Protein AF-A0A086ZE67-F1 (afdb_monomer_lite)

Secondary structure (DSSP, 8-state):
----------------SB-TTS-B---EEEEEEETTEEEEEE-S-S----GGG-S----GGGS--HHHHHHHHHHHHHHHTS-EEEEB--S-S-EEETTTS----BTTEEEESS-S-SSHHHHHHH--B-SEEEE--TT-EEEEEESSSEEEEEEETTTTEEEEEEE-HHHHTTTHHHHHHHHHHHTT--GGG-EEEE-SB--TTT-B--HHHHHHHHHHSTT-EEE-TTSSEEE-HHHHHHHHHHHTT--GGGEE--HHHHHHHHHHTTT-HHHHHHHHHTT-S-STT-------PPPPP------------------------S---S----TTS--HHHHHHHHS---S--HHHHHHH-S-TTBTTT-TTS--HHHHHHTT-S----EEEEEEE--

InterPro domains:
  IPR003730 Multi-copper polyphenol oxidoreductase [PF02578] (42-259)
  IPR003730 Multi-copper polyphenol oxidoreductase [PTHR30616] (36-259)
  IPR003730 Multi-copper polyphenol oxidoreductase [cd16833] (83-258)
  IPR011324 Cytotoxic necrotizing factor-like, catalytic [SSF64438] (26-258)
  IPR038371 Multi-copper polyphenol oxidoreductase superfamily [G3DSA:3.60.140.10] (21-269)

Structure (mmCIF, N/CA/C/O backbone):
data_AF-A0A086ZE67-F1
#
_entry.id   AF-A0A086ZE67-F1
#
loop_
_atom_site.group_PDB
_atom_site.id
_atom_site.type_symbol
_atom_site.label_atom_id
_atom_site.label_alt_id
_atom_site.label_comp_id
_atom_site.label_asym_id
_atom_site.label_entity_id
_atom_site.label_seq_id
_atom_site.pdbx_PDB_ins_code
_atom_site.Cartn_x
_atom_site.Cartn_y
_atom_site.Cartn_z
_atom_site.occupancy
_atom_site.B_iso_or_equiv
_atom_site.auth_seq_id
_atom_site.auth_comp_id
_atom_site.auth_asym_id
_atom_site.auth_atom_id
_atom_site.pdbx_PDB_model_num
ATOM 1 N N . MET A 1 1 ? -24.622 37.392 13.177 1.00 32.50 1 MET A N 1
ATOM 2 C CA . MET A 1 1 ? -24.272 38.548 12.328 1.00 32.50 1 MET A CA 1
ATOM 3 C C . MET A 1 1 ? -23.346 38.024 11.256 1.00 32.50 1 MET A C 1
ATOM 5 O O . MET A 1 1 ? -22.324 37.451 11.602 1.00 32.50 1 MET A O 1
ATOM 9 N N . ASN A 1 2 ? -23.800 38.106 10.006 1.00 36.84 2 ASN A N 1
ATOM 10 C CA . ASN A 1 2 ? -23.123 37.616 8.809 1.00 36.84 2 ASN A CA 1
ATOM 11 C C . ASN A 1 2 ? -21.727 38.221 8.645 1.00 36.84 2 ASN A C 1
ATOM 13 O O . ASN A 1 2 ? -21.584 39.437 8.755 1.00 36.84 2 ASN A O 1
ATOM 17 N N . ALA A 1 3 ? -20.769 37.388 8.252 1.00 37.31 3 ALA A N 1
ATOM 18 C CA . ALA A 1 3 ? -19.631 37.801 7.445 1.00 37.31 3 ALA A CA 1
ATOM 19 C C . ALA A 1 3 ? -19.358 36.691 6.418 1.00 37.31 3 ALA A C 1
ATOM 21 O O . ALA A 1 3 ? -18.796 35.655 6.748 1.00 37.31 3 ALA A O 1
ATOM 22 N N . GLN A 1 4 ? -19.918 36.914 5.225 1.00 35.72 4 GLN A N 1
ATOM 23 C CA . GLN A 1 4 ? -19.444 36.493 3.904 1.00 35.72 4 GLN A CA 1
ATOM 24 C C . GLN A 1 4 ? -18.725 35.139 3.807 1.00 35.72 4 GLN A C 1
ATOM 26 O O . GLN A 1 4 ? -17.507 35.061 3.913 1.00 35.72 4 GLN A O 1
ATOM 31 N N . TYR A 1 5 ? -19.483 34.104 3.439 1.00 40.50 5 TYR A N 1
ATOM 32 C CA . TYR A 1 5 ? -18.989 33.219 2.388 1.00 40.50 5 TYR A CA 1
ATOM 33 C C . TYR A 1 5 ? -19.100 34.032 1.100 1.00 40.50 5 TYR A C 1
ATOM 35 O O . TYR A 1 5 ? -20.201 34.248 0.598 1.00 40.50 5 TYR A O 1
ATOM 43 N N . ASP A 1 6 ? -17.986 34.642 0.707 1.00 35.50 6 ASP A N 1
ATOM 44 C CA . ASP A 1 6 ? -17.864 35.290 -0.590 1.00 35.50 6 ASP A CA 1
ATOM 45 C C . ASP A 1 6 ? -17.900 34.189 -1.655 1.00 35.50 6 ASP A C 1
ATOM 47 O O . ASP A 1 6 ? -17.239 33.159 -1.494 1.00 35.50 6 ASP A O 1
ATOM 51 N N . ASP A 1 7 ? -18.693 34.396 -2.706 1.00 36.50 7 ASP A N 1
ATOM 52 C CA . ASP A 1 7 ? -18.845 33.521 -3.876 1.00 36.50 7 ASP A CA 1
ATOM 53 C C . ASP A 1 7 ? -17.572 33.570 -4.748 1.00 36.50 7 ASP A C 1
ATOM 55 O O . ASP A 1 7 ? -17.613 33.776 -5.965 1.00 36.50 7 ASP A O 1
ATOM 59 N N . MET A 1 8 ? -16.405 33.393 -4.129 1.00 32.31 8 MET A N 1
ATOM 60 C CA . MET A 1 8 ? -15.195 33.062 -4.852 1.00 32.31 8 MET A CA 1
ATOM 61 C C . MET A 1 8 ? -15.384 31.639 -5.357 1.00 32.31 8 MET A C 1
ATOM 63 O O . MET A 1 8 ? -15.421 30.682 -4.581 1.00 32.31 8 MET A O 1
ATOM 67 N N . ILE A 1 9 ? -15.546 31.524 -6.677 1.00 35.47 9 ILE A N 1
ATOM 68 C CA . ILE A 1 9 ? -15.168 30.342 -7.457 1.00 35.47 9 ILE A CA 1
ATOM 69 C C . ILE A 1 9 ? -14.026 29.668 -6.706 1.00 35.47 9 ILE A C 1
ATOM 71 O O . ILE A 1 9 ? -13.055 30.363 -6.412 1.00 35.47 9 ILE A O 1
ATOM 75 N N . VAL A 1 10 ? -14.195 28.389 -6.347 1.00 40.09 10 VAL A N 1
ATOM 76 C CA . VAL A 1 10 ? -13.164 27.566 -5.706 1.00 40.09 10 VAL A CA 1
ATOM 77 C C . VAL A 1 10 ? -11.895 27.771 -6.515 1.00 40.09 10 VAL A C 1
ATOM 79 O O . VAL A 1 10 ? -11.760 27.225 -7.609 1.00 40.09 10 VAL A O 1
ATOM 82 N N . ASP A 1 11 ? -11.047 28.673 -6.030 1.00 39.50 11 ASP A N 1
ATOM 83 C CA . ASP A 1 11 ? -9.759 28.936 -6.622 1.00 39.50 11 ASP A CA 1
ATOM 84 C C . ASP A 1 11 ? -9.037 27.612 -6.469 1.00 39.50 11 ASP A C 1
ATOM 86 O O . ASP A 1 11 ? -8.964 27.067 -5.364 1.00 39.50 11 ASP A O 1
ATOM 90 N N . SER A 1 12 ? -8.619 27.050 -7.593 1.00 48.06 12 SER A N 1
ATOM 91 C CA . SER A 1 12 ? -7.872 25.805 -7.708 1.00 48.06 12 SER A CA 1
ATOM 92 C C . SER A 1 12 ? -6.459 25.985 -7.146 1.00 48.06 12 SER A C 1
ATOM 94 O O . SER A 1 12 ? -5.482 25.592 -7.776 1.00 48.06 12 SER A O 1
ATOM 96 N N . SER A 1 13 ? -6.339 26.662 -6.004 1.00 46.34 13 SER A N 1
ATOM 97 C CA . SER A 1 13 ? -5.084 26.940 -5.344 1.00 46.34 13 SER A CA 1
ATOM 98 C C . SER A 1 13 ? -4.571 25.635 -4.760 1.00 46.34 13 SER A C 1
ATOM 100 O O . SER A 1 13 ? -5.262 24.950 -3.999 1.00 46.34 13 SER A O 1
ATOM 102 N N . ALA A 1 14 ? -3.364 25.272 -5.194 1.00 56.28 14 ALA A N 1
ATOM 103 C CA . ALA A 1 14 ? -2.583 24.198 -4.614 1.00 56.28 14 ALA A CA 1
ATOM 104 C C . ALA A 1 14 ? -2.639 24.323 -3.086 1.00 56.28 14 ALA A C 1
ATOM 106 O O . ALA A 1 14 ? -2.444 25.408 -2.531 1.00 56.28 14 ALA A O 1
ATOM 107 N N . LEU A 1 15 ? -2.988 23.231 -2.406 1.00 60.03 15 LEU A N 1
ATOM 108 C CA . LEU A 1 15 ? -2.946 23.211 -0.951 1.00 60.03 15 LEU A CA 1
ATOM 109 C C . LEU A 1 15 ? -1.480 23.338 -0.544 1.00 60.03 15 LEU A C 1
ATOM 111 O O . LEU A 1 15 ? -0.656 22.557 -1.014 1.00 60.03 15 LEU A O 1
ATOM 115 N N . ASP A 1 16 ? -1.161 24.300 0.326 1.00 75.50 16 ASP A N 1
ATOM 116 C CA . ASP A 1 16 ? 0.187 24.390 0.882 1.00 75.50 16 ASP A CA 1
ATOM 117 C C . ASP A 1 16 ? 0.568 23.023 1.487 1.00 75.50 16 ASP A C 1
ATOM 119 O O . ASP A 1 16 ? -0.220 22.446 2.248 1.00 75.50 16 ASP A O 1
ATOM 123 N N . PRO A 1 17 ? 1.774 22.491 1.202 1.00 80.31 17 PRO A N 1
ATOM 124 C CA . PRO A 1 17 ? 2.191 21.173 1.687 1.00 80.31 17 PRO A CA 1
ATOM 125 C C . PRO A 1 17 ? 2.400 21.142 3.208 1.00 80.31 17 PRO A C 1
ATOM 127 O O . PRO A 1 17 ? 2.657 20.085 3.793 1.00 80.31 17 PRO A O 1
ATOM 130 N N . VAL A 1 18 ? 2.302 22.307 3.856 1.00 84.75 18 VAL A N 1
ATOM 131 C CA . VAL A 1 18 ? 2.431 22.505 5.293 1.00 84.75 18 VAL A CA 1
ATOM 132 C C . VAL A 1 18 ? 1.336 23.426 5.832 1.00 84.75 18 VAL A C 1
ATOM 134 O O . VAL A 1 18 ? 0.833 24.302 5.135 1.00 84.75 18 VAL A O 1
ATOM 137 N N . ASP A 1 19 ? 0.982 23.254 7.105 1.00 85.12 19 ASP A N 1
ATOM 138 C CA . ASP A 1 19 ? 0.063 24.147 7.808 1.00 85.12 19 ASP A CA 1
ATOM 139 C C . ASP A 1 19 ? 0.730 25.479 8.202 1.00 85.12 19 ASP A C 1
ATOM 141 O O . ASP A 1 19 ? 1.930 25.699 8.028 1.00 85.12 19 ASP A O 1
ATOM 145 N N . ALA A 1 20 ? -0.046 26.384 8.806 1.00 84.69 20 ALA A N 1
ATOM 146 C CA . ALA A 1 20 ? 0.444 27.686 9.265 1.00 84.69 20 ALA A CA 1
ATOM 147 C C . ALA A 1 20 ? 1.540 27.609 10.355 1.00 84.69 20 ALA A C 1
ATOM 149 O O . ALA A 1 20 ? 2.120 28.634 10.717 1.00 84.69 20 ALA A O 1
ATOM 150 N N . GLN A 1 21 ? 1.801 26.428 10.922 1.00 85.00 21 GLN A N 1
ATOM 151 C CA . GLN A 1 21 ? 2.881 26.163 11.874 1.00 85.00 21 GLN A CA 1
ATOM 152 C C . GLN A 1 21 ? 4.068 25.433 11.222 1.00 85.00 21 GLN A C 1
ATOM 154 O O . GLN A 1 21 ? 5.042 25.137 11.913 1.00 85.00 21 GLN A O 1
ATOM 159 N N . GLY A 1 22 ? 4.011 25.169 9.914 1.00 85.88 22 GLY A N 1
ATOM 160 C CA . GLY A 1 22 ? 5.031 24.441 9.168 1.00 85.88 22 GLY A CA 1
ATOM 161 C C . GLY A 1 22 ? 4.964 22.923 9.342 1.00 85.88 22 GLY A C 1
ATOM 162 O O . GLY A 1 22 ? 5.926 22.245 8.989 1.00 85.88 22 GLY A O 1
ATOM 163 N N . ASN A 1 23 ? 3.880 22.369 9.900 1.00 88.62 23 ASN A N 1
ATOM 164 C CA . ASN A 1 23 ? 3.723 20.915 9.973 1.00 88.62 23 ASN A CA 1
ATOM 165 C C . ASN A 1 23 ? 3.253 20.369 8.620 1.00 88.62 23 ASN A C 1
ATOM 167 O O . ASN A 1 23 ? 2.408 21.010 8.001 1.00 88.62 23 ASN A O 1
ATOM 171 N N . PRO A 1 24 ? 3.696 19.171 8.203 1.00 92.62 24 PRO A N 1
ATOM 172 C CA . PRO A 1 24 ? 3.225 18.551 6.968 1.00 92.62 24 PRO A CA 1
ATOM 173 C C . PRO A 1 24 ? 1.698 18.408 6.895 1.00 92.62 24 PRO A C 1
ATOM 175 O O . PRO A 1 24 ? 1.053 18.127 7.911 1.00 92.62 24 PRO A O 1
ATOM 178 N N . ILE A 1 25 ? 1.139 18.498 5.687 1.00 93.00 25 ILE A N 1
ATOM 179 C CA . ILE A 1 25 ? -0.255 18.150 5.375 1.00 93.00 25 ILE A CA 1
ATOM 180 C C . ILE A 1 25 ? -0.258 17.028 4.327 1.00 93.00 25 ILE A C 1
ATOM 182 O O . ILE A 1 25 ? -0.330 17.309 3.134 1.00 93.00 25 ILE A O 1
ATOM 186 N N . PRO A 1 26 ? -0.204 15.746 4.739 1.00 95.12 26 PRO A N 1
ATOM 187 C CA . PRO A 1 26 ? -0.130 14.637 3.799 1.00 95.12 26 PRO A CA 1
ATOM 188 C C . PRO A 1 26 ? -1.318 14.613 2.842 1.00 95.12 26 PRO A C 1
ATOM 190 O O . PRO A 1 26 ? -2.477 14.542 3.267 1.00 95.12 26 PRO A O 1
ATOM 193 N N . VAL A 1 27 ? -1.031 14.585 1.542 1.00 94.81 27 VAL A N 1
ATOM 194 C CA . VAL A 1 27 ? -2.065 14.406 0.522 1.00 94.81 27 VAL A CA 1
ATOM 195 C C . VAL A 1 27 ? -2.454 12.931 0.488 1.00 94.81 27 VAL A C 1
ATOM 197 O O . VAL A 1 27 ? -1.637 12.045 0.205 1.00 94.81 27 VAL A O 1
ATOM 200 N N . THR A 1 28 ? -3.721 12.658 0.797 1.00 95.75 28 THR A N 1
ATOM 201 C CA . THR A 1 28 ? -4.264 11.304 0.939 1.00 95.75 28 THR A CA 1
ATOM 202 C C . THR A 1 28 ? -5.467 11.069 0.035 1.00 95.75 28 THR A C 1
ATOM 204 O O . THR A 1 28 ? -6.234 11.979 -0.275 1.00 95.75 28 THR A O 1
ATOM 207 N N . ILE A 1 29 ? -5.653 9.814 -0.370 1.00 97.06 29 ILE A N 1
ATOM 208 C CA . ILE A 1 29 ? -6.790 9.359 -1.168 1.00 97.06 29 ILE A CA 1
ATOM 209 C C . ILE A 1 29 ? -7.633 8.428 -0.287 1.00 97.06 29 ILE A C 1
ATOM 211 O O . ILE A 1 29 ? -7.319 7.238 -0.184 1.00 97.06 29 ILE A O 1
ATOM 215 N N . PRO A 1 30 ? -8.678 8.947 0.388 1.00 95.94 30 PRO A N 1
ATOM 216 C CA . PRO A 1 30 ? -9.574 8.126 1.188 1.00 95.94 30 PRO A CA 1
ATOM 217 C C . PRO A 1 30 ? -10.607 7.406 0.311 1.00 95.94 30 PRO A C 1
ATOM 219 O O . PRO A 1 30 ? -11.136 7.977 -0.654 1.00 95.94 30 PRO A O 1
ATOM 222 N N . ILE A 1 31 ? -10.914 6.169 0.695 1.00 95.25 31 ILE A N 1
ATOM 223 C CA . ILE A 1 31 ? -11.926 5.283 0.116 1.00 95.25 31 ILE A CA 1
ATOM 224 C C . ILE A 1 31 ? -12.753 4.707 1.264 1.00 95.25 31 ILE A C 1
ATOM 226 O O . ILE A 1 31 ? -12.204 4.116 2.191 1.00 95.25 31 ILE A O 1
ATOM 230 N N . GLU A 1 32 ? -14.072 4.849 1.193 1.00 96.12 32 GLU A N 1
ATOM 231 C CA . GLU A 1 32 ? -14.976 4.128 2.091 1.00 96.12 32 GLU A CA 1
ATOM 232 C C . GLU A 1 32 ? -15.108 2.691 1.570 1.00 96.12 32 GLU A C 1
ATOM 234 O O . GLU A 1 32 ? -15.729 2.463 0.532 1.00 96.12 32 GLU A O 1
ATOM 239 N N . LEU A 1 33 ? -14.472 1.729 2.243 1.00 97.38 33 LEU A N 1
ATOM 240 C CA . LEU A 1 33 ? -14.469 0.326 1.812 1.00 97.38 33 LEU A CA 1
ATOM 241 C C . LEU A 1 33 ? -15.764 -0.387 2.221 1.00 97.38 33 LEU A C 1
ATOM 243 O O . LEU A 1 33 ? -16.306 -1.201 1.480 1.00 97.38 33 LEU A O 1
ATOM 247 N N . ALA A 1 34 ? -16.247 -0.071 3.416 1.00 96.81 34 ALA A N 1
ATOM 248 C CA . ALA A 1 34 ? -17.499 -0.535 3.995 1.00 96.81 34 ALA A CA 1
ATOM 249 C C . ALA A 1 34 ? -17.959 0.512 5.025 1.00 96.81 34 ALA A C 1
ATOM 251 O O . ALA A 1 34 ? -17.138 1.342 5.415 1.00 96.81 34 ALA A O 1
ATOM 252 N N . PRO A 1 35 ? -19.218 0.496 5.502 1.00 94.44 35 PRO A N 1
ATOM 253 C CA . PRO A 1 35 ? -19.678 1.469 6.491 1.00 94.44 35 PRO A CA 1
ATOM 254 C C . PRO A 1 35 ? -18.741 1.556 7.703 1.00 94.44 35 PRO A C 1
ATOM 256 O O . PRO A 1 35 ? -18.502 0.545 8.365 1.00 94.44 35 PRO A O 1
ATOM 259 N N . HIS A 1 36 ? -18.242 2.763 7.989 1.00 94.25 36 HIS A N 1
ATOM 260 C CA . HIS A 1 36 ? -17.318 3.058 9.094 1.00 94.25 36 HIS A CA 1
ATOM 261 C C . HIS A 1 36 ? -15.920 2.446 8.933 1.00 94.25 36 HIS A C 1
ATOM 263 O O . HIS A 1 36 ? -15.158 2.384 9.901 1.00 94.25 36 HIS A O 1
ATOM 269 N N . VAL A 1 37 ? -15.562 1.985 7.731 1.00 98.19 37 VAL A N 1
ATOM 270 C CA . VAL A 1 37 ? -14.246 1.424 7.421 1.00 98.19 37 VAL A CA 1
ATOM 271 C C . VAL A 1 37 ? -13.635 2.190 6.259 1.00 98.19 37 VAL A C 1
ATOM 273 O O . VAL A 1 37 ? -14.057 2.069 5.106 1.00 98.19 37 VAL A O 1
ATOM 276 N N . LYS A 1 38 ? -12.578 2.936 6.571 1.00 97.56 38 LYS A N 1
ATOM 277 C CA . LYS A 1 38 ? -11.846 3.758 5.613 1.00 97.56 38 LYS A CA 1
ATOM 278 C C . LYS A 1 38 ? -10.535 3.100 5.240 1.00 97.56 38 LYS A C 1
ATOM 280 O O . LYS A 1 38 ? -9.766 2.677 6.102 1.00 97.56 38 LYS A O 1
ATOM 285 N N . VAL A 1 39 ? -10.267 3.082 3.946 1.00 98.44 39 VAL A N 1
ATOM 286 C CA . VAL A 1 39 ? -8.952 2.831 3.369 1.00 98.44 39 VAL A CA 1
ATOM 287 C C . VAL A 1 39 ? -8.343 4.165 2.970 1.00 98.44 39 VAL A C 1
ATOM 289 O O . VAL A 1 39 ? -9.030 5.039 2.446 1.00 98.44 39 VAL A O 1
ATOM 292 N N . VAL A 1 40 ? -7.050 4.330 3.224 1.00 98.38 40 VAL A N 1
ATOM 293 C CA . VAL A 1 40 ? -6.305 5.541 2.889 1.00 98.38 40 VAL A CA 1
ATOM 294 C C . VAL A 1 40 ? -5.030 5.151 2.160 1.00 98.38 40 VAL A C 1
ATOM 296 O O . VAL A 1 40 ? -4.199 4.421 2.702 1.00 98.38 40 VAL A O 1
ATOM 299 N N . TYR A 1 41 ? -4.857 5.669 0.946 1.00 98.50 41 TYR A N 1
ATOM 300 C CA . TYR A 1 41 ? -3.570 5.648 0.254 1.00 98.50 41 TYR A CA 1
ATOM 301 C C . TYR A 1 41 ? -2.906 7.006 0.413 1.00 98.50 41 TYR A C 1
ATOM 303 O O . TYR A 1 41 ? -3.488 8.027 0.042 1.00 98.50 41 TYR A O 1
ATOM 311 N N . THR A 1 42 ? -1.696 7.036 0.962 1.00 97.94 42 THR A N 1
ATOM 312 C CA . THR A 1 42 ? -0.897 8.262 0.937 1.00 97.94 42 THR A CA 1
ATOM 313 C C . THR A 1 42 ? -0.293 8.444 -0.449 1.00 97.94 42 THR A C 1
ATOM 315 O O . THR A 1 42 ? 0.042 7.470 -1.126 1.00 97.94 42 THR A O 1
ATOM 318 N N . THR A 1 43 ? -0.144 9.691 -0.871 1.00 96.00 43 THR A N 1
ATOM 319 C CA . THR A 1 43 ? 0.717 10.041 -2.006 1.00 96.00 43 THR A CA 1
ATOM 320 C C . THR A 1 43 ? 2.121 10.366 -1.486 1.00 96.00 43 THR A C 1
ATOM 322 O O . THR A 1 43 ? 2.401 10.220 -0.293 1.00 96.00 43 THR A O 1
ATOM 325 N N . ARG A 1 44 ? 3.014 10.791 -2.375 1.00 93.75 44 ARG A N 1
ATOM 326 C CA . ARG A 1 44 ? 4.312 11.358 -2.009 1.00 93.75 44 ARG A CA 1
ATOM 327 C C . ARG A 1 44 ? 4.280 12.864 -1.735 1.00 93.75 44 ARG A C 1
ATOM 329 O O . ARG A 1 44 ? 5.350 13.398 -1.491 1.00 93.75 44 ARG A O 1
ATOM 336 N N . LEU A 1 45 ? 3.120 13.523 -1.814 1.00 94.62 45 LEU A N 1
ATOM 337 C CA . LEU A 1 45 ? 2.952 14.976 -1.647 1.00 94.62 45 LEU A CA 1
ATOM 338 C C . LEU A 1 45 ? 2.574 15.357 -0.211 1.00 94.62 45 LEU A C 1
ATOM 340 O O . LEU A 1 45 ? 2.039 14.529 0.539 1.00 94.62 45 LEU A O 1
ATOM 344 N N . GLY A 1 46 ? 2.794 16.622 0.156 1.00 92.69 46 GLY A N 1
ATOM 345 C CA . GLY A 1 46 ? 2.382 17.147 1.458 1.00 92.69 46 GLY A CA 1
ATOM 346 C C . GLY A 1 46 ? 3.231 16.660 2.635 1.00 92.69 46 GLY A C 1
ATOM 347 O O . GLY A 1 46 ? 2.726 16.425 3.737 1.00 92.69 46 GLY A O 1
ATOM 348 N N . GLY A 1 47 ? 4.521 16.424 2.397 1.00 93.94 47 GLY A N 1
ATOM 349 C CA . GLY A 1 47 ? 5.486 16.055 3.430 1.00 93.94 47 GLY A CA 1
ATOM 350 C C . GLY A 1 47 ? 6.643 17.043 3.574 1.00 93.94 47 GLY A C 1
ATOM 351 O O . GLY A 1 47 ? 6.703 18.057 2.886 1.00 93.94 47 GLY A O 1
ATOM 352 N N . SER A 1 48 ? 7.581 16.749 4.476 1.00 94.25 48 SER A N 1
ATOM 353 C CA . SER A 1 48 ? 8.773 17.589 4.708 1.00 94.25 48 SER A CA 1
ATOM 354 C C . SER A 1 48 ? 10.103 16.951 4.290 1.00 94.25 48 SER A C 1
ATOM 356 O O . SER A 1 48 ? 11.159 17.541 4.518 1.00 94.25 48 SER A O 1
ATOM 358 N N . SER A 1 49 ? 10.078 15.759 3.695 1.00 93.56 49 SER A N 1
ATOM 359 C CA . SER A 1 49 ? 11.267 15.106 3.137 1.00 93.56 49 SER A CA 1
ATOM 360 C C . SER A 1 49 ? 11.746 15.827 1.876 1.00 93.56 49 SER A C 1
ATOM 362 O O . SER A 1 49 ? 10.978 16.502 1.191 1.00 93.56 49 SER A O 1
ATOM 364 N N . CYS A 1 50 ? 13.026 15.671 1.542 1.00 91.06 50 CYS A N 1
ATOM 365 C CA . CYS A 1 50 ? 13.649 16.303 0.380 1.00 91.06 50 CYS A CA 1
ATOM 366 C C . CYS A 1 50 ? 14.411 15.284 -0.484 1.00 91.06 50 CYS A C 1
ATOM 368 O O . CYS A 1 50 ? 14.577 14.126 -0.099 1.00 91.06 50 CYS A O 1
ATOM 370 N N . GLY A 1 51 ? 14.856 15.705 -1.673 1.00 88.94 51 GLY A N 1
ATOM 371 C CA . GLY A 1 51 ? 15.612 14.851 -2.597 1.00 88.94 51 GLY A CA 1
ATOM 372 C C . GLY A 1 51 ? 14.852 13.579 -2.987 1.00 88.94 51 GLY A C 1
ATOM 373 O O . GLY A 1 51 ? 13.659 13.630 -3.277 1.00 88.94 51 GLY A O 1
ATOM 374 N N . ASP A 1 52 ? 15.528 12.429 -2.940 1.00 88.62 52 ASP A N 1
ATOM 375 C CA . ASP A 1 52 ? 14.960 11.115 -3.292 1.00 88.62 52 ASP A CA 1
ATOM 376 C C . ASP A 1 52 ? 13.754 10.701 -2.433 1.00 88.62 52 ASP A C 1
ATOM 378 O O . ASP A 1 52 ? 12.946 9.858 -2.837 1.00 88.62 52 ASP A O 1
ATOM 382 N N . TRP A 1 53 ? 13.614 11.302 -1.251 1.00 91.75 53 TRP A N 1
ATOM 383 C CA . TRP A 1 53 ? 12.509 11.055 -0.331 1.00 91.75 53 TRP A CA 1
ATOM 384 C C . TRP A 1 53 ? 11.380 12.077 -0.478 1.00 91.75 53 TRP A C 1
ATOM 386 O O . TRP A 1 53 ? 10.357 11.937 0.189 1.00 91.75 53 TRP A O 1
ATOM 396 N N . ALA A 1 54 ? 11.513 13.085 -1.344 1.00 90.62 54 ALA A N 1
ATOM 397 C CA . ALA A 1 54 ? 10.542 14.166 -1.427 1.00 90.62 54 ALA A CA 1
ATOM 398 C C . ALA A 1 54 ? 9.128 13.677 -1.826 1.00 90.62 54 ALA A C 1
ATOM 400 O O . ALA A 1 54 ? 8.989 12.861 -2.748 1.00 90.62 54 ALA A O 1
ATOM 401 N N . SER A 1 55 ? 8.058 14.154 -1.182 1.00 90.06 55 SER A N 1
ATOM 402 C CA . SER A 1 55 ? 8.011 15.013 0.020 1.00 90.06 55 SER A CA 1
ATOM 403 C C . SER A 1 55 ? 7.467 14.282 1.252 1.00 90.06 55 SER A C 1
ATOM 405 O O . SER A 1 55 ? 7.964 14.486 2.356 1.00 90.06 55 SER A O 1
ATOM 407 N N . CYS A 1 56 ? 6.509 13.370 1.094 1.00 95.44 56 CYS A N 1
ATOM 408 C CA . CYS A 1 56 ? 5.872 12.623 2.183 1.00 95.44 56 CYS A CA 1
ATOM 409 C C . CYS A 1 56 ? 6.416 11.197 2.329 1.00 95.44 56 CYS A C 1
ATOM 411 O O . CYS A 1 56 ? 5.678 10.212 2.231 1.00 95.44 56 CYS A O 1
ATOM 413 N N . ASN A 1 57 ? 7.720 11.058 2.583 1.00 95.81 57 ASN A N 1
ATOM 414 C CA . ASN A 1 57 ? 8.284 9.744 2.865 1.00 95.81 57 ASN A CA 1
ATOM 415 C C . ASN A 1 57 ? 7.895 9.286 4.277 1.00 95.81 57 ASN A C 1
ATOM 417 O O . ASN A 1 57 ? 8.123 9.975 5.273 1.00 95.81 57 ASN A O 1
ATOM 421 N N . LEU A 1 58 ? 7.331 8.082 4.357 1.00 95.12 58 LEU A N 1
ATOM 422 C CA . LEU A 1 58 ? 6.864 7.479 5.606 1.00 95.12 58 LEU A CA 1
ATOM 423 C C . LEU A 1 58 ? 7.750 6.298 6.043 1.00 95.12 58 LEU A C 1
ATOM 425 O O . LEU A 1 58 ? 7.593 5.776 7.152 1.00 95.12 58 LEU A O 1
ATOM 429 N N . GLY A 1 59 ? 8.690 5.868 5.195 1.00 91.62 59 GLY A N 1
ATOM 430 C CA . GLY A 1 59 ? 9.611 4.766 5.460 1.00 91.62 59 GLY A CA 1
ATOM 431 C C . GLY A 1 59 ? 10.965 5.235 6.001 1.00 91.62 59 GLY A C 1
ATOM 432 O O . GLY A 1 59 ? 11.720 5.890 5.293 1.00 91.62 59 GLY A O 1
ATOM 433 N N . GLY A 1 60 ? 11.331 4.816 7.218 1.00 82.56 60 GLY A N 1
ATOM 434 C CA . GLY A 1 60 ? 12.620 5.192 7.831 1.00 82.56 60 GLY A CA 1
ATOM 435 C C . GLY A 1 60 ? 13.828 4.337 7.426 1.00 82.56 60 GLY A C 1
ATOM 436 O O . GLY A 1 60 ? 14.963 4.710 7.683 1.00 82.56 60 GLY A O 1
ATOM 437 N N . LYS A 1 61 ? 13.628 3.189 6.762 1.00 81.00 61 LYS A N 1
ATOM 438 C CA . LYS A 1 61 ? 14.737 2.284 6.386 1.00 81.00 61 LYS A CA 1
ATOM 439 C C . LYS A 1 61 ? 15.567 2.769 5.194 1.00 81.00 61 LYS A C 1
ATOM 441 O O . LYS A 1 61 ? 16.624 2.205 4.934 1.00 81.00 61 LYS A O 1
ATOM 446 N N . ALA A 1 62 ? 15.069 3.754 4.451 1.00 77.00 62 ALA A N 1
ATOM 447 C CA . ALA A 1 62 ? 15.675 4.217 3.207 1.00 77.00 62 ALA A CA 1
ATOM 448 C C . ALA A 1 62 ? 16.718 5.333 3.398 1.00 77.00 62 ALA A C 1
ATOM 450 O O . ALA A 1 62 ? 17.221 5.832 2.400 1.00 77.00 62 ALA A O 1
ATOM 451 N N . GLY A 1 63 ? 17.044 5.712 4.642 1.00 84.69 63 GLY A N 1
ATOM 452 C CA . GLY A 1 63 ? 18.112 6.675 4.952 1.00 84.69 63 GLY A CA 1
ATOM 453 C C . GLY A 1 63 ? 17.685 8.140 5.101 1.00 84.69 63 GLY A C 1
ATOM 454 O O . GLY A 1 63 ? 18.555 8.987 5.272 1.00 84.69 63 GLY A O 1
ATOM 455 N N . ASP A 1 64 ? 16.383 8.432 5.057 1.00 91.12 64 ASP A N 1
ATOM 456 C CA . ASP A 1 64 ? 15.831 9.772 5.311 1.00 91.12 64 ASP A CA 1
ATOM 457 C C . ASP A 1 64 ? 16.051 10.223 6.772 1.00 91.12 64 ASP A C 1
ATOM 459 O O . ASP A 1 64 ? 16.296 9.393 7.653 1.00 91.12 64 ASP A O 1
ATOM 463 N N . ASP A 1 65 ? 15.927 11.526 7.046 1.00 91.25 65 ASP A N 1
ATOM 464 C CA . ASP A 1 65 ? 16.044 12.073 8.404 1.00 91.25 65 ASP A CA 1
ATOM 465 C C . ASP A 1 65 ? 14.927 11.499 9.305 1.00 91.25 65 ASP A C 1
ATOM 467 O O . ASP A 1 65 ? 13.738 11.737 9.048 1.00 91.25 65 ASP A O 1
ATOM 471 N N . PRO A 1 66 ? 15.264 10.781 10.397 1.00 90.62 66 PRO A N 1
ATOM 472 C CA . PRO A 1 66 ? 14.271 10.188 11.293 1.00 90.62 66 PRO A CA 1
ATOM 473 C C . PRO A 1 66 ? 13.281 11.200 11.888 1.00 90.62 66 PRO A C 1
ATOM 475 O O . PRO A 1 66 ? 12.121 10.859 12.132 1.00 90.62 66 PRO A O 1
ATOM 478 N N . ASN A 1 67 ? 13.699 12.453 12.102 1.00 91.75 67 ASN A N 1
ATOM 479 C CA . ASN A 1 67 ? 12.818 13.503 12.617 1.00 91.75 67 ASN A CA 1
ATOM 480 C C . ASN A 1 67 ? 11.779 13.918 11.575 1.00 91.75 67 ASN A C 1
ATOM 482 O O . ASN A 1 67 ? 10.620 14.147 11.920 1.00 91.75 67 ASN A O 1
ATOM 486 N N . VAL A 1 68 ? 12.179 13.978 10.304 1.00 92.88 68 VAL A N 1
ATOM 487 C CA . VAL A 1 68 ? 11.289 14.309 9.188 1.00 92.88 68 VAL A CA 1
ATOM 488 C C . VAL A 1 68 ? 10.293 13.176 8.949 1.00 92.88 68 VAL A C 1
ATOM 490 O O . VAL A 1 68 ? 9.088 13.421 8.891 1.00 92.88 68 VAL A O 1
ATOM 493 N N . VAL A 1 69 ? 10.759 11.924 8.930 1.00 94.38 69 VAL A N 1
ATOM 494 C CA . VAL A 1 69 ? 9.881 10.744 8.836 1.00 94.38 69 VAL A CA 1
ATOM 495 C C . VAL A 1 69 ? 8.891 10.708 10.005 1.00 94.38 69 VAL A C 1
ATOM 497 O O . VAL A 1 69 ? 7.700 10.450 9.810 1.00 94.38 69 VAL A O 1
ATOM 500 N N . THR A 1 70 ? 9.349 11.019 11.220 1.00 94.00 70 THR A N 1
ATOM 501 C CA . THR A 1 70 ? 8.482 11.131 12.401 1.00 94.00 70 THR A CA 1
ATOM 502 C C . THR A 1 70 ? 7.438 12.235 12.234 1.00 94.00 70 THR A C 1
ATOM 504 O O . THR A 1 70 ? 6.262 11.998 12.513 1.00 94.00 70 THR A O 1
ATOM 507 N N . ALA A 1 71 ? 7.821 13.418 11.746 1.00 94.88 71 ALA A N 1
ATOM 508 C CA . ALA A 1 71 ? 6.892 14.520 11.495 1.00 94.88 71 ALA A CA 1
ATOM 509 C C . ALA A 1 71 ? 5.820 14.141 10.457 1.00 94.88 71 ALA A C 1
ATOM 511 O O . ALA A 1 71 ? 4.630 14.341 10.716 1.00 94.88 71 ALA A O 1
ATOM 512 N N . ASN A 1 72 ? 6.215 13.504 9.348 1.00 96.50 72 ASN A N 1
ATOM 513 C CA . ASN A 1 72 ? 5.293 13.002 8.325 1.00 96.50 72 ASN A CA 1
ATOM 514 C C . ASN A 1 72 ? 4.299 11.980 8.916 1.00 96.50 72 ASN A C 1
ATOM 516 O O . ASN A 1 72 ? 3.097 12.054 8.662 1.00 96.50 72 ASN A O 1
ATOM 520 N N . ARG A 1 73 ? 4.765 11.053 9.767 1.00 96.94 73 ARG A N 1
ATOM 521 C CA . ARG A 1 73 ? 3.906 10.051 10.431 1.00 96.94 73 ARG A CA 1
ATOM 522 C C . ARG A 1 73 ? 2.947 10.664 11.455 1.00 96.94 73 ARG A C 1
ATOM 524 O O . ARG A 1 73 ? 1.797 10.233 11.536 1.00 96.94 73 ARG A O 1
ATOM 531 N N . ILE A 1 74 ? 3.377 11.679 12.211 1.00 96.50 74 ILE A N 1
ATOM 532 C CA . ILE A 1 74 ? 2.499 12.444 13.118 1.00 96.50 74 ILE A CA 1
ATOM 533 C C . ILE A 1 74 ? 1.404 13.147 12.321 1.00 96.50 74 ILE A C 1
ATOM 535 O O . ILE A 1 74 ? 0.231 13.070 12.690 1.00 96.50 74 ILE A O 1
ATOM 539 N N . ALA A 1 75 ? 1.775 13.820 11.234 1.00 97.19 75 ALA A N 1
ATOM 540 C CA . ALA A 1 75 ? 0.821 14.501 10.375 1.00 97.19 75 ALA A CA 1
ATOM 541 C C . ALA A 1 75 ? -0.186 13.520 9.756 1.00 97.19 75 ALA A C 1
ATOM 543 O O . ALA A 1 75 ? -1.390 13.773 9.785 1.00 97.19 75 ALA A O 1
ATOM 544 N N . LEU A 1 76 ? 0.278 12.352 9.305 1.00 97.69 76 LEU A N 1
ATOM 545 C CA . LEU A 1 76 ? -0.589 11.309 8.764 1.00 97.69 76 LEU A CA 1
ATOM 546 C C . LEU A 1 76 ? -1.549 10.747 9.816 1.00 97.69 76 LEU A C 1
ATOM 548 O O . LEU A 1 76 ? -2.734 10.596 9.536 1.00 97.69 76 LEU A O 1
ATOM 552 N N . SER A 1 77 ? -1.071 10.479 11.034 1.00 97.44 77 SER A N 1
ATOM 553 C CA . SER A 1 77 ? -1.927 10.030 12.139 1.00 97.44 77 SER A CA 1
ATOM 554 C C . SER A 1 77 ? -3.050 11.032 12.434 1.00 97.44 77 SER A C 1
ATOM 556 O O . SER A 1 77 ? -4.202 10.633 12.611 1.00 97.44 77 SER A O 1
ATOM 558 N N . LYS A 1 78 ? -2.748 12.339 12.405 1.00 96.31 78 LYS A N 1
ATOM 559 C CA . LYS A 1 78 ? -3.757 13.402 12.540 1.00 96.31 78 LYS A CA 1
ATOM 560 C C . LYS A 1 78 ? -4.737 13.425 11.364 1.00 96.31 78 LYS A C 1
ATOM 562 O O . LYS A 1 78 ? -5.934 13.531 11.603 1.00 96.31 78 LYS A O 1
ATOM 567 N N . ALA A 1 79 ? -4.247 13.305 10.128 1.00 95.00 79 ALA A N 1
ATOM 568 C CA . ALA A 1 79 ? -5.077 13.318 8.921 1.00 95.00 79 ALA A CA 1
ATOM 569 C C . ALA A 1 79 ? -6.040 12.119 8.855 1.00 95.00 79 ALA A C 1
ATOM 571 O O . ALA A 1 79 ? -7.195 12.268 8.468 1.00 95.00 79 ALA A O 1
ATOM 572 N N . VAL A 1 80 ? -5.581 10.939 9.281 1.00 95.75 80 VAL A N 1
ATOM 573 C CA . VAL A 1 80 ? -6.402 9.720 9.382 1.00 95.75 80 VAL A CA 1
ATOM 574 C C . VAL A 1 80 ? -7.332 9.765 10.601 1.00 95.75 80 VAL A C 1
ATOM 576 O O . VAL A 1 80 ? -8.367 9.102 10.609 1.00 95.75 80 VAL A O 1
ATOM 579 N N . GLY A 1 81 ? -6.990 10.546 11.630 1.00 96.19 81 GLY A N 1
ATOM 580 C CA . GLY A 1 81 ? -7.751 10.632 12.877 1.00 96.19 81 GLY A CA 1
ATOM 581 C C . GLY A 1 81 ? -7.551 9.428 13.802 1.00 96.19 81 GLY A C 1
ATOM 582 O O . GLY A 1 81 ? -8.392 9.178 14.663 1.00 96.19 81 GLY A O 1
ATOM 583 N N . ALA A 1 82 ? -6.458 8.675 13.634 1.00 96.62 82 ALA A N 1
ATOM 584 C CA . ALA A 1 82 ? -6.163 7.479 14.419 1.00 96.62 82 ALA A CA 1
ATOM 585 C C . ALA A 1 82 ? -4.647 7.255 14.603 1.00 96.62 82 ALA A C 1
ATOM 587 O O . ALA A 1 82 ? -3.855 7.614 13.723 1.00 96.62 82 ALA A O 1
ATOM 588 N N . PRO A 1 83 ? -4.212 6.637 15.720 1.00 96.88 83 PRO A N 1
ATOM 589 C CA . PRO A 1 83 ? -2.861 6.101 15.847 1.00 96.88 83 PRO A CA 1
ATOM 590 C C . PRO A 1 83 ? -2.573 5.053 14.764 1.00 96.88 83 PRO A C 1
ATOM 592 O O . PRO A 1 83 ? -3.446 4.271 14.383 1.00 96.88 83 PRO A O 1
ATOM 595 N N . LEU A 1 84 ? -1.326 5.029 14.302 1.00 97.06 84 LEU A N 1
ATOM 596 C CA . LEU A 1 84 ? -0.817 4.105 13.291 1.00 97.06 84 LEU A CA 1
ATOM 597 C C . LEU A 1 84 ? -0.230 2.847 13.950 1.00 97.06 84 LEU A C 1
ATOM 599 O O . LEU A 1 84 ? 0.363 2.934 15.023 1.00 97.06 84 LEU A O 1
ATOM 603 N N . SER A 1 85 ? -0.336 1.698 13.286 1.00 96.81 85 SER A N 1
ATOM 604 C CA . SER A 1 85 ? 0.385 0.463 13.612 1.00 96.81 85 SER A CA 1
ATOM 605 C C . SER A 1 85 ? 1.277 0.066 12.443 1.00 96.81 85 SER A C 1
ATOM 607 O O . SER A 1 85 ? 0.784 -0.222 11.347 1.00 96.81 85 SER A O 1
ATOM 609 N N . LEU A 1 86 ? 2.592 0.062 12.665 1.00 95.81 86 LEU A N 1
ATOM 610 C CA . LEU A 1 86 ? 3.605 -0.130 11.628 1.00 95.81 86 LEU A CA 1
ATOM 611 C C . LEU A 1 86 ? 4.523 -1.301 11.988 1.00 95.81 86 LEU A C 1
ATOM 613 O O . LEU A 1 86 ? 5.043 -1.364 13.097 1.00 95.81 86 LEU A O 1
ATOM 617 N N . VAL A 1 87 ? 4.775 -2.199 11.034 1.00 95.00 87 VAL A N 1
ATOM 618 C CA . VAL A 1 87 ? 5.607 -3.403 11.220 1.00 95.00 87 VAL A CA 1
ATOM 619 C C . VAL A 1 87 ? 6.833 -3.402 10.313 1.00 95.00 87 VAL A C 1
ATOM 621 O O . VAL A 1 87 ? 6.926 -2.662 9.330 1.00 95.00 87 VAL A O 1
ATOM 624 N N . ALA A 1 88 ? 7.813 -4.239 10.640 1.00 94.62 88 ALA A N 1
ATOM 625 C CA . ALA A 1 88 ? 9.007 -4.412 9.833 1.00 94.62 88 ALA A CA 1
ATOM 626 C C . ALA A 1 88 ? 8.753 -5.417 8.706 1.00 94.62 88 ALA A C 1
ATOM 628 O O . ALA A 1 88 ? 8.963 -6.616 8.867 1.00 94.62 88 ALA A O 1
ATOM 629 N N . GLN A 1 89 ? 8.369 -4.904 7.539 1.00 95.62 89 GLN A N 1
ATOM 630 C CA . GLN A 1 89 ? 8.171 -5.715 6.335 1.00 95.62 89 GLN A CA 1
ATOM 631 C C . GLN A 1 89 ? 9.467 -6.381 5.870 1.00 95.62 89 GLN A C 1
ATOM 633 O O . GLN A 1 89 ? 10.509 -5.727 5.737 1.00 95.62 89 GLN A O 1
ATOM 638 N N . VAL A 1 90 ? 9.384 -7.690 5.617 1.00 96.44 90 VAL A N 1
ATOM 639 C CA . VAL A 1 90 ? 10.503 -8.557 5.205 1.00 96.44 90 VAL A CA 1
ATOM 640 C C . VAL A 1 90 ? 10.127 -9.485 4.040 1.00 96.44 90 VAL A C 1
ATOM 642 O O . VAL A 1 90 ? 10.862 -10.419 3.711 1.00 96.44 90 VAL A O 1
ATOM 645 N N . HIS A 1 91 ? 9.002 -9.213 3.372 1.00 96.81 91 HIS A N 1
ATOM 646 C CA . HIS A 1 91 ? 8.432 -10.014 2.287 1.00 96.81 91 HIS A CA 1
ATOM 647 C C . HIS A 1 91 ? 8.142 -11.470 2.701 1.00 96.81 91 HIS A C 1
ATOM 649 O O . HIS A 1 91 ? 8.378 -12.415 1.941 1.00 96.81 91 HIS A O 1
ATOM 655 N N . SER A 1 92 ? 7.705 -11.670 3.942 1.00 97.81 92 SER A N 1
ATOM 656 C CA . SER A 1 92 ? 7.235 -12.932 4.518 1.00 97.81 92 SER A CA 1
ATOM 657 C C . SER A 1 92 ? 5.794 -13.272 4.104 1.00 97.81 92 SER A C 1
ATOM 659 O O . SER A 1 92 ? 5.127 -12.496 3.429 1.00 97.81 92 SER A O 1
ATOM 661 N N . GLY A 1 93 ? 5.323 -14.451 4.518 1.00 98.06 93 GLY A N 1
ATOM 662 C CA . GLY A 1 93 ? 3.902 -14.824 4.520 1.00 98.06 93 GLY A CA 1
ATOM 663 C C . GLY A 1 93 ? 3.257 -14.673 5.902 1.00 98.06 93 GLY A C 1
ATOM 664 O O . GLY A 1 93 ? 2.328 -15.407 6.225 1.00 98.06 93 GLY A O 1
ATOM 665 N N . ARG A 1 94 ? 3.801 -13.815 6.777 1.00 98.25 94 ARG A N 1
ATOM 666 C CA . ARG A 1 94 ? 3.355 -13.684 8.171 1.00 98.25 94 ARG A CA 1
ATOM 667 C C . ARG A 1 94 ? 2.444 -12.470 8.343 1.00 98.25 94 ARG A C 1
ATOM 669 O O . ARG A 1 94 ? 2.907 -11.340 8.182 1.00 98.25 94 ARG A O 1
ATOM 676 N N . ALA A 1 95 ? 1.204 -12.718 8.756 1.00 98.25 95 ALA A N 1
ATOM 677 C CA . ALA A 1 95 ? 0.322 -11.715 9.339 1.00 98.25 95 ALA A CA 1
ATOM 678 C C . ALA A 1 95 ? 0.359 -11.788 10.876 1.00 98.25 95 ALA A C 1
ATOM 680 O O . ALA A 1 95 ? 0.459 -12.881 11.441 1.00 98.25 95 ALA A O 1
ATOM 681 N N . ILE A 1 96 ? 0.299 -10.638 11.550 1.00 97.31 96 ILE A N 1
ATOM 682 C CA . ILE A 1 96 ? 0.264 -10.537 13.019 1.00 97.31 96 ILE A CA 1
ATOM 683 C C . ILE A 1 96 ? -1.053 -9.943 13.510 1.00 97.31 96 ILE A C 1
ATOM 685 O O . ILE A 1 96 ? -1.756 -9.266 12.759 1.00 97.31 96 ILE A O 1
ATOM 689 N N . ASP A 1 97 ? -1.381 -10.209 14.771 1.00 97.31 97 ASP A N 1
ATOM 690 C CA . ASP A 1 97 ? -2.495 -9.574 15.466 1.00 97.31 97 ASP A CA 1
ATOM 691 C C . ASP A 1 97 ? -2.007 -8.280 16.125 1.00 97.31 97 ASP A C 1
ATOM 693 O O . ASP A 1 97 ? -1.274 -8.307 17.111 1.00 97.31 97 ASP A O 1
ATOM 697 N N . ALA A 1 98 ? -2.402 -7.134 15.577 1.00 96.38 98 ALA A N 1
ATOM 698 C CA . ALA A 1 98 ? -1.971 -5.837 16.081 1.00 96.38 98 ALA A CA 1
ATOM 699 C C . ALA A 1 98 ? -2.557 -5.518 17.468 1.00 96.38 98 ALA A C 1
ATOM 701 O O . ALA A 1 98 ? -2.044 -4.625 18.136 1.00 96.38 98 ALA A O 1
ATOM 702 N N . ASP A 1 99 ? -3.584 -6.240 17.936 1.00 94.44 99 ASP A N 1
ATOM 703 C CA . ASP A 1 99 ? -4.141 -6.034 19.278 1.00 94.44 99 ASP A CA 1
ATOM 704 C C . ASP A 1 99 ? -3.221 -6.586 20.379 1.00 94.44 99 ASP A C 1
ATOM 706 O O . ASP A 1 99 ? -3.191 -6.034 21.480 1.00 94.44 99 ASP A O 1
ATOM 710 N N . GLU A 1 100 ? -2.462 -7.648 20.090 1.00 87.81 100 GLU A N 1
ATOM 711 C CA . GLU A 1 100 ? -1.515 -8.262 21.036 1.00 87.81 100 GLU A CA 1
ATOM 712 C C . GLU A 1 100 ? -0.222 -7.443 21.169 1.00 87.81 100 GLU A C 1
ATOM 714 O O . GLU A 1 100 ? 0.426 -7.458 22.217 1.00 87.81 100 GLU A O 1
ATOM 719 N N . ASP A 1 101 ? 0.117 -6.685 20.125 1.00 72.38 101 ASP A N 1
ATOM 720 C CA . ASP A 1 101 ? 1.388 -5.970 19.984 1.00 72.38 101 ASP A CA 1
ATOM 721 C C . ASP A 1 101 ? 1.257 -4.433 20.070 1.00 72.38 101 ASP A C 1
ATOM 723 O O . ASP A 1 101 ? 2.254 -3.722 19.887 1.00 72.38 101 ASP A O 1
ATOM 727 N N . ALA A 1 102 ? 0.058 -3.912 20.378 1.00 67.81 102 ALA A N 1
ATOM 728 C CA . ALA A 1 102 ? -0.259 -2.480 20.455 1.00 67.81 102 ALA A CA 1
ATOM 729 C C . ALA A 1 102 ? 0.370 -1.775 21.675 1.00 67.81 102 ALA A C 1
ATOM 731 O O . ALA A 1 102 ? -0.327 -1.302 22.576 1.00 67.81 102 ALA A O 1
ATOM 732 N N . ASP A 1 103 ? 1.695 -1.653 21.679 1.00 80.38 103 ASP A N 1
ATOM 733 C CA . ASP A 1 103 ? 2.419 -0.727 22.547 1.00 80.38 103 ASP A CA 1
ATOM 734 C C . ASP A 1 103 ? 2.566 0.625 21.834 1.00 80.38 103 ASP A C 1
ATOM 736 O O . ASP A 1 103 ? 3.230 0.727 20.798 1.00 80.38 103 ASP A O 1
ATOM 740 N N . PHE A 1 104 ? 1.912 1.666 22.356 1.00 86.56 104 PHE A N 1
ATOM 741 C CA . PHE A 1 104 ? 1.997 3.026 21.815 1.00 86.56 104 PHE A CA 1
ATOM 742 C C . PHE A 1 104 ? 3.337 3.651 22.207 1.00 86.56 104 PHE A C 1
ATOM 744 O O . PHE A 1 104 ? 3.454 4.399 23.177 1.00 86.56 104 PHE A O 1
ATOM 751 N N . ASN A 1 105 ? 4.359 3.294 21.437 1.00 88.44 105 ASN A N 1
ATOM 752 C CA . ASN A 1 105 ? 5.758 3.615 21.682 1.00 88.44 105 ASN A CA 1
ATOM 753 C C . ASN A 1 105 ? 6.255 4.852 20.909 1.00 88.44 105 ASN A C 1
ATOM 755 O O . ASN A 1 105 ? 7.419 5.227 21.064 1.00 88.44 105 ASN A O 1
ATOM 759 N N . ALA A 1 106 ? 5.391 5.489 20.109 1.00 89.94 106 ALA A N 1
ATOM 760 C CA . ALA A 1 106 ? 5.698 6.674 19.317 1.00 89.94 106 ALA A CA 1
ATOM 761 C C . ALA A 1 106 ? 4.557 7.718 19.367 1.00 89.94 106 ALA A C 1
ATOM 763 O O . ALA A 1 106 ? 3.400 7.361 19.599 1.00 89.94 106 ALA A O 1
ATOM 764 N N . PRO A 1 107 ? 4.829 9.012 19.090 1.00 92.00 107 PRO A N 1
ATOM 765 C CA . PRO A 1 107 ? 3.811 10.074 19.123 1.00 92.00 107 PRO A CA 1
ATOM 766 C C . PRO A 1 107 ? 2.646 9.891 18.137 1.00 92.00 107 PRO A C 1
ATOM 768 O O . PRO A 1 107 ? 1.610 10.534 18.280 1.00 92.00 107 PRO A O 1
ATOM 771 N N . TYR A 1 108 ? 2.828 9.040 17.130 1.00 93.62 108 TYR A N 1
ATOM 772 C CA . TYR A 1 108 ? 1.850 8.716 16.093 1.00 93.62 108 TYR A CA 1
ATOM 773 C C . TYR A 1 108 ? 1.212 7.328 16.272 1.00 93.62 108 TYR A C 1
ATOM 775 O O . TYR A 1 108 ? 0.391 6.942 15.446 1.00 93.62 108 TYR A O 1
ATOM 783 N N . GLY A 1 109 ? 1.575 6.562 17.310 1.00 94.25 109 GLY A N 1
ATOM 784 C CA . GLY A 1 109 ? 1.019 5.232 17.579 1.00 94.25 109 GLY A CA 1
ATOM 785 C C . GLY A 1 109 ? 2.076 4.178 17.917 1.00 94.25 109 GLY A C 1
ATOM 786 O O . GLY A 1 109 ? 2.942 4.399 18.761 1.00 94.25 109 GLY A O 1
ATOM 787 N N . CYS A 1 110 ? 1.965 3.011 17.287 1.00 93.12 110 CYS A N 1
ATOM 788 C CA . CYS A 1 110 ? 2.858 1.870 17.445 1.00 93.12 110 CYS A CA 1
ATOM 789 C C . CYS A 1 110 ? 3.822 1.774 16.253 1.00 93.12 110 CYS A C 1
ATOM 791 O O . CYS A 1 110 ? 3.413 1.463 15.131 1.00 93.12 110 CYS A O 1
ATOM 793 N N . ASP A 1 111 ? 5.111 2.010 16.499 1.00 91.88 111 ASP A N 1
ATOM 794 C CA . ASP A 1 111 ? 6.179 1.741 15.542 1.00 91.88 111 ASP A CA 1
ATOM 795 C C . ASP A 1 111 ? 6.987 0.499 15.928 1.00 91.88 111 ASP A C 1
ATOM 797 O O . ASP A 1 111 ? 7.808 0.501 16.849 1.00 91.88 111 ASP A O 1
ATOM 801 N N . ARG A 1 112 ? 6.782 -0.573 15.166 1.00 91.56 112 ARG A N 1
ATOM 802 C CA . ARG A 1 112 ? 7.579 -1.803 15.187 1.00 91.56 112 ARG A CA 1
ATOM 803 C C . ARG A 1 112 ? 8.346 -2.007 13.875 1.00 91.56 112 ARG A C 1
ATOM 805 O O . ARG A 1 112 ? 8.884 -3.089 13.629 1.00 91.56 112 ARG A O 1
ATOM 812 N N . SER A 1 113 ? 8.410 -0.980 13.020 1.00 89.12 113 SER A N 1
ATOM 813 C CA . SER A 1 113 ? 9.075 -1.013 11.712 1.00 89.12 113 SER A CA 1
ATOM 814 C C . SER A 1 113 ? 10.601 -0.992 11.805 1.00 89.12 113 SER A C 1
ATOM 816 O O . SER A 1 113 ? 11.275 -1.478 10.890 1.00 89.12 113 SER A O 1
ATOM 818 N N . GLY A 1 114 ? 11.136 -0.488 12.922 1.00 79.44 114 GLY A N 1
ATOM 819 C CA . GLY A 1 114 ? 12.571 -0.334 13.164 1.00 79.44 114 GLY A CA 1
ATOM 820 C C . GLY A 1 114 ? 13.172 0.928 12.538 1.00 79.44 114 GLY A C 1
ATOM 821 O O . GLY A 1 114 ? 14.362 0.925 12.244 1.00 79.44 114 GLY A O 1
ATOM 822 N N . ALA A 1 115 ? 12.362 1.966 12.292 1.00 69.75 115 ALA A N 1
ATOM 823 C CA . ALA A 1 115 ? 12.801 3.239 11.711 1.00 69.75 115 ALA A CA 1
ATOM 824 C C . ALA A 1 115 ? 13.647 4.098 12.675 1.00 69.75 115 ALA A C 1
ATOM 826 O O . ALA A 1 115 ? 14.641 4.674 12.253 1.00 69.75 115 ALA A O 1
ATOM 827 N N . ASP A 1 116 ? 13.304 4.123 13.968 1.00 58.00 116 ASP A N 1
ATOM 828 C CA . ASP A 1 116 ? 13.891 5.053 14.957 1.00 58.00 116 ASP A CA 1
ATOM 829 C C . ASP A 1 116 ? 15.091 4.469 15.733 1.00 58.00 116 ASP A C 1
ATOM 831 O O . ASP A 1 116 ? 15.475 4.939 16.808 1.00 58.00 116 ASP A O 1
ATOM 835 N N . ALA A 1 117 ? 15.681 3.388 15.229 1.00 53.81 117 ALA A N 1
ATOM 836 C CA . ALA A 1 117 ? 16.730 2.650 15.914 1.00 53.81 117 ALA A CA 1
ATOM 837 C C . ALA A 1 117 ? 18.105 3.325 15.782 1.00 53.81 117 ALA A C 1
ATOM 839 O O . ALA A 1 117 ? 18.961 2.885 15.023 1.00 53.81 117 ALA A O 1
ATOM 840 N N . VAL A 1 118 ? 18.338 4.376 16.570 1.00 47.28 118 VAL A N 1
ATOM 841 C CA . VAL A 1 118 ? 19.673 4.988 16.732 1.00 47.28 118 VAL A CA 1
ATOM 842 C C . VAL A 1 118 ? 20.632 4.059 17.511 1.00 47.28 118 VAL A C 1
ATOM 844 O O . VAL A 1 118 ? 21.847 4.231 17.462 1.00 47.28 118 VAL A O 1
ATOM 847 N N . ASP A 1 119 ? 20.097 3.050 18.212 1.00 45.88 119 ASP A N 1
ATOM 848 C CA . ASP A 1 119 ? 20.844 2.013 18.939 1.00 45.88 119 ASP A CA 1
ATOM 849 C C . ASP A 1 119 ? 20.388 0.607 18.501 1.00 45.88 119 ASP A C 1
ATOM 851 O O . ASP A 1 119 ? 19.262 0.177 18.782 1.00 45.88 119 ASP A O 1
ATOM 855 N N . ASP A 1 120 ? 21.290 -0.122 17.836 1.00 49.78 120 ASP A N 1
ATOM 856 C CA . ASP A 1 120 ? 21.092 -1.470 17.286 1.00 49.78 120 ASP A CA 1
ATOM 857 C C . ASP A 1 120 ? 20.557 -2.482 18.317 1.00 49.78 120 ASP A C 1
ATOM 859 O O . ASP A 1 120 ? 19.856 -3.425 17.949 1.00 49.78 120 ASP A O 1
ATOM 863 N N . ARG A 1 121 ? 20.837 -2.312 19.616 1.00 46.47 121 ARG A N 1
ATOM 864 C CA . ARG A 1 121 ? 20.418 -3.287 20.643 1.00 46.47 121 ARG A CA 1
ATOM 865 C C . ARG A 1 121 ? 18.996 -3.070 21.147 1.00 46.47 121 ARG A C 1
ATOM 867 O O . ARG A 1 121 ? 18.291 -4.044 21.384 1.00 46.47 121 ARG A O 1
ATOM 874 N N . LEU A 1 122 ? 18.557 -1.817 21.269 1.00 48.66 122 LEU A N 1
ATOM 875 C CA . LEU A 1 122 ? 17.161 -1.478 21.590 1.00 48.66 122 LEU A CA 1
ATOM 876 C C . LEU A 1 122 ? 16.233 -1.692 20.380 1.00 48.66 122 LEU A C 1
ATOM 878 O O . LEU A 1 122 ? 15.021 -1.836 20.540 1.00 48.66 122 LEU A O 1
ATOM 882 N N . SER A 1 123 ? 16.813 -1.736 19.176 1.00 54.19 123 SER A N 1
ATOM 883 C CA . SER A 1 123 ? 16.117 -1.945 17.906 1.00 54.19 123 SER A CA 1
ATOM 884 C C . SER A 1 123 ? 15.533 -3.348 17.734 1.00 54.19 123 SER A C 1
ATOM 886 O O . SER A 1 123 ? 14.429 -3.491 17.210 1.00 54.19 123 SER A O 1
ATOM 888 N N . ALA A 1 124 ? 16.245 -4.383 18.194 1.00 58.56 124 ALA A N 1
ATOM 889 C CA . ALA A 1 124 ? 15.875 -5.772 17.946 1.00 58.56 124 ALA A CA 1
ATOM 890 C C . ALA A 1 124 ? 14.623 -6.178 18.736 1.00 58.56 124 ALA A C 1
ATOM 892 O O . ALA A 1 124 ? 13.715 -6.775 18.165 1.00 58.56 124 ALA A O 1
ATOM 893 N N . ASP A 1 125 ? 14.528 -5.768 20.005 1.00 63.44 125 ASP A N 1
ATOM 894 C CA . ASP A 1 125 ? 13.365 -6.044 20.864 1.00 63.44 125 ASP A CA 1
ATOM 895 C C . ASP A 1 125 ? 12.119 -5.238 20.456 1.00 63.44 125 ASP A C 1
ATOM 897 O O . ASP A 1 125 ? 10.986 -5.594 20.791 1.00 63.44 125 ASP A O 1
ATOM 901 N N . ARG A 1 126 ? 12.306 -4.133 19.722 1.00 73.94 126 ARG A N 1
ATOM 902 C CA . ARG A 1 126 ? 11.209 -3.284 19.239 1.00 73.94 126 ARG A CA 1
ATOM 903 C C . ARG A 1 126 ? 10.738 -3.637 17.837 1.00 73.94 126 ARG A C 1
ATOM 905 O O . ARG A 1 126 ? 9.653 -3.212 17.464 1.00 73.94 126 ARG A O 1
ATOM 912 N N . ARG A 1 127 ? 11.505 -4.399 17.066 1.00 87.81 127 ARG A N 1
ATOM 913 C CA . ARG A 1 127 ? 11.175 -4.745 15.684 1.00 87.81 127 ARG A CA 1
ATOM 914 C C . ARG A 1 127 ? 10.243 -5.953 15.634 1.00 87.81 127 ARG A C 1
ATOM 916 O O . ARG A 1 127 ? 10.589 -7.025 16.117 1.00 87.81 127 ARG A O 1
ATOM 923 N N . LEU A 1 128 ? 9.101 -5.807 14.967 1.00 91.81 128 LEU A N 1
ATOM 924 C CA . LEU A 1 128 ? 8.180 -6.915 14.713 1.00 91.81 128 LEU A CA 1
ATOM 925 C C . LEU A 1 128 ? 8.156 -7.225 13.221 1.00 91.81 128 LEU A C 1
ATOM 927 O O . LEU A 1 128 ? 7.629 -6.449 12.426 1.00 91.81 128 LEU A O 1
ATOM 931 N N . GLU A 1 129 ? 8.754 -8.350 12.836 1.00 95.06 129 GLU A N 1
ATOM 932 C CA . GLU A 1 129 ? 8.772 -8.781 11.439 1.00 95.06 129 GLU A CA 1
ATOM 933 C C . GLU A 1 129 ? 7.440 -9.400 11.027 1.00 95.06 129 GLU A C 1
ATOM 935 O O . GLU A 1 129 ? 7.050 -10.456 11.537 1.00 95.06 129 GLU A O 1
ATOM 940 N N . ALA A 1 130 ? 6.770 -8.745 10.086 1.00 97.06 130 ALA A N 1
ATOM 941 C CA . ALA A 1 130 ? 5.506 -9.171 9.508 1.00 97.06 130 ALA A CA 1
ATOM 942 C C . ALA A 1 130 ? 5.274 -8.440 8.184 1.00 97.06 130 ALA A C 1
ATOM 944 O O . ALA A 1 130 ? 5.806 -7.353 7.960 1.00 97.06 130 ALA A O 1
ATOM 945 N N . ASP A 1 131 ? 4.439 -9.020 7.332 1.00 98.56 131 ASP A N 1
ATOM 946 C CA . ASP A 1 131 ? 3.983 -8.398 6.088 1.00 98.56 131 ASP A CA 1
ATOM 947 C C . ASP A 1 131 ? 2.457 -8.285 6.041 1.00 98.56 131 ASP A C 1
ATOM 949 O O . ASP A 1 131 ? 1.903 -7.867 5.035 1.00 98.56 131 ASP A O 1
ATOM 953 N N . GLY A 1 132 ? 1.771 -8.618 7.132 1.00 98.31 132 GLY A N 1
ATOM 954 C CA . GLY A 1 132 ? 0.347 -8.380 7.300 1.00 98.31 132 GLY A CA 1
ATOM 955 C C . GLY A 1 132 ? 0.013 -8.060 8.749 1.00 98.31 132 GLY A C 1
ATOM 956 O O . GLY A 1 132 ? 0.742 -8.451 9.662 1.00 98.31 132 GLY A O 1
ATOM 957 N N . GLN A 1 133 ? -1.076 -7.337 8.959 1.00 98.50 133 GLN A N 1
ATOM 958 C CA . GLN A 1 133 ? -1.588 -6.978 10.278 1.00 98.50 133 GLN A CA 1
ATOM 959 C C . GLN A 1 133 ? -3.106 -7.132 10.279 1.00 98.50 133 GLN A C 1
ATOM 961 O O . GLN A 1 133 ? -3.748 -6.792 9.286 1.00 98.50 133 GLN A O 1
ATOM 966 N N . VAL A 1 134 ? -3.675 -7.595 11.389 1.00 98.69 134 VAL A N 1
ATOM 967 C CA . VAL A 1 134 ? -5.125 -7.629 11.625 1.00 98.69 134 VAL A CA 1
ATOM 968 C C . VAL A 1 134 ? -5.455 -7.010 12.977 1.00 98.69 134 VAL A C 1
ATOM 970 O O . VAL A 1 134 ? -4.664 -7.108 13.909 1.00 98.69 134 VAL A O 1
ATOM 973 N N . THR A 1 135 ? -6.616 -6.377 13.110 1.00 98.31 135 THR A N 1
ATOM 974 C CA . THR A 1 135 ? -7.084 -5.819 14.387 1.00 98.31 135 THR A CA 1
ATOM 975 C C . THR A 1 135 ? -8.607 -5.845 14.460 1.00 98.31 135 THR A C 1
ATOM 977 O O . THR A 1 135 ? -9.292 -5.693 13.447 1.00 98.31 135 THR A O 1
ATOM 980 N N . ALA A 1 136 ? -9.141 -6.041 15.667 1.00 97.50 136 ALA A N 1
ATOM 981 C CA . ALA A 1 136 ? -10.558 -5.848 15.975 1.00 97.50 136 ALA A CA 1
ATOM 982 C C . ALA A 1 136 ? -10.793 -4.560 16.788 1.00 97.50 136 ALA A C 1
ATOM 984 O O . ALA A 1 136 ? -11.900 -4.312 17.276 1.00 97.50 136 ALA A O 1
ATOM 985 N N . ARG A 1 137 ? -9.762 -3.724 16.968 1.00 95.88 137 ARG A N 1
ATOM 986 C CA . ARG A 1 137 ? -9.820 -2.465 17.714 1.00 95.88 137 ARG A CA 1
ATOM 987 C C . ARG A 1 137 ? -10.275 -1.327 16.801 1.00 95.88 137 ARG A C 1
ATOM 989 O O . ARG A 1 137 ? -9.680 -1.057 15.766 1.00 95.88 137 ARG A O 1
ATOM 996 N N . ALA A 1 138 ? -11.353 -0.646 17.188 1.00 96.06 138 ALA A N 1
ATOM 997 C CA . ALA A 1 138 ? -11.761 0.600 16.534 1.00 96.06 138 ALA A CA 1
ATOM 998 C C . ALA A 1 138 ? -10.770 1.726 16.866 1.00 96.06 138 ALA A C 1
ATOM 1000 O O . ALA A 1 138 ? -10.211 1.759 17.967 1.00 96.06 138 ALA A O 1
ATOM 1001 N N . GLY A 1 139 ? -10.571 2.647 15.926 1.00 95.75 139 GLY A N 1
ATOM 1002 C CA . GLY A 1 139 ? -9.667 3.783 16.086 1.00 95.75 139 GLY A CA 1
ATOM 1003 C C . GLY A 1 139 ? -8.181 3.413 16.070 1.00 95.75 139 GLY A C 1
ATOM 1004 O O . GLY A 1 139 ? -7.377 4.170 16.600 1.00 95.75 139 GLY A O 1
ATOM 1005 N N . LEU A 1 140 ? -7.796 2.263 15.505 1.00 97.25 140 LEU A N 1
ATOM 1006 C CA . LEU A 1 140 ? -6.401 1.916 15.206 1.00 97.25 140 LEU A CA 1
ATOM 1007 C C . LEU A 1 140 ? -6.248 1.739 13.693 1.00 97.25 140 LEU A C 1
ATOM 1009 O O . LEU A 1 140 ? -6.966 0.939 13.094 1.00 97.25 140 LEU A O 1
ATOM 1013 N N . ALA A 1 141 ? -5.324 2.476 13.079 1.00 98.12 141 ALA A N 1
ATOM 1014 C CA . ALA A 1 141 ? -5.019 2.345 11.660 1.00 98.12 141 ALA A CA 1
ATOM 1015 C C . ALA A 1 141 ? -3.861 1.359 11.463 1.00 98.12 141 ALA A C 1
ATOM 1017 O O . ALA A 1 141 ? -2.722 1.652 11.830 1.00 98.12 141 ALA A O 1
ATOM 1018 N N . VAL A 1 142 ? -4.129 0.194 10.871 1.00 98.50 142 VAL A N 1
ATOM 1019 C CA . VAL A 1 142 ? -3.071 -0.754 10.480 1.00 98.50 142 VAL A CA 1
ATOM 1020 C C . VAL A 1 142 ? -2.612 -0.447 9.060 1.00 98.50 142 VAL A C 1
ATOM 1022 O O . VAL A 1 142 ? -3.436 -0.199 8.177 1.00 98.50 142 VAL A O 1
ATOM 1025 N N . GLY A 1 143 ? -1.295 -0.434 8.836 1.00 97.62 143 GLY A N 1
ATOM 1026 C CA . GLY A 1 143 ? -0.720 -0.028 7.554 1.00 97.62 143 GLY A CA 1
ATOM 1027 C C . GLY A 1 143 ? 0.418 -0.894 7.050 1.00 97.62 143 GLY A C 1
ATOM 1028 O O . GLY A 1 143 ? 1.093 -1.586 7.814 1.00 97.62 143 GLY A O 1
ATOM 1029 N N . VAL A 1 144 ? 0.655 -0.812 5.744 1.00 98.38 144 VAL A N 1
ATOM 1030 C CA . VAL A 1 144 ? 1.838 -1.378 5.090 1.00 98.38 144 VAL A CA 1
ATOM 1031 C C . VAL A 1 144 ? 2.490 -0.349 4.183 1.00 98.38 144 VAL A C 1
ATOM 1033 O O . VAL A 1 144 ? 1.814 0.408 3.483 1.00 98.38 144 VAL A O 1
ATOM 1036 N N . PHE A 1 145 ? 3.820 -0.329 4.195 1.00 97.62 145 PHE A N 1
ATOM 1037 C CA . PHE A 1 145 ? 4.618 0.471 3.282 1.00 97.62 145 PHE A CA 1
ATOM 1038 C C . PHE A 1 145 ? 4.606 -0.147 1.889 1.00 97.62 145 PHE A C 1
ATOM 1040 O O . PHE A 1 145 ? 4.721 -1.367 1.748 1.00 97.62 145 PHE A O 1
ATOM 1047 N N . ALA A 1 146 ? 4.550 0.693 0.862 1.00 95.75 146 ALA A N 1
ATOM 1048 C CA . ALA A 1 146 ? 4.646 0.257 -0.520 1.00 95.75 146 ALA A CA 1
ATOM 1049 C C . ALA A 1 146 ? 5.497 1.218 -1.359 1.00 95.75 146 ALA A C 1
ATOM 1051 O O . ALA A 1 146 ? 5.477 2.437 -1.186 1.00 95.75 146 ALA A O 1
ATOM 1052 N N . ALA A 1 147 ? 6.253 0.612 -2.265 1.00 92.81 147 ALA A N 1
ATOM 1053 C CA . ALA A 1 147 ? 6.835 1.207 -3.457 1.00 92.81 147 ALA A CA 1
ATOM 1054 C C . ALA A 1 147 ? 6.888 0.044 -4.457 1.00 92.81 147 ALA A C 1
ATOM 1056 O O . ALA A 1 147 ? 7.696 -0.868 -4.295 1.00 92.81 147 ALA A O 1
ATOM 1057 N N . ASP A 1 148 ? 5.938 0.002 -5.391 1.00 96.94 148 ASP A N 1
ATOM 1058 C CA . ASP A 1 148 ? 5.644 -1.103 -6.326 1.00 96.94 148 ASP A CA 1
ATOM 1059 C C . ASP A 1 148 ? 4.949 -2.352 -5.760 1.00 96.94 148 ASP A C 1
ATOM 1061 O O . ASP A 1 148 ? 4.087 -2.911 -6.436 1.00 96.94 148 ASP A O 1
ATOM 1065 N N . CYS A 1 149 ? 5.278 -2.820 -4.554 1.00 98.06 149 CYS A N 1
ATOM 1066 C CA . CYS A 1 149 ? 4.576 -3.976 -3.977 1.00 98.06 149 CYS A CA 1
ATOM 1067 C C . CYS A 1 149 ? 3.102 -3.659 -3.684 1.00 98.06 149 CYS A C 1
ATOM 1069 O O . CYS A 1 149 ? 2.783 -2.548 -3.276 1.00 98.06 149 CYS A O 1
ATOM 1071 N N . LEU A 1 150 ? 2.220 -4.648 -3.846 1.00 98.75 150 LEU A N 1
ATOM 1072 C CA . LEU A 1 150 ? 0.775 -4.457 -3.755 1.00 98.75 150 LEU A CA 1
ATOM 1073 C C . LEU A 1 150 ? 0.267 -4.437 -2.307 1.00 98.75 150 LEU A C 1
ATOM 1075 O O . LEU A 1 150 ? 0.399 -5.445 -1.616 1.00 98.75 150 LEU A O 1
ATOM 1079 N N . PRO A 1 151 ? -0.365 -3.357 -1.829 1.00 98.75 151 PRO A N 1
ATOM 1080 C CA . PRO A 1 151 ? -1.144 -3.400 -0.602 1.00 98.75 151 PRO A CA 1
ATOM 1081 C C . PRO A 1 151 ? -2.537 -3.999 -0.857 1.00 98.75 151 PRO A C 1
ATOM 1083 O O . PRO A 1 151 ? -3.278 -3.538 -1.724 1.00 98.75 151 PRO A O 1
ATOM 1086 N N . VAL A 1 152 ? -2.911 -5.003 -0.066 1.00 98.88 152 VAL A N 1
ATOM 1087 C CA . VAL A 1 152 ? -4.262 -5.585 -0.023 1.00 98.88 152 VAL A CA 1
ATOM 1088 C C . VAL A 1 152 ? -4.888 -5.210 1.311 1.00 98.88 152 VAL A C 1
ATOM 1090 O O . VAL A 1 152 ? -4.294 -5.480 2.354 1.00 98.88 152 VAL A O 1
ATOM 1093 N N . LEU A 1 153 ? -6.061 -4.581 1.294 1.00 98.81 153 LEU A N 1
ATOM 1094 C CA . LEU A 1 153 ? -6.774 -4.159 2.502 1.00 98.81 153 LEU A CA 1
ATOM 1095 C C . LEU A 1 153 ? -8.118 -4.867 2.557 1.00 98.81 153 LEU A C 1
ATOM 1097 O O . LEU A 1 153 ? -8.804 -4.954 1.543 1.00 98.81 153 LEU A O 1
ATOM 1101 N N . VAL A 1 154 ? -8.468 -5.396 3.723 1.00 98.88 154 VAL A N 1
ATOM 1102 C CA . VAL A 1 154 ? -9.587 -6.324 3.912 1.00 98.88 154 VAL A CA 1
ATOM 1103 C C . VAL A 1 154 ? -10.352 -5.988 5.186 1.00 98.88 154 VAL A C 1
ATOM 1105 O O . VAL A 1 154 ? -9.769 -5.555 6.177 1.00 98.88 154 VAL A O 1
ATOM 1108 N N . THR A 1 155 ? -11.666 -6.187 5.179 1.00 98.81 155 THR A N 1
ATOM 1109 C CA . THR A 1 155 ? -12.523 -5.965 6.347 1.00 98.81 155 THR A CA 1
ATOM 1110 C C . THR A 1 155 ? -13.692 -6.936 6.373 1.00 98.81 155 THR A C 1
ATOM 1112 O O . THR A 1 155 ? -14.308 -7.172 5.342 1.00 98.81 155 THR A O 1
ATOM 1115 N N . ASP A 1 156 ? -14.029 -7.456 7.552 1.00 98.62 156 ASP A N 1
ATOM 1116 C CA . ASP A 1 156 ? -15.382 -7.929 7.851 1.00 98.62 156 ASP A CA 1
ATOM 1117 C C . ASP A 1 156 ? -16.078 -6.819 8.660 1.00 98.62 156 ASP A C 1
ATOM 1119 O O . ASP A 1 156 ? -15.807 -6.665 9.861 1.00 98.62 156 ASP A O 1
ATOM 1123 N N . PRO A 1 157 ? -16.972 -6.027 8.038 1.00 97.12 157 PRO A N 1
ATOM 1124 C CA . PRO A 1 157 ? -17.596 -4.886 8.699 1.00 97.12 157 PRO A CA 1
ATOM 1125 C C . PRO A 1 157 ? -18.578 -5.298 9.803 1.00 97.12 157 PRO A C 1
ATOM 1127 O O . PRO A 1 157 ? -18.865 -4.496 10.688 1.00 97.12 157 PRO A O 1
ATOM 1130 N N . GLN A 1 158 ? -19.089 -6.534 9.786 1.00 96.94 158 GLN A N 1
ATOM 1131 C CA . GLN A 1 158 ? -20.012 -7.017 10.813 1.00 96.94 158 GLN A CA 1
ATOM 1132 C C . GLN A 1 158 ? -19.272 -7.549 12.041 1.00 96.94 158 GLN A C 1
ATOM 1134 O O . GLN A 1 158 ? -19.692 -7.287 13.167 1.00 96.94 158 GLN A O 1
ATOM 1139 N N . ALA A 1 159 ? -18.179 -8.289 11.842 1.00 97.88 159 ALA A N 1
ATOM 1140 C CA . ALA A 1 159 ? -17.298 -8.691 12.938 1.00 97.88 159 ALA A CA 1
ATOM 1141 C C . ALA A 1 159 ? -16.482 -7.508 13.481 1.00 97.88 159 ALA A C 1
ATOM 1143 O O . ALA A 1 159 ? -16.021 -7.538 14.622 1.00 97.88 159 ALA A O 1
ATOM 1144 N N . GLY A 1 160 ? -16.314 -6.455 12.675 1.00 97.81 160 GLY A N 1
ATOM 1145 C CA . GLY A 1 160 ? -15.519 -5.293 13.041 1.00 97.81 160 GLY A CA 1
ATOM 1146 C C . GLY A 1 160 ? -14.019 -5.572 13.018 1.00 97.81 160 GLY A C 1
ATOM 1147 O O . GLY A 1 160 ? -13.280 -4.989 13.812 1.00 97.81 160 GLY A O 1
ATOM 1148 N N . VAL A 1 161 ? -13.593 -6.480 12.138 1.00 98.69 161 VAL A N 1
ATOM 1149 C CA . VAL A 1 161 ? -12.202 -6.905 11.975 1.00 98.69 161 VAL A CA 1
ATOM 1150 C C . VAL A 1 161 ? -11.667 -6.322 10.678 1.00 98.69 161 VAL A C 1
ATOM 1152 O O . VAL A 1 161 ? -12.249 -6.541 9.619 1.00 98.69 161 VAL A O 1
ATOM 1155 N N . ILE A 1 162 ? -10.544 -5.615 10.755 1.00 98.88 162 ILE A N 1
ATOM 1156 C CA . ILE A 1 162 ? -9.827 -5.080 9.593 1.00 98.88 162 ILE A CA 1
ATOM 1157 C C . ILE A 1 162 ? -8.455 -5.740 9.479 1.00 98.88 162 ILE A C 1
ATOM 1159 O O . ILE A 1 162 ? -7.869 -6.163 10.479 1.00 98.88 162 ILE A O 1
ATOM 1163 N N . GLY A 1 163 ? -7.928 -5.800 8.263 1.00 98.75 163 GLY A N 1
ATOM 1164 C CA . GLY A 1 163 ? -6.606 -6.327 7.981 1.00 98.75 163 GLY A CA 1
ATOM 1165 C C . GLY A 1 163 ? -5.949 -5.665 6.778 1.00 98.75 163 GLY A C 1
ATOM 1166 O O . GLY A 1 163 ? -6.605 -5.108 5.899 1.00 98.75 163 GLY A O 1
ATOM 1167 N N . VAL A 1 164 ? -4.625 -5.732 6.746 1.00 98.81 164 VAL A N 1
ATOM 1168 C CA . VAL A 1 164 ? -3.798 -5.217 5.656 1.00 98.81 164 VAL A CA 1
ATOM 1169 C C . VAL A 1 164 ? -2.652 -6.180 5.378 1.00 98.81 164 VAL A C 1
ATOM 1171 O O . VAL A 1 164 ? -2.101 -6.769 6.306 1.00 98.81 164 VAL A O 1
ATOM 1174 N N . ALA A 1 165 ? -2.281 -6.335 4.109 1.00 98.88 165 ALA A N 1
ATOM 1175 C CA . ALA A 1 165 ? -1.206 -7.209 3.661 1.00 98.88 165 ALA A CA 1
ATOM 1176 C C . ALA A 1 165 ? -0.327 -6.536 2.600 1.00 98.88 165 ALA A C 1
ATOM 1178 O O . ALA A 1 165 ? -0.810 -5.985 1.614 1.00 98.88 165 ALA A O 1
ATOM 1179 N N . HIS A 1 166 ? 0.984 -6.641 2.778 1.00 98.81 166 HIS A N 1
ATOM 1180 C CA . HIS A 1 166 ? 2.017 -6.266 1.828 1.00 98.81 166 HIS A CA 1
ATOM 1181 C C . HIS A 1 166 ? 2.331 -7.444 0.900 1.00 98.81 166 HIS A C 1
ATOM 1183 O O . HIS A 1 166 ? 3.049 -8.387 1.240 1.00 98.81 166 HIS A O 1
ATOM 1189 N N . CYS A 1 167 ? 1.805 -7.366 -0.312 1.00 98.25 167 CYS A N 1
ATOM 1190 C CA . CYS A 1 167 ? 1.835 -8.416 -1.315 1.00 98.25 167 CYS A CA 1
ATOM 1191 C C . CYS A 1 167 ? 2.877 -8.114 -2.397 1.00 98.25 167 CYS A C 1
ATOM 1193 O O . CYS A 1 167 ? 2.568 -7.885 -3.564 1.00 98.25 167 CYS A O 1
ATOM 1195 N N . GLY A 1 168 ? 4.155 -8.133 -2.017 1.00 97.06 168 GLY A N 1
ATOM 1196 C CA . GLY A 1 168 ? 5.230 -8.286 -2.999 1.00 97.06 168 GLY A CA 1
ATOM 1197 C C . GLY A 1 168 ? 5.252 -9.705 -3.580 1.00 97.06 168 GLY A C 1
ATOM 1198 O O . GLY A 1 168 ? 4.708 -10.635 -2.980 1.00 97.06 168 GLY A O 1
ATOM 1199 N N . ARG A 1 169 ? 5.967 -9.916 -4.695 1.00 97.62 169 ARG A N 1
ATOM 1200 C CA . ARG A 1 169 ? 6.088 -11.235 -5.355 1.00 97.62 169 ARG A CA 1
ATOM 1201 C C . ARG A 1 169 ? 6.389 -12.380 -4.375 1.00 97.62 169 ARG A C 1
ATOM 1203 O O . ARG A 1 169 ? 5.695 -13.390 -4.360 1.00 97.62 169 ARG A O 1
ATOM 1210 N N . ARG A 1 170 ? 7.394 -12.198 -3.510 1.00 97.94 170 ARG A N 1
ATOM 1211 C CA . ARG A 1 170 ? 7.781 -13.202 -2.500 1.00 97.94 170 ARG A CA 1
ATOM 1212 C C . ARG A 1 170 ?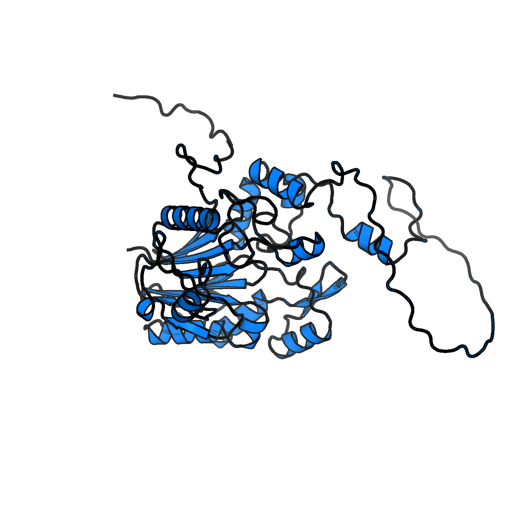 6.718 -13.414 -1.420 1.00 97.94 170 ARG A C 1
ATOM 1214 O O . ARG A 1 170 ? 6.594 -14.528 -0.931 1.00 97.94 170 ARG A O 1
ATOM 1221 N N . GLY A 1 171 ? 5.981 -12.371 -1.034 1.00 98.19 171 GLY A N 1
ATOM 1222 C CA . GLY A 1 171 ? 4.902 -12.475 -0.047 1.00 98.19 171 GLY A CA 1
ATOM 1223 C C . GLY A 1 171 ? 3.728 -13.287 -0.591 1.00 98.19 171 GLY A C 1
ATOM 1224 O O . GLY A 1 171 ? 3.241 -14.193 0.082 1.00 98.19 171 GLY A O 1
ATOM 1225 N N . LEU A 1 172 ? 3.350 -13.049 -1.851 1.00 98.50 172 LEU A N 1
ATOM 1226 C CA . LEU A 1 172 ? 2.352 -13.849 -2.571 1.00 98.50 172 LEU A CA 1
ATOM 1227 C C . LEU A 1 172 ? 2.801 -15.312 -2.706 1.00 98.50 172 LEU A C 1
ATOM 1229 O O . LEU A 1 172 ? 2.078 -16.231 -2.331 1.00 98.50 172 LEU A O 1
ATOM 1233 N N . GLU A 1 173 ? 4.054 -15.551 -3.106 1.00 98.19 173 GLU A N 1
ATOM 1234 C CA . GLU A 1 173 ? 4.673 -16.889 -3.096 1.00 98.19 173 GLU A CA 1
ATOM 1235 C C . GLU A 1 173 ? 4.754 -17.523 -1.684 1.00 98.19 173 GLU A C 1
ATOM 1237 O O . GLU A 1 173 ? 5.063 -18.707 -1.537 1.00 98.19 173 GLU A O 1
ATOM 1242 N N . ARG A 1 174 ? 4.490 -16.779 -0.612 1.00 98.31 174 ARG A N 1
ATOM 1243 C CA . ARG A 1 174 ? 4.487 -17.284 0.768 1.00 98.31 174 ARG A CA 1
ATOM 1244 C C . ARG A 1 174 ? 3.090 -17.316 1.392 1.00 98.31 174 ARG A C 1
ATOM 1246 O O . ARG A 1 174 ? 2.990 -17.693 2.552 1.00 98.31 174 ARG A O 1
ATOM 1253 N N . GLY A 1 175 ? 2.042 -16.978 0.636 1.00 98.06 175 GLY A N 1
ATOM 1254 C CA . GLY A 1 175 ? 0.655 -17.013 1.110 1.00 98.06 175 GLY A CA 1
ATOM 1255 C C . GLY A 1 175 ? 0.316 -15.887 2.088 1.00 98.06 175 GLY A C 1
ATOM 1256 O O . GLY A 1 175 ? -0.397 -16.107 3.061 1.00 98.06 175 GLY A O 1
ATOM 1257 N N . ILE A 1 176 ? 0.852 -14.676 1.884 1.00 98.75 176 ILE A N 1
ATOM 1258 C CA . ILE A 1 176 ? 0.560 -13.552 2.788 1.00 98.75 176 ILE A CA 1
ATOM 1259 C C . ILE A 1 176 ? -0.936 -13.195 2.831 1.00 98.75 176 ILE A C 1
ATOM 1261 O O . ILE A 1 176 ? -1.446 -12.859 3.894 1.00 98.75 176 ILE A O 1
ATOM 1265 N N . VAL A 1 177 ? -1.651 -13.306 1.706 1.00 98.75 177 VAL A N 1
ATOM 1266 C CA . VAL A 1 177 ? -3.096 -13.033 1.640 1.00 98.75 177 VAL A CA 1
ATOM 1267 C C . VAL A 1 177 ? -3.863 -14.034 2.501 1.00 98.75 177 VAL A C 1
ATOM 1269 O O . VAL A 1 177 ? -4.583 -13.613 3.403 1.00 98.75 177 VAL A O 1
ATOM 1272 N N . SER A 1 178 ? -3.650 -15.339 2.299 1.00 98.31 178 SER A N 1
ATOM 1273 C CA . SER A 1 178 ? -4.324 -16.374 3.091 1.00 98.31 178 SER A CA 1
ATOM 1274 C C . SER A 1 178 ? -3.986 -16.263 4.578 1.00 98.31 178 SER A C 1
ATOM 1276 O O . SER A 1 178 ? -4.877 -16.320 5.411 1.00 98.31 178 SER A O 1
ATOM 1278 N N . SER A 1 179 ? -2.722 -15.988 4.913 1.00 98.75 179 SER A N 1
ATOM 1279 C CA . SER A 1 179 ? -2.266 -15.754 6.291 1.00 98.75 179 SER A CA 1
ATOM 1280 C C . SER A 1 179 ? -3.006 -14.597 6.975 1.00 98.75 179 SER A C 1
ATOM 1282 O O . SER A 1 179 ? -3.359 -14.693 8.152 1.00 98.75 179 SER A O 1
ATOM 1284 N N . THR A 1 180 ? -3.280 -13.515 6.238 1.00 98.88 180 THR A N 1
ATOM 1285 C CA . THR A 1 180 ? -4.071 -12.379 6.731 1.00 98.88 180 THR A CA 1
ATOM 1286 C C . THR A 1 180 ? -5.539 -12.757 6.924 1.00 98.88 180 THR A C 1
ATOM 1288 O O . THR A 1 180 ? -6.089 -12.447 7.977 1.00 98.88 180 THR A O 1
ATOM 1291 N N . ILE A 1 181 ? -6.163 -13.468 5.977 1.00 98.75 181 ILE A N 1
ATOM 1292 C CA . ILE A 1 181 ? -7.558 -13.929 6.110 1.00 98.75 181 ILE A CA 1
ATOM 1293 C C . ILE A 1 181 ? -7.708 -14.892 7.298 1.00 98.75 181 ILE A C 1
ATOM 1295 O O . ILE A 1 181 ? -8.552 -14.657 8.160 1.00 98.75 181 ILE A O 1
ATOM 1299 N N . ASP A 1 182 ? -6.818 -15.879 7.437 1.00 98.62 182 ASP A N 1
ATOM 1300 C CA . ASP A 1 182 ? -6.791 -16.805 8.579 1.00 98.62 182 ASP A CA 1
ATOM 1301 C C . ASP A 1 182 ? -6.645 -16.052 9.916 1.00 98.62 182 ASP A C 1
ATOM 1303 O O . ASP A 1 182 ? -7.167 -16.462 10.957 1.00 98.62 182 ASP A O 1
ATOM 1307 N N . ALA A 1 183 ? -5.889 -14.947 9.923 1.00 98.56 183 ALA A N 1
ATOM 1308 C CA . ALA A 1 183 ? -5.747 -14.088 11.093 1.00 98.56 183 ALA A CA 1
ATOM 1309 C C . ALA A 1 183 ? -7.025 -13.310 11.411 1.00 98.56 183 ALA A C 1
ATOM 1311 O O . ALA A 1 183 ? -7.364 -13.173 12.586 1.00 98.56 183 ALA A O 1
ATOM 1312 N N . MET A 1 184 ? -7.762 -12.860 10.396 1.00 98.81 184 MET A N 1
ATOM 1313 C CA . MET A 1 184 ? -9.067 -12.233 10.587 1.00 98.81 184 MET A CA 1
ATOM 1314 C C . MET A 1 184 ? -10.101 -13.229 11.126 1.00 98.81 184 MET A C 1
ATOM 1316 O O . MET A 1 184 ? -10.821 -12.902 12.070 1.00 98.81 184 MET A O 1
ATOM 1320 N N . GLU A 1 185 ? -10.153 -14.453 10.592 1.00 98.56 185 GLU A N 1
ATOM 1321 C CA . GLU A 1 185 ? -11.085 -15.494 11.053 1.00 98.56 185 GLU A CA 1
ATOM 1322 C C . GLU A 1 185 ? -10.836 -15.882 12.513 1.00 98.56 185 GLU A C 1
ATOM 1324 O O . GLU A 1 185 ? -11.774 -16.001 13.303 1.00 98.56 185 GLU A O 1
ATOM 1329 N N . ARG A 1 186 ? -9.563 -15.971 12.929 1.00 98.31 186 ARG A N 1
ATOM 1330 C CA . ARG A 1 186 ? -9.195 -16.166 14.344 1.00 98.31 186 ARG A CA 1
ATOM 1331 C C . ARG A 1 186 ? -9.722 -15.061 15.265 1.00 98.31 186 ARG A C 1
ATOM 1333 O O . ARG A 1 186 ? -9.918 -15.316 16.452 1.00 98.31 186 ARG A O 1
ATOM 1340 N N . LYS A 1 187 ? -9.982 -13.864 14.731 1.00 97.44 187 LYS A N 1
ATOM 1341 C CA . LYS A 1 187 ? -10.587 -12.730 15.449 1.00 97.44 187 LYS A CA 1
ATOM 1342 C C . LYS A 1 187 ? -12.108 -12.645 15.286 1.00 97.44 187 LYS A C 1
ATOM 1344 O O . LYS A 1 187 ? -12.717 -11.703 15.785 1.00 97.44 187 LYS A O 1
ATOM 1349 N N . GLY A 1 188 ? -12.726 -13.634 14.642 1.00 98.19 188 GLY A N 1
ATOM 1350 C CA . GLY A 1 188 ? -14.175 -13.743 14.490 1.00 98.19 188 GLY A CA 1
ATOM 1351 C C . GLY A 1 188 ? -14.736 -13.148 13.199 1.00 98.19 188 GLY A C 1
ATOM 1352 O O . GLY A 1 188 ? -15.958 -13.035 13.086 1.00 98.19 188 GLY A O 1
ATOM 1353 N N . ALA A 1 189 ? -13.885 -12.774 12.237 1.00 98.44 189 ALA A N 1
ATOM 1354 C CA . ALA A 1 189 ? -14.354 -12.504 10.881 1.00 98.44 189 ALA A CA 1
ATOM 1355 C C . ALA A 1 189 ? -14.936 -13.778 10.255 1.00 98.44 189 ALA A C 1
ATOM 1357 O O . ALA A 1 189 ? -14.523 -14.885 10.603 1.00 98.44 189 ALA A O 1
ATOM 1358 N N . SER A 1 190 ? -15.862 -13.624 9.313 1.00 98.19 190 SER A N 1
ATOM 1359 C CA . SER A 1 190 ? -16.244 -14.716 8.422 1.00 98.19 190 SER A CA 1
ATOM 1360 C C . SER A 1 190 ? -15.986 -14.335 6.974 1.00 98.19 190 SER A C 1
ATOM 1362 O O . SER A 1 190 ? -16.288 -13.223 6.535 1.00 98.19 190 SER A O 1
ATOM 1364 N N . VAL A 1 191 ? -15.364 -15.262 6.250 1.00 97.50 191 VAL A N 1
ATOM 1365 C CA . VAL A 1 191 ? -14.833 -15.037 4.907 1.00 97.50 191 VAL A CA 1
ATOM 1366 C C . VAL A 1 191 ? -15.887 -14.532 3.922 1.00 97.50 191 VAL A C 1
ATOM 1368 O O . VAL A 1 191 ? -15.616 -13.631 3.133 1.00 97.50 191 VAL A O 1
ATOM 1371 N N . GLU A 1 192 ? -17.118 -15.030 4.017 1.00 96.62 192 GLU A N 1
ATOM 1372 C CA . GLU A 1 192 ? -18.225 -14.655 3.140 1.00 96.62 192 GLU A CA 1
ATOM 1373 C C . GLU A 1 192 ? -18.682 -13.198 3.316 1.00 96.62 192 GLU A C 1
ATOM 1375 O O . GLU A 1 192 ? -19.416 -12.678 2.478 1.00 96.62 192 GLU A O 1
ATOM 1380 N N . ARG A 1 193 ? -18.252 -12.533 4.395 1.00 97.38 193 ARG A N 1
ATOM 1381 C CA . ARG A 1 193 ? -18.520 -11.114 4.671 1.00 97.38 193 ARG A CA 1
ATOM 1382 C C . ARG A 1 193 ? -17.308 -10.222 4.434 1.00 97.38 193 ARG A C 1
ATOM 1384 O O . ARG A 1 193 ? -17.419 -9.009 4.620 1.00 97.38 193 ARG A O 1
ATOM 1391 N N . ILE A 1 194 ? -16.163 -10.797 4.065 1.00 98.56 194 ILE A N 1
ATOM 1392 C CA . ILE A 1 194 ? -14.955 -10.017 3.827 1.00 98.56 194 ILE A CA 1
ATOM 1393 C C . ILE A 1 194 ? -15.111 -9.224 2.534 1.00 98.56 194 ILE A C 1
ATOM 1395 O O . ILE A 1 194 ? -15.381 -9.778 1.471 1.00 98.56 194 ILE A O 1
ATOM 1399 N N . VAL A 1 195 ? -14.885 -7.920 2.651 1.00 98.56 195 VAL A N 1
ATOM 1400 C CA . VAL A 1 195 ? -14.737 -6.975 1.548 1.00 98.56 195 VAL A CA 1
ATOM 1401 C C . VAL A 1 195 ? -13.268 -6.587 1.462 1.00 98.56 195 VAL A C 1
ATOM 1403 O O . VAL A 1 195 ? -12.616 -6.374 2.488 1.00 98.56 195 VAL A O 1
ATOM 1406 N N . ALA A 1 196 ? -12.737 -6.495 0.248 1.00 98.69 196 ALA A N 1
ATOM 1407 C CA . ALA A 1 196 ? -11.337 -6.185 0.002 1.00 98.69 196 ALA A CA 1
ATOM 1408 C C . ALA A 1 196 ? -11.175 -5.007 -0.960 1.00 98.69 196 ALA A C 1
ATOM 1410 O O . ALA A 1 196 ? -12.075 -4.675 -1.723 1.00 98.69 196 ALA A O 1
ATOM 1411 N N . THR A 1 197 ? -9.997 -4.400 -0.974 1.00 98.81 197 THR A N 1
ATOM 1412 C CA . THR A 1 197 ? -9.555 -3.537 -2.070 1.00 98.81 197 THR A CA 1
ATOM 1413 C C . THR A 1 197 ? -8.062 -3.718 -2.313 1.00 98.81 197 THR A C 1
ATOM 1415 O O . THR A 1 197 ? -7.288 -4.017 -1.395 1.00 98.81 197 THR A O 1
ATOM 1418 N N . LEU A 1 198 ? -7.665 -3.550 -3.570 1.00 98.69 198 LEU A N 1
ATOM 1419 C CA . LEU A 1 198 ? -6.279 -3.558 -4.011 1.00 98.69 198 LEU A CA 1
ATOM 1420 C C . LEU A 1 198 ? -5.816 -2.113 -4.166 1.00 98.69 198 LEU A C 1
ATOM 1422 O O . LEU A 1 198 ? -6.467 -1.322 -4.850 1.00 98.69 198 LEU A O 1
ATOM 1426 N N . GLY A 1 199 ? -4.720 -1.759 -3.502 1.00 98.25 199 GLY A N 1
ATOM 1427 C CA . GLY A 1 199 ? -4.158 -0.420 -3.615 1.00 98.25 199 GLY A CA 1
ATOM 1428 C C . GLY A 1 199 ? -3.096 -0.284 -4.708 1.00 98.25 199 GLY A C 1
ATOM 1429 O O . GLY A 1 199 ? -2.857 -1.216 -5.480 1.00 98.25 199 GLY A O 1
ATOM 1430 N N . PRO A 1 200 ? -2.447 0.889 -4.773 1.00 98.31 200 PRO A N 1
ATOM 1431 C CA . PRO A 1 200 ? -1.462 1.210 -5.801 1.00 98.31 200 PRO A CA 1
ATOM 1432 C C . PRO A 1 200 ? -0.272 0.247 -5.787 1.00 98.31 200 PRO A C 1
ATOM 1434 O O . PRO A 1 200 ? 0.298 -0.036 -4.732 1.00 98.31 200 PRO A O 1
ATOM 1437 N N . CYS A 1 201 ? 0.111 -0.257 -6.958 1.00 98.50 201 CYS A N 1
ATOM 1438 C CA . CYS A 1 201 ? 1.206 -1.215 -7.124 1.00 98.50 201 CYS A CA 1
ATOM 1439 C C . CYS A 1 201 ? 1.777 -1.151 -8.542 1.00 98.50 201 CYS A C 1
ATOM 1441 O O . CYS A 1 201 ? 1.193 -0.517 -9.410 1.00 98.50 201 CYS A O 1
ATOM 1443 N N . ILE A 1 202 ? 2.898 -1.810 -8.825 1.00 98.00 202 ILE A N 1
ATOM 1444 C CA . ILE A 1 202 ? 3.393 -1.906 -10.204 1.00 98.00 202 ILE A CA 1
ATOM 1445 C C . ILE A 1 202 ? 2.482 -2.829 -11.032 1.00 98.00 202 ILE A C 1
ATOM 1447 O O . ILE A 1 202 ? 2.232 -3.970 -10.643 1.00 98.00 202 ILE A O 1
ATOM 1451 N N . CYS A 1 203 ? 1.984 -2.353 -12.179 1.00 98.00 203 CYS A N 1
ATOM 1452 C CA . CYS A 1 203 ? 1.083 -3.146 -13.024 1.00 98.00 203 CYS A CA 1
ATOM 1453 C C . CYS A 1 203 ? 1.829 -4.200 -13.864 1.00 98.00 203 CYS A C 1
ATOM 1455 O O . CYS A 1 203 ? 3.044 -4.107 -14.078 1.00 98.00 203 CYS A O 1
ATOM 1457 N N . GLY A 1 204 ? 1.086 -5.179 -14.395 1.00 97.00 204 GLY A N 1
ATOM 1458 C CA . GLY A 1 204 ? 1.626 -6.252 -15.237 1.00 97.00 204 GLY A CA 1
ATOM 1459 C C . GLY A 1 204 ? 2.353 -5.765 -16.498 1.00 97.00 204 GLY A C 1
ATOM 1460 O O . GLY A 1 204 ? 3.344 -6.372 -16.905 1.00 97.00 204 GLY A O 1
ATOM 1461 N N . ASP A 1 205 ? 1.955 -4.624 -17.065 1.00 96.19 205 ASP A N 1
ATOM 1462 C CA . ASP A 1 205 ? 2.622 -4.015 -18.228 1.00 96.19 205 ASP A CA 1
ATOM 1463 C C . ASP A 1 205 ? 3.974 -3.368 -17.878 1.00 96.19 205 ASP A C 1
ATOM 1465 O O . ASP A 1 205 ? 4.755 -3.018 -18.768 1.00 96.19 205 ASP A O 1
ATOM 1469 N N . CYS A 1 206 ? 4.252 -3.173 -16.588 1.00 95.56 206 CYS A N 1
ATOM 1470 C CA . CYS A 1 206 ? 5.442 -2.503 -16.067 1.00 95.56 206 CYS A CA 1
ATOM 1471 C C . CYS A 1 206 ? 6.373 -3.446 -15.292 1.00 95.56 206 CYS A C 1
ATOM 1473 O O . CYS A 1 206 ? 7.574 -3.182 -15.193 1.00 95.56 206 CYS A O 1
ATOM 1475 N N . TYR A 1 207 ? 5.854 -4.533 -14.713 1.00 97.31 207 TYR A N 1
ATOM 1476 C CA . TYR A 1 207 ? 6.622 -5.373 -13.800 1.00 97.31 207 TYR A CA 1
ATOM 1477 C C . TYR A 1 207 ? 7.464 -6.435 -14.520 1.00 97.31 207 TYR A C 1
ATOM 1479 O O . TYR A 1 207 ? 7.159 -7.623 -14.493 1.00 97.31 207 TYR A O 1
ATOM 1487 N N . GLU A 1 208 ? 8.597 -6.023 -15.090 1.00 97.00 208 GLU A N 1
ATOM 1488 C CA . GLU A 1 208 ? 9.541 -6.942 -15.740 1.00 97.00 208 G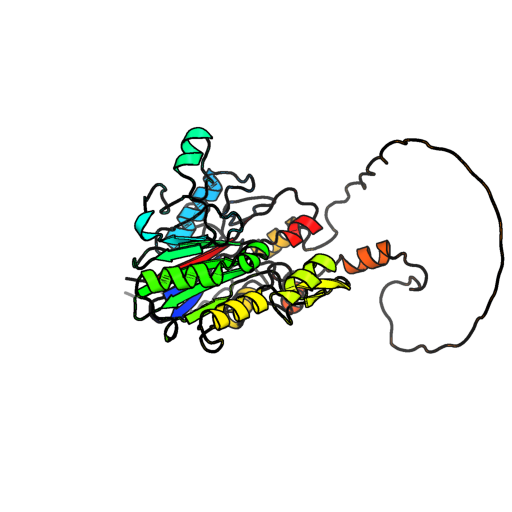LU A CA 1
ATOM 1489 C C . GLU A 1 208 ? 10.397 -7.729 -14.736 1.00 97.00 208 GLU A C 1
ATOM 1491 O O . GLU A 1 208 ? 11.002 -7.153 -13.824 1.00 97.00 208 GLU A O 1
ATOM 1496 N N . VAL A 1 209 ? 10.468 -9.052 -14.898 1.00 95.25 209 VAL A N 1
ATOM 1497 C CA . VAL A 1 209 ? 11.194 -9.953 -13.979 1.00 95.25 209 VAL A CA 1
ATOM 1498 C C . VAL A 1 209 ? 12.070 -10.996 -14.681 1.00 95.25 209 VAL A C 1
ATOM 1500 O O . VAL A 1 209 ? 12.818 -11.712 -14.013 1.00 95.25 209 VAL A O 1
ATOM 1503 N N . GLY A 1 210 ? 12.001 -11.077 -16.013 1.00 97.06 210 GLY A N 1
ATOM 1504 C CA . GLY A 1 210 ? 12.721 -12.065 -16.816 1.00 97.06 210 GLY A CA 1
ATOM 1505 C C . GLY A 1 210 ? 12.017 -13.424 -16.884 1.00 97.06 210 GLY A C 1
ATOM 1506 O O . GLY A 1 210 ? 11.163 -13.762 -16.061 1.00 97.06 210 GLY A O 1
ATOM 1507 N N . ASP A 1 211 ? 12.382 -14.225 -17.887 1.00 97.88 211 ASP A N 1
ATOM 1508 C CA . ASP A 1 211 ? 11.617 -15.414 -18.282 1.00 97.88 211 ASP A CA 1
ATOM 1509 C C . ASP A 1 211 ? 11.469 -16.465 -17.188 1.00 97.88 211 ASP A C 1
ATOM 1511 O O . ASP A 1 211 ? 10.374 -16.997 -17.001 1.00 97.88 211 ASP A O 1
ATOM 1515 N N . GLN A 1 212 ? 12.553 -16.756 -16.464 1.00 98.25 212 GLN A N 1
ATOM 1516 C CA . GLN A 1 212 ? 12.557 -17.784 -15.426 1.00 98.25 212 GLN A CA 1
ATOM 1517 C C . GLN A 1 212 ? 11.623 -17.414 -14.270 1.00 98.25 212 GLN A C 1
ATOM 1519 O O . GLN A 1 212 ? 10.857 -18.257 -13.804 1.00 98.25 212 GLN A O 1
ATOM 1524 N N . VAL A 1 213 ? 11.679 -16.160 -13.812 1.00 98.25 213 VAL A N 1
ATOM 1525 C CA . VAL A 1 213 ? 10.834 -15.687 -12.709 1.00 98.25 213 VAL A CA 1
ATOM 1526 C C . VAL A 1 213 ? 9.380 -15.634 -13.156 1.00 98.25 213 VAL A C 1
ATOM 1528 O O . VAL A 1 213 ? 8.519 -16.127 -12.435 1.00 98.25 213 VAL A O 1
ATOM 1531 N N . ALA A 1 214 ? 9.109 -15.114 -14.357 1.00 98.44 214 ALA A N 1
ATOM 1532 C CA . ALA A 1 214 ? 7.756 -15.050 -14.895 1.00 98.44 214 ALA A CA 1
ATOM 1533 C C . ALA A 1 214 ? 7.137 -16.447 -15.070 1.00 98.44 214 ALA A C 1
ATOM 1535 O O . ALA A 1 214 ? 5.999 -16.663 -14.674 1.00 98.44 214 ALA A O 1
ATOM 1536 N N . ALA A 1 215 ? 7.890 -17.419 -15.599 1.00 98.31 215 ALA A N 1
ATOM 1537 C CA . ALA A 1 215 ? 7.413 -18.795 -15.745 1.00 98.31 215 ALA A CA 1
ATOM 1538 C C . ALA A 1 215 ? 7.151 -19.478 -14.390 1.00 98.31 215 ALA A C 1
ATOM 1540 O O . ALA A 1 215 ? 6.141 -20.158 -14.230 1.00 98.31 215 ALA A O 1
ATOM 1541 N N . ALA A 1 216 ? 8.036 -19.290 -13.405 1.00 98.31 216 ALA A N 1
ATOM 1542 C CA . ALA A 1 216 ? 7.853 -19.861 -12.071 1.00 98.31 216 ALA A CA 1
ATOM 1543 C C . ALA A 1 216 ? 6.655 -19.243 -11.330 1.00 98.31 216 ALA A C 1
ATOM 1545 O O . ALA A 1 216 ? 5.930 -19.954 -10.634 1.00 98.31 216 ALA A O 1
ATOM 1546 N N . PHE A 1 217 ? 6.446 -17.934 -11.486 1.00 98.56 217 PHE A N 1
ATOM 1547 C CA . PHE A 1 217 ? 5.323 -17.227 -10.880 1.00 98.56 217 PHE A CA 1
ATOM 1548 C C . PHE A 1 217 ? 3.991 -17.642 -11.519 1.00 98.56 217 PHE A C 1
ATOM 1550 O O . PHE A 1 217 ? 3.066 -18.003 -10.796 1.00 98.56 217 PHE A O 1
ATOM 1557 N N . ASP A 1 218 ? 3.928 -17.715 -12.851 1.00 98.44 218 ASP A N 1
ATOM 1558 C CA . ASP A 1 218 ? 2.737 -18.148 -13.594 1.00 98.44 218 ASP A CA 1
ATOM 1559 C C . ASP A 1 218 ? 2.361 -19.610 -13.316 1.00 98.44 218 ASP A C 1
ATOM 1561 O O . ASP A 1 218 ? 1.191 -19.937 -13.145 1.00 98.44 218 ASP A O 1
ATOM 1565 N N . ALA A 1 219 ? 3.348 -20.494 -13.136 1.00 98.19 219 ALA A N 1
ATOM 1566 C CA . ALA A 1 219 ? 3.089 -21.876 -12.727 1.00 98.19 219 ALA A CA 1
ATOM 1567 C C . ALA A 1 219 ? 2.350 -21.976 -11.376 1.00 98.19 219 ALA A C 1
ATOM 1569 O O . ALA A 1 219 ? 1.640 -22.953 -11.129 1.00 98.19 219 ALA A O 1
ATOM 1570 N N . ARG A 1 220 ? 2.511 -20.980 -10.496 1.00 97.88 220 ARG A N 1
ATOM 1571 C CA . ARG A 1 220 ? 1.804 -20.889 -9.210 1.00 97.88 220 ARG A CA 1
ATOM 1572 C C . ARG A 1 220 ? 0.501 -20.089 -9.301 1.00 97.88 220 ARG A C 1
ATOM 1574 O O . ARG A 1 220 ? -0.480 -20.420 -8.622 1.00 97.88 220 ARG A O 1
ATOM 1581 N N . PHE A 1 221 ? 0.501 -19.042 -10.113 1.00 98.38 221 PHE A N 1
ATOM 1582 C CA . PHE A 1 221 ? -0.620 -18.138 -10.344 1.00 98.38 221 PHE A CA 1
ATOM 1583 C C . PHE A 1 221 ? -0.907 -18.084 -11.850 1.00 98.38 221 PHE A C 1
ATOM 1585 O O . PHE A 1 221 ? -0.409 -17.186 -12.531 1.00 98.38 221 PHE A O 1
ATOM 1592 N N . PRO A 1 222 ? -1.647 -19.066 -12.401 1.00 98.44 222 PRO A N 1
ATOM 1593 C CA . PRO A 1 222 ? -1.842 -19.175 -13.843 1.00 98.44 222 PRO A CA 1
ATOM 1594 C C . PRO A 1 222 ? -2.479 -17.925 -14.446 1.00 98.44 222 PRO A C 1
ATOM 1596 O O . PRO A 1 222 ? -3.456 -17.410 -13.904 1.00 98.44 222 PRO A O 1
ATOM 1599 N N . GLY A 1 223 ? -1.953 -17.468 -15.582 1.00 97.69 223 GLY A N 1
ATOM 1600 C CA . GLY A 1 223 ? -2.451 -16.292 -16.297 1.00 97.69 223 GLY A CA 1
ATOM 1601 C C . GLY A 1 223 ? -1.858 -14.966 -15.819 1.00 97.69 223 GLY A C 1
ATOM 1602 O O . GLY A 1 223 ? -2.315 -13.916 -16.256 1.00 97.69 223 GLY A O 1
ATOM 1603 N N . THR A 1 224 ? -0.845 -14.997 -14.948 1.00 98.25 224 THR A N 1
ATOM 1604 C CA . THR A 1 224 ? -0.174 -13.784 -14.451 1.00 98.25 224 THR A CA 1
ATOM 1605 C C . THR A 1 224 ? 1.032 -13.385 -15.288 1.00 98.25 224 THR A C 1
ATOM 1607 O O . THR A 1 224 ? 1.524 -12.269 -15.135 1.00 98.25 224 THR A O 1
ATOM 1610 N N . ARG A 1 225 ? 1.539 -14.254 -16.173 1.00 98.38 225 ARG A N 1
ATOM 1611 C CA . ARG A 1 225 ? 2.626 -13.886 -17.090 1.00 98.38 225 ARG A CA 1
ATOM 1612 C C . ARG A 1 225 ? 2.166 -12.816 -18.083 1.00 98.38 225 ARG A C 1
ATOM 1614 O O . ARG A 1 225 ? 1.205 -13.021 -18.819 1.00 98.38 225 ARG A O 1
ATOM 1621 N N . THR A 1 226 ? 2.932 -11.733 -18.186 1.00 98.06 226 THR A N 1
ATOM 1622 C CA . THR A 1 226 ? 2.693 -10.633 -19.133 1.00 98.06 226 THR A CA 1
ATOM 1623 C C . THR A 1 226 ? 3.879 -10.423 -20.077 1.00 98.06 226 THR A C 1
ATOM 1625 O O . THR A 1 226 ? 4.991 -10.913 -19.848 1.00 98.06 226 THR A O 1
ATOM 1628 N N . THR A 1 227 ? 3.648 -9.668 -21.151 1.00 97.69 227 THR A N 1
ATOM 1629 C CA . THR A 1 227 ? 4.712 -9.008 -21.917 1.00 97.69 227 THR A CA 1
ATOM 1630 C C . THR A 1 227 ? 4.713 -7.542 -21.519 1.00 97.69 227 THR A C 1
ATOM 1632 O O . THR A 1 227 ? 3.710 -6.859 -21.705 1.00 97.69 227 THR A O 1
ATOM 1635 N N . THR A 1 228 ? 5.815 -7.062 -20.948 1.00 96.25 228 THR A N 1
ATOM 1636 C CA . THR A 1 228 ? 5.901 -5.676 -20.483 1.00 96.25 228 THR A CA 1
ATOM 1637 C C . THR A 1 228 ? 6.001 -4.713 -21.662 1.00 96.25 228 THR A C 1
ATOM 1639 O O . THR A 1 228 ? 6.419 -5.078 -22.764 1.00 96.25 228 THR A O 1
ATOM 1642 N N . ARG A 1 229 ? 5.726 -3.431 -21.416 1.00 92.69 229 ARG A N 1
ATOM 1643 C CA . ARG A 1 229 ? 5.973 -2.350 -22.388 1.00 92.69 229 ARG A CA 1
ATOM 1644 C C . ARG A 1 229 ? 7.443 -2.212 -22.797 1.00 92.69 229 ARG A C 1
ATOM 1646 O O . ARG A 1 229 ? 7.743 -1.574 -23.802 1.00 92.69 229 ARG A O 1
ATOM 1653 N N . PHE A 1 230 ? 8.354 -2.788 -22.012 1.00 91.19 230 PHE A N 1
ATOM 1654 C CA . PHE A 1 230 ? 9.789 -2.806 -22.289 1.00 91.19 230 PHE A CA 1
ATOM 1655 C C . PHE A 1 230 ? 10.188 -3.991 -23.186 1.00 91.19 230 PHE A C 1
ATOM 1657 O O . PHE A 1 230 ? 11.322 -4.051 -23.656 1.00 91.19 230 PHE A O 1
ATOM 1664 N N . GLY A 1 231 ? 9.246 -4.895 -23.484 1.00 93.31 231 GLY A N 1
ATOM 1665 C CA . GLY A 1 231 ? 9.410 -6.029 -24.392 1.00 93.31 231 GLY A CA 1
ATOM 1666 C C . GLY A 1 231 ? 9.831 -7.333 -23.714 1.00 93.31 231 GLY A C 1
ATOM 1667 O O . GLY A 1 231 ? 9.871 -8.365 -24.383 1.00 93.31 231 GLY A O 1
ATOM 1668 N N . GLY A 1 232 ? 10.133 -7.317 -22.413 1.00 95.44 232 GLY A N 1
ATOM 1669 C CA . GLY A 1 232 ? 10.503 -8.504 -21.650 1.00 95.44 232 GLY A CA 1
ATOM 1670 C C . GLY A 1 232 ? 9.321 -9.201 -20.972 1.00 95.44 232 GLY A C 1
ATOM 1671 O O . GLY A 1 232 ? 8.167 -8.770 -21.031 1.00 95.44 232 GLY A O 1
ATOM 1672 N N . ALA A 1 233 ? 9.621 -10.319 -20.310 1.00 98.19 233 ALA A N 1
ATOM 1673 C CA . ALA A 1 233 ? 8.641 -11.078 -19.541 1.00 98.19 233 ALA A CA 1
ATOM 1674 C C . ALA A 1 233 ? 8.354 -10.413 -18.188 1.00 98.19 233 ALA A C 1
ATOM 1676 O O . ALA A 1 233 ? 9.273 -10.160 -17.394 1.00 98.19 233 ALA A O 1
ATOM 1677 N N . GLY A 1 234 ? 7.072 -10.179 -17.921 1.00 98.31 234 GLY A N 1
ATOM 1678 C CA . GLY A 1 234 ? 6.581 -9.602 -16.678 1.00 98.31 234 GLY A CA 1
ATOM 1679 C C . GLY A 1 234 ? 5.611 -10.501 -15.925 1.00 98.31 234 GLY A C 1
ATOM 1680 O O . GLY A 1 234 ? 5.324 -11.628 -16.342 1.00 98.31 234 GLY A O 1
ATOM 1681 N N . ILE A 1 235 ? 5.147 -9.993 -14.784 1.00 98.62 235 ILE A N 1
ATOM 1682 C CA . ILE A 1 235 ? 4.153 -10.646 -13.930 1.00 98.62 235 ILE A CA 1
ATOM 1683 C C . ILE A 1 235 ? 3.093 -9.660 -13.443 1.00 98.62 235 ILE A C 1
ATOM 1685 O O . ILE A 1 235 ? 3.402 -8.515 -13.121 1.00 98.62 235 ILE A O 1
ATOM 1689 N N . ASP A 1 236 ? 1.861 -10.132 -13.306 1.00 98.56 236 ASP A N 1
ATOM 1690 C CA . ASP A 1 236 ? 0.769 -9.399 -12.675 1.00 98.56 236 ASP A CA 1
ATOM 1691 C C . ASP A 1 236 ? 0.562 -9.870 -11.226 1.00 98.56 236 ASP A C 1
ATOM 1693 O O . ASP A 1 236 ? 0.034 -10.953 -10.954 1.00 98.56 236 ASP A O 1
ATOM 1697 N N . ILE A 1 237 ? 1.014 -9.051 -10.273 1.00 98.44 237 ILE A N 1
ATOM 1698 C CA . ILE A 1 237 ? 0.855 -9.332 -8.841 1.00 98.44 237 ILE A CA 1
ATOM 1699 C C . ILE A 1 237 ? -0.550 -9.012 -8.316 1.00 98.44 237 ILE A C 1
ATOM 1701 O O . ILE A 1 237 ? -0.941 -9.583 -7.298 1.00 98.44 237 ILE A O 1
ATOM 1705 N N . ALA A 1 238 ? -1.308 -8.145 -8.995 1.00 98.44 238 ALA A N 1
ATOM 1706 C CA . ALA A 1 238 ? -2.695 -7.857 -8.645 1.00 98.44 238 ALA A CA 1
ATOM 1707 C C . ALA A 1 238 ? -3.582 -9.051 -8.988 1.00 98.44 238 ALA A C 1
ATOM 1709 O O . ALA A 1 238 ? -4.339 -9.512 -8.135 1.00 98.44 238 ALA A O 1
ATOM 1710 N N . GLU A 1 239 ? -3.402 -9.638 -10.171 1.00 98.50 239 GLU A N 1
ATOM 1711 C CA . GLU A 1 239 ? -4.107 -10.864 -10.539 1.00 98.50 239 GLU A CA 1
ATOM 1712 C C . GLU A 1 239 ? -3.734 -12.034 -9.614 1.00 98.50 239 GLU A C 1
ATOM 1714 O O . GLU A 1 239 ? -4.616 -12.754 -9.145 1.00 98.50 239 GLU A O 1
ATOM 1719 N N . ALA A 1 240 ? -2.456 -12.187 -9.249 1.00 98.62 240 ALA A N 1
ATOM 1720 C CA . ALA A 1 240 ? -2.047 -13.194 -8.266 1.00 98.62 240 ALA A CA 1
ATOM 1721 C C . ALA A 1 240 ? -2.724 -13.001 -6.894 1.00 98.62 240 ALA A C 1
ATOM 1723 O O . ALA A 1 240 ? -3.148 -13.978 -6.275 1.00 98.62 240 ALA A O 1
ATOM 1724 N N . ALA A 1 241 ? -2.856 -11.758 -6.418 1.00 98.62 241 ALA A N 1
ATOM 1725 C CA . ALA A 1 241 ? -3.550 -11.462 -5.166 1.00 98.62 241 ALA A CA 1
ATOM 1726 C C . ALA A 1 241 ? -5.053 -11.767 -5.244 1.00 98.62 241 ALA A C 1
ATOM 1728 O O . ALA A 1 241 ? -5.606 -12.312 -4.291 1.00 98.62 241 ALA A O 1
ATOM 1729 N N . LEU A 1 242 ? -5.705 -11.482 -6.378 1.00 98.56 242 LEU A N 1
ATOM 1730 C CA . LEU A 1 242 ? -7.112 -11.832 -6.603 1.00 98.56 242 LEU A CA 1
ATOM 1731 C C . LEU A 1 242 ? -7.319 -13.348 -6.598 1.00 98.56 242 LEU A C 1
ATOM 1733 O O . LEU A 1 242 ? -8.278 -13.830 -6.000 1.00 98.56 242 LEU A O 1
ATOM 1737 N N . GLN A 1 243 ? -6.401 -14.111 -7.196 1.00 98.44 243 GLN A N 1
ATOM 1738 C CA . GLN A 1 243 ? -6.438 -15.573 -7.124 1.00 98.44 243 GLN A CA 1
ATOM 1739 C C . GLN A 1 243 ? -6.304 -16.082 -5.686 1.00 98.44 243 GLN A C 1
ATOM 1741 O O . GLN A 1 243 ? -7.027 -17.000 -5.307 1.00 98.44 243 GLN A O 1
ATOM 1746 N N . GLU A 1 244 ? -5.412 -15.504 -4.875 1.00 98.19 244 GLU A N 1
ATOM 1747 C CA . GLU A 1 244 ? -5.278 -15.886 -3.463 1.00 98.19 244 GLU A CA 1
ATOM 1748 C C . GLU A 1 244 ? -6.515 -15.510 -2.642 1.00 98.19 244 GLU A C 1
ATOM 1750 O O . GLU A 1 244 ? -6.979 -16.337 -1.865 1.00 98.19 244 GLU A O 1
ATOM 1755 N N . LEU A 1 245 ? -7.097 -14.323 -2.852 1.00 98.62 245 LEU A N 1
ATOM 1756 C CA . LEU A 1 245 ? -8.361 -13.930 -2.219 1.00 98.62 245 LEU A CA 1
ATOM 1757 C C . LEU A 1 245 ? -9.470 -14.943 -2.535 1.00 98.62 245 LEU A C 1
ATOM 1759 O O . LEU A 1 245 ? -10.103 -15.464 -1.618 1.00 98.62 245 LEU A O 1
ATOM 1763 N N . SER A 1 246 ? -9.634 -15.306 -3.810 1.00 98.06 246 SER A N 1
ATOM 1764 C CA . SER A 1 246 ? -10.622 -16.307 -4.229 1.00 98.06 246 SER A CA 1
ATOM 1765 C C . SER A 1 246 ? -10.337 -17.700 -3.662 1.00 98.06 246 SER A C 1
ATOM 1767 O O . SER A 1 246 ? -11.263 -18.383 -3.233 1.00 98.06 246 SER A O 1
ATOM 1769 N N . ARG A 1 247 ? -9.068 -18.131 -3.604 1.00 97.31 247 ARG A N 1
ATOM 1770 C CA . ARG A 1 247 ? -8.670 -19.403 -2.966 1.00 97.31 247 ARG A CA 1
ATOM 1771 C C . ARG A 1 247 ? -8.951 -19.409 -1.464 1.00 97.31 247 ARG A C 1
ATOM 1773 O O . ARG A 1 247 ? -9.274 -20.463 -0.926 1.00 97.31 247 ARG A O 1
ATOM 1780 N N . SER A 1 248 ? -8.845 -18.252 -0.816 1.00 97.81 248 SER A N 1
ATOM 1781 C CA . SER A 1 248 ? -9.211 -18.052 0.584 1.00 97.81 248 SER A CA 1
ATOM 1782 C C . SER A 1 248 ? -10.716 -17.925 0.809 1.00 97.81 248 SER A C 1
ATOM 1784 O O . SER A 1 248 ? -11.114 -17.935 1.961 1.00 97.81 248 SER A O 1
ATOM 1786 N N . GLY A 1 249 ? -11.543 -17.853 -0.243 1.00 97.44 249 GLY A N 1
ATOM 1787 C CA . GLY A 1 249 ? -13.007 -17.789 -0.158 1.00 97.44 249 GLY A CA 1
ATOM 1788 C C . GLY A 1 249 ? -13.608 -16.383 -0.273 1.00 97.44 249 GLY A C 1
ATOM 1789 O O . GLY A 1 249 ? -14.820 -16.240 -0.133 1.00 97.44 249 GLY A O 1
ATOM 1790 N N . VAL A 1 250 ? -12.796 -15.357 -0.546 1.00 97.75 250 VAL A N 1
ATOM 1791 C CA . VAL A 1 250 ? -13.262 -13.987 -0.806 1.00 97.75 250 VAL A CA 1
ATOM 1792 C C . VAL A 1 250 ? -13.561 -13.840 -2.298 1.00 97.75 250 VAL A C 1
ATOM 1794 O O . VAL A 1 250 ? -12.656 -13.906 -3.135 1.00 97.75 250 VAL A O 1
ATOM 1797 N N . ASP A 1 251 ? -14.836 -13.662 -2.639 1.00 92.50 251 ASP A N 1
ATOM 1798 C CA . ASP A 1 251 ? -15.265 -13.513 -4.030 1.00 92.50 251 ASP A CA 1
ATOM 1799 C C . ASP A 1 251 ? -14.720 -12.210 -4.646 1.00 92.50 251 ASP A C 1
ATOM 1801 O O . ASP A 1 251 ? -14.574 -11.187 -3.971 1.00 92.50 251 ASP A O 1
ATOM 1805 N N . ARG A 1 252 ? -14.423 -12.232 -5.951 1.00 94.44 252 ARG A N 1
ATOM 1806 C CA . ARG A 1 252 ? -13.972 -11.046 -6.694 1.00 94.44 252 ARG A CA 1
ATOM 1807 C C . ARG A 1 252 ? -15.035 -9.948 -6.700 1.00 94.44 252 ARG A C 1
ATOM 1809 O O . ARG A 1 252 ? -14.669 -8.781 -6.776 1.00 94.44 252 ARG A O 1
ATOM 1816 N N . GLU A 1 253 ? -16.318 -10.291 -6.583 1.00 95.75 253 GLU A N 1
ATOM 1817 C CA . GLU A 1 253 ? -17.399 -9.303 -6.455 1.00 95.75 253 GLU A CA 1
ATOM 1818 C C . GLU A 1 253 ? -17.339 -8.502 -5.142 1.00 95.75 253 GLU A C 1
ATOM 1820 O O . GLU A 1 253 ? -17.877 -7.399 -5.067 1.00 95.75 253 GLU A O 1
ATOM 1825 N N . HIS A 1 254 ? -16.638 -9.016 -4.125 1.00 97.00 254 HIS A N 1
ATOM 1826 C CA . HIS A 1 254 ? -16.375 -8.314 -2.867 1.00 97.00 254 HIS A CA 1
ATOM 1827 C C . HIS A 1 254 ? -15.069 -7.505 -2.893 1.00 97.00 254 HIS A C 1
ATOM 1829 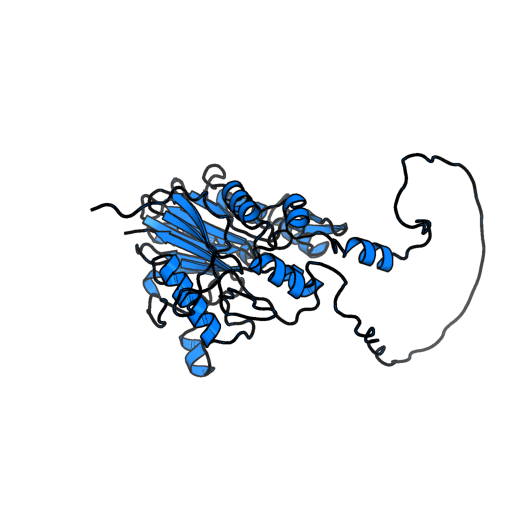O O . HIS A 1 254 ? -14.653 -6.967 -1.864 1.00 97.00 254 HIS A O 1
ATOM 1835 N N . VAL A 1 255 ? -14.409 -7.398 -4.051 1.00 98.12 255 VAL A N 1
ATOM 1836 C CA . VAL A 1 255 ? -13.232 -6.545 -4.226 1.00 98.12 255 VAL A CA 1
ATOM 1837 C C . VAL A 1 255 ? -13.665 -5.204 -4.810 1.00 98.12 255 VAL A C 1
ATOM 1839 O O . VAL A 1 255 ? -14.026 -5.097 -5.980 1.00 98.12 255 VAL A O 1
ATOM 1842 N N . VAL A 1 256 ? -13.609 -4.159 -3.989 1.00 97.94 256 VAL A N 1
ATOM 1843 C CA . VAL A 1 256 ? -13.927 -2.788 -4.388 1.00 97.94 256 VAL A CA 1
ATOM 1844 C C . VAL A 1 256 ? -12.787 -2.220 -5.228 1.00 97.94 256 VAL A C 1
ATOM 1846 O O . VAL A 1 256 ? -11.640 -2.138 -4.772 1.00 97.94 256 VAL A O 1
ATOM 1849 N N . ASP A 1 257 ? -13.116 -1.793 -6.446 1.00 96.75 257 ASP A N 1
ATOM 1850 C CA . ASP A 1 257 ? -12.177 -1.140 -7.354 1.00 96.75 257 ASP A CA 1
ATOM 1851 C C . ASP A 1 257 ? -11.875 0.295 -6.895 1.00 96.75 257 ASP A C 1
ATOM 1853 O O . ASP A 1 257 ? -12.740 1.174 -6.883 1.00 96.75 257 ASP A O 1
ATOM 1857 N N . SER A 1 258 ? -10.619 0.530 -6.521 1.00 96.44 258 SER A N 1
ATOM 1858 C CA . SER A 1 258 ? -10.116 1.836 -6.099 1.00 96.44 258 SER A CA 1
ATOM 1859 C C . SER A 1 258 ? -9.740 2.748 -7.275 1.00 96.44 258 SER A C 1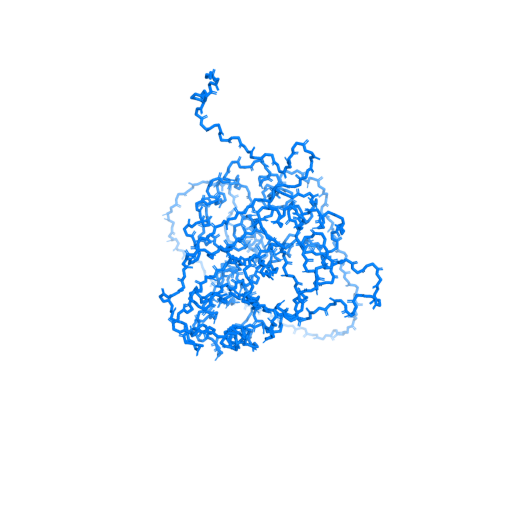
ATOM 1861 O O . SER A 1 258 ? -9.560 3.958 -7.082 1.00 96.44 258 SER A O 1
ATOM 1863 N N . THR A 1 259 ? -9.671 2.208 -8.498 1.00 96.56 259 THR A N 1
ATOM 1864 C CA . THR A 1 259 ? -9.220 2.913 -9.706 1.00 96.56 259 THR A CA 1
ATOM 1865 C C . THR A 1 259 ? -9.994 4.203 -9.971 1.00 96.56 259 THR A C 1
ATOM 1867 O O . THR A 1 259 ? -9.338 5.223 -10.184 1.00 96.56 259 THR A O 1
ATOM 1870 N N . PRO A 1 260 ? -11.344 4.255 -9.911 1.00 95.88 260 PRO A N 1
ATOM 1871 C CA . PRO A 1 260 ? -12.075 5.489 -10.204 1.00 95.88 260 PRO A CA 1
ATOM 1872 C C . PRO A 1 260 ? -11.727 6.624 -9.237 1.00 95.88 260 PRO A C 1
ATOM 1874 O O . PRO A 1 260 ? -11.568 7.774 -9.647 1.00 95.88 260 PRO A O 1
ATOM 1877 N N . ARG A 1 261 ? -11.567 6.304 -7.945 1.00 95.25 261 ARG A N 1
ATOM 1878 C CA . ARG A 1 261 ? -11.228 7.294 -6.915 1.00 95.25 261 ARG A CA 1
ATOM 1879 C C . ARG A 1 261 ? -9.805 7.815 -7.094 1.00 95.25 261 ARG A C 1
ATOM 1881 O O . ARG A 1 261 ? -9.577 9.018 -6.988 1.00 95.25 261 ARG A O 1
ATOM 1888 N N . VAL A 1 262 ? -8.875 6.914 -7.385 1.00 95.56 262 VAL A N 1
ATOM 1889 C CA . VAL A 1 262 ? -7.474 7.236 -7.657 1.00 95.56 262 VAL A CA 1
ATOM 1890 C C . VAL A 1 262 ? -7.314 8.064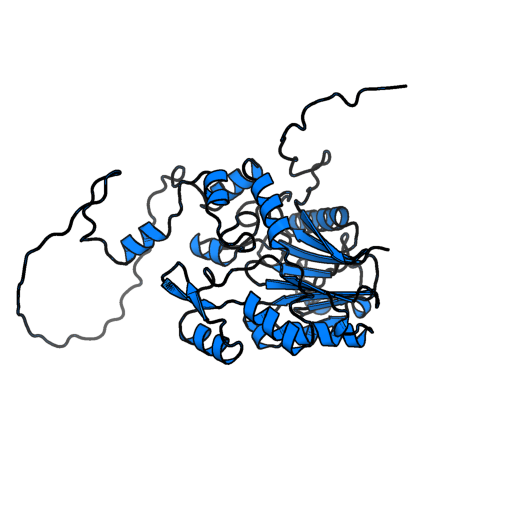 -8.931 1.00 95.56 262 VAL A C 1
ATOM 1892 O O . VAL A 1 262 ? -6.594 9.061 -8.925 1.00 95.56 262 VAL A O 1
ATOM 1895 N N . ALA A 1 263 ? -7.991 7.683 -10.014 1.00 93.81 263 ALA A N 1
ATOM 1896 C CA . ALA A 1 263 ? -7.935 8.395 -11.285 1.00 93.81 263 ALA A CA 1
ATOM 1897 C C . ALA A 1 263 ? -8.444 9.832 -11.126 1.00 93.81 263 ALA A C 1
ATOM 1899 O O . ALA A 1 263 ? -7.769 10.766 -11.547 1.00 93.81 263 ALA A O 1
ATOM 1900 N N . ALA A 1 264 ? -9.569 10.015 -10.425 1.00 93.00 264 ALA A N 1
ATOM 1901 C CA . ALA A 1 264 ? -10.102 11.340 -10.122 1.00 93.00 264 ALA A CA 1
ATOM 1902 C C . ALA A 1 264 ? -9.130 12.185 -9.279 1.00 93.00 264 ALA A C 1
ATOM 1904 O O . ALA A 1 264 ? -8.927 13.360 -9.573 1.00 93.00 264 ALA A O 1
ATOM 1905 N N . ALA A 1 265 ? -8.502 11.595 -8.255 1.00 92.31 265 ALA A N 1
ATOM 1906 C CA . ALA A 1 265 ? -7.504 12.295 -7.445 1.00 92.31 265 ALA A CA 1
ATOM 1907 C C . ALA A 1 265 ? -6.267 12.689 -8.267 1.00 92.31 265 ALA A C 1
ATOM 1909 O O . ALA A 1 265 ? -5.730 13.774 -8.082 1.00 92.31 265 ALA A O 1
ATOM 1910 N N . THR A 1 266 ? -5.845 11.835 -9.201 1.00 91.69 266 THR A N 1
ATOM 1911 C CA . THR A 1 266 ? -4.681 12.109 -10.050 1.00 91.69 266 THR A CA 1
ATOM 1912 C C . THR A 1 266 ? -4.965 13.219 -11.054 1.00 91.69 266 THR A C 1
ATOM 1914 O O . THR A 1 266 ? -4.143 14.109 -11.213 1.00 91.69 266 THR A O 1
ATOM 1917 N N . GLN A 1 267 ? -6.145 13.213 -11.678 1.00 89.75 267 GLN A N 1
ATOM 1918 C CA . GLN A 1 267 ? -6.574 14.282 -12.584 1.00 89.75 267 GLN A CA 1
ATOM 1919 C C . GLN A 1 267 ? -6.683 15.635 -11.875 1.00 89.75 267 GLN A C 1
ATOM 1921 O O . GLN A 1 267 ? -6.328 16.655 -12.448 1.00 89.75 267 GLN A O 1
ATOM 1926 N N . TYR A 1 268 ? -7.132 15.655 -10.617 1.00 89.00 268 TYR A N 1
ATOM 1927 C CA . TYR A 1 268 ? -7.208 16.896 -9.841 1.00 89.00 268 TYR A CA 1
ATOM 1928 C C . TYR A 1 268 ? -5.833 17.543 -9.608 1.00 89.00 268 TYR A C 1
ATOM 1930 O O . TYR A 1 268 ? -5.736 18.759 -9.491 1.00 89.00 268 TYR A O 1
ATOM 1938 N N . LEU A 1 269 ? -4.775 16.731 -9.554 1.00 86.69 269 LEU A N 1
ATOM 1939 C CA . LEU A 1 269 ? -3.407 17.169 -9.277 1.00 86.69 269 LEU A CA 1
ATOM 1940 C C . LEU A 1 269 ? -2.610 17.463 -10.558 1.00 86.69 269 LEU A C 1
ATOM 1942 O O . LEU A 1 269 ? -1.390 17.578 -10.507 1.00 86.69 269 LEU A O 1
ATOM 1946 N N . GLU A 1 270 ? -3.270 17.585 -11.714 1.00 85.44 270 GLU A N 1
ATOM 1947 C CA . GLU A 1 270 ? -2.578 17.777 -12.995 1.00 85.44 270 GLU A CA 1
ATOM 1948 C C . GLU A 1 270 ? -1.831 19.111 -13.127 1.00 85.44 270 GLU A C 1
ATOM 1950 O O . GLU A 1 270 ? -0.877 19.198 -13.899 1.00 85.44 270 GLU A O 1
ATOM 1955 N N . TYR A 1 271 ? -2.228 20.112 -12.338 1.00 84.06 271 TYR A N 1
ATOM 1956 C CA . TYR A 1 271 ? -1.587 21.429 -12.252 1.00 84.06 271 TYR A CA 1
ATOM 1957 C C . TYR A 1 271 ? -0.994 21.697 -10.863 1.00 84.06 271 TYR A C 1
ATOM 1959 O O . TYR A 1 271 ? -0.861 22.849 -10.462 1.00 84.06 271 TYR A O 1
ATOM 1967 N N . ASP A 1 272 ? -0.717 20.649 -10.088 1.00 88.38 272 ASP A N 1
ATOM 1968 C CA . ASP A 1 272 ? -0.145 20.810 -8.756 1.00 88.38 272 ASP A CA 1
ATOM 1969 C C . ASP A 1 272 ? 1.355 21.146 -8.846 1.00 88.38 272 ASP A C 1
ATOM 1971 O O . ASP A 1 272 ? 2.157 20.351 -9.346 1.00 88.38 272 ASP A O 1
ATOM 1975 N N . ASP A 1 273 ? 1.730 22.332 -8.360 1.00 88.00 273 ASP A N 1
ATOM 1976 C CA . ASP A 1 273 ? 3.101 22.853 -8.441 1.00 88.00 273 ASP A CA 1
ATOM 1977 C C . ASP A 1 273 ? 4.113 21.972 -7.680 1.00 88.00 273 ASP A C 1
ATOM 1979 O O . ASP A 1 273 ? 5.264 21.825 -8.112 1.00 88.00 273 ASP A O 1
ATOM 1983 N N . GLU A 1 274 ? 3.710 21.370 -6.550 1.00 89.12 274 GLU A N 1
ATOM 1984 C CA . GLU A 1 274 ? 4.567 20.464 -5.775 1.00 89.12 274 GLU A CA 1
ATOM 1985 C C . GLU A 1 274 ? 4.826 19.184 -6.575 1.00 89.12 274 GLU A C 1
ATOM 1987 O O . GLU A 1 274 ? 5.979 18.766 -6.730 1.00 89.12 274 GLU A O 1
ATOM 1992 N N . LEU A 1 275 ? 3.776 18.588 -7.143 1.00 89.50 275 LEU A N 1
ATOM 1993 C CA . LEU A 1 275 ? 3.889 17.399 -7.980 1.00 89.50 275 LEU A CA 1
ATOM 1994 C C . LEU A 1 275 ? 4.733 17.653 -9.228 1.00 89.50 275 LEU A C 1
ATOM 1996 O O . LEU A 1 275 ? 5.570 16.815 -9.577 1.00 89.50 275 LEU A O 1
ATOM 2000 N N . GLU A 1 276 ? 4.568 18.805 -9.877 1.00 87.88 276 GLU A N 1
ATOM 2001 C CA . GLU A 1 276 ? 5.379 19.183 -11.031 1.00 87.88 276 GLU A CA 1
ATOM 2002 C C . GLU A 1 276 ? 6.857 19.353 -10.640 1.00 87.88 276 GLU A C 1
ATOM 2004 O O . GLU A 1 276 ? 7.752 18.853 -11.330 1.00 87.88 276 GLU A O 1
ATOM 2009 N N . ALA A 1 277 ? 7.145 20.014 -9.515 1.00 86.12 277 ALA A N 1
ATOM 2010 C CA . ALA A 1 277 ? 8.508 20.176 -9.007 1.00 86.12 277 ALA A CA 1
ATOM 2011 C C . ALA A 1 277 ? 9.167 18.834 -8.643 1.00 86.12 277 ALA A C 1
ATOM 2013 O O . ALA A 1 277 ? 10.337 18.602 -8.972 1.00 86.12 277 ALA A O 1
ATOM 2014 N N . VAL A 1 278 ? 8.415 17.931 -8.010 1.00 85.31 278 VAL A N 1
ATOM 2015 C CA . VAL A 1 278 ? 8.872 16.577 -7.686 1.00 85.31 278 VAL A CA 1
ATOM 2016 C C . VAL A 1 278 ? 9.163 15.785 -8.961 1.00 85.31 278 VAL A C 1
ATOM 2018 O O . VAL A 1 278 ? 10.222 15.170 -9.055 1.00 85.31 278 VAL A O 1
ATOM 2021 N N . CYS A 1 279 ? 8.289 15.843 -9.972 1.00 84.44 279 CYS A N 1
ATOM 2022 C CA . CYS A 1 279 ? 8.526 15.173 -11.253 1.00 84.44 279 CYS A CA 1
ATOM 2023 C C . CYS A 1 279 ? 9.794 15.695 -11.944 1.00 84.44 279 CYS A C 1
ATOM 2025 O O . CYS A 1 279 ? 10.597 14.898 -12.417 1.00 84.44 279 CYS A O 1
ATOM 2027 N N . ARG A 1 280 ? 10.033 17.011 -11.951 1.00 79.25 280 ARG A N 1
ATOM 2028 C CA . ARG A 1 280 ? 11.272 17.580 -12.514 1.00 79.25 280 ARG A CA 1
ATOM 2029 C C . ARG A 1 280 ? 12.521 17.082 -11.784 1.00 79.25 280 ARG A C 1
ATOM 2031 O O . ARG A 1 280 ? 13.484 16.664 -12.419 1.00 79.25 280 ARG A O 1
ATOM 2038 N N . THR A 1 281 ? 12.487 17.078 -10.453 1.00 70.88 281 THR A N 1
ATOM 2039 C CA . THR A 1 281 ? 13.626 16.656 -9.614 1.00 70.88 281 THR A CA 1
ATOM 2040 C C . THR A 1 281 ? 13.910 15.158 -9.734 1.00 70.88 281 THR A C 1
ATOM 2042 O O . THR A 1 281 ? 15.056 14.724 -9.648 1.00 70.88 281 THR A O 1
ATOM 2045 N N . ASP A 1 282 ? 12.877 14.355 -9.981 1.00 68.12 282 ASP A N 1
ATOM 2046 C CA . ASP A 1 282 ? 12.999 12.913 -10.158 1.00 68.12 282 ASP A CA 1
ATOM 2047 C C . ASP A 1 282 ? 13.590 12.484 -11.509 1.00 68.12 282 ASP A C 1
ATOM 2049 O O . ASP A 1 282 ? 13.755 11.286 -11.736 1.00 68.12 282 ASP A O 1
ATOM 2053 N N . GLY A 1 283 ? 13.923 13.439 -12.387 1.00 58.66 283 GLY A N 1
ATOM 2054 C CA . GLY A 1 283 ? 14.265 13.162 -13.786 1.00 58.66 283 GLY A CA 1
ATOM 2055 C C . GLY A 1 283 ? 13.046 12.733 -14.610 1.00 58.66 283 GLY A C 1
ATOM 2056 O O . GLY A 1 283 ? 13.178 12.228 -15.721 1.00 58.66 283 GLY A O 1
ATOM 2057 N N . ASP A 1 284 ? 11.853 12.951 -14.060 1.00 55.06 284 ASP A N 1
ATOM 2058 C CA . ASP A 1 284 ? 10.546 12.549 -14.571 1.00 55.06 284 ASP A CA 1
ATOM 2059 C C . ASP A 1 284 ? 9.918 13.651 -15.463 1.00 55.06 284 ASP A C 1
ATOM 2061 O O . ASP A 1 284 ? 8.716 13.638 -15.738 1.00 55.06 284 ASP A O 1
ATOM 2065 N N . GLY A 1 285 ? 10.741 14.591 -15.949 1.00 36.09 285 GLY A N 1
ATOM 2066 C CA . GLY A 1 285 ? 10.383 15.650 -16.893 1.00 36.09 285 GLY A CA 1
ATOM 2067 C C . GLY A 1 285 ? 11.600 16.478 -17.334 1.00 36.09 285 GLY A C 1
ATOM 2068 O O . GLY A 1 285 ? 12.270 17.072 -16.501 1.00 36.09 285 GLY A O 1
ATOM 2069 N N . GLY A 1 286 ? 11.845 16.535 -18.651 1.00 34.19 286 GLY A N 1
ATOM 2070 C CA . GLY A 1 286 ? 12.798 17.432 -19.326 1.00 34.19 286 GLY A CA 1
ATOM 2071 C C . GLY A 1 286 ? 14.290 17.074 -19.216 1.00 34.19 286 GLY A C 1
ATOM 2072 O O . GLY A 1 286 ? 14.824 16.882 -18.135 1.00 34.19 286 GLY A O 1
ATOM 2073 N N . ALA A 1 287 ? 14.994 17.053 -20.353 1.00 35.09 287 ALA A N 1
ATOM 2074 C CA . ALA A 1 287 ? 16.463 17.006 -20.409 1.00 35.09 287 ALA A CA 1
ATOM 2075 C C . ALA A 1 287 ? 17.123 18.389 -20.203 1.00 35.09 287 ALA A C 1
ATOM 2077 O O . ALA A 1 287 ? 18.347 18.510 -20.252 1.00 35.09 287 ALA A O 1
ATOM 2078 N N . ASP A 1 288 ? 16.331 19.431 -19.962 1.00 39.19 288 ASP A N 1
ATOM 2079 C CA . ASP A 1 288 ? 16.805 20.808 -19.914 1.00 39.19 288 ASP A CA 1
ATOM 2080 C C . ASP A 1 288 ? 16.906 21.282 -18.459 1.00 39.19 288 ASP A C 1
ATOM 2082 O O . ASP A 1 288 ? 15.999 21.933 -17.961 1.00 39.19 288 ASP A O 1
ATOM 2086 N N . ASP A 1 289 ? 17.997 20.903 -17.778 1.00 34.19 289 ASP A N 1
ATOM 2087 C CA . ASP A 1 289 ? 18.682 21.787 -16.804 1.00 34.19 289 ASP A CA 1
ATOM 2088 C C . ASP A 1 289 ? 20.015 21.247 -16.238 1.00 34.19 289 ASP A C 1
ATOM 2090 O O . ASP A 1 289 ? 20.669 21.901 -15.419 1.00 34.19 289 ASP A O 1
ATOM 2094 N N . HIS A 1 290 ? 20.522 20.106 -16.715 1.00 32.44 290 HIS A N 1
ATOM 2095 C CA . HIS A 1 290 ? 21.864 19.634 -16.354 1.00 32.44 290 HIS A CA 1
ATOM 2096 C C . HIS A 1 290 ? 22.750 19.426 -17.582 1.00 32.44 290 HIS A C 1
ATOM 2098 O O . HIS A 1 290 ? 23.050 18.310 -17.995 1.00 32.44 290 HIS A O 1
ATOM 2104 N N . ALA A 1 291 ? 23.258 20.536 -18.124 1.00 29.83 291 ALA A N 1
ATOM 2105 C CA . ALA A 1 291 ? 24.511 20.534 -18.874 1.00 29.83 291 ALA A CA 1
ATOM 2106 C C . ALA A 1 291 ? 25.684 20.269 -17.905 1.00 29.83 291 ALA A C 1
ATOM 2108 O O . ALA A 1 291 ? 26.428 21.173 -17.533 1.00 29.83 291 ALA A O 1
ATOM 2109 N N . GLY A 1 292 ? 25.816 19.020 -17.460 1.00 27.20 292 GLY A N 1
ATOM 2110 C CA . GLY A 1 292 ? 27.013 18.478 -16.824 1.00 27.20 292 GLY A CA 1
ATOM 2111 C C . GLY A 1 292 ? 27.579 17.388 -17.727 1.00 27.20 292 GLY A C 1
ATOM 2112 O O . GLY A 1 292 ? 26.840 16.505 -18.153 1.00 27.20 292 GLY A O 1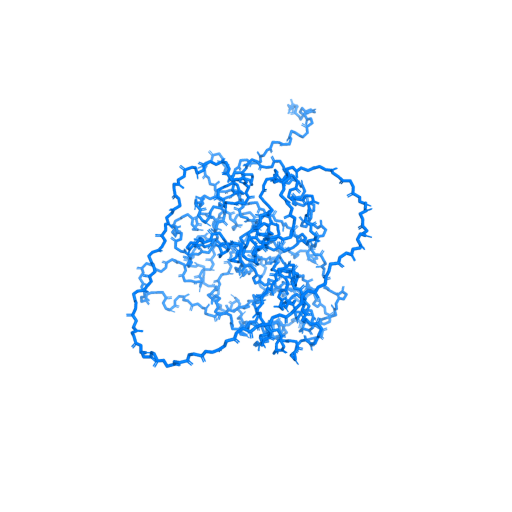
ATOM 2113 N N . GLU A 1 293 ? 28.860 17.489 -18.084 1.00 24.52 293 GLU A N 1
ATOM 2114 C CA . GLU A 1 293 ? 29.529 16.572 -19.014 1.00 24.52 293 GLU A CA 1
ATOM 2115 C C . GLU A 1 293 ? 29.314 15.087 -18.653 1.00 24.52 293 GLU A C 1
ATOM 2117 O O . GLU A 1 293 ? 29.327 14.731 -17.471 1.00 24.52 293 GLU A O 1
ATOM 2122 N N . PRO A 1 294 ? 29.165 14.195 -19.651 1.00 26.38 294 PRO A N 1
ATOM 2123 C CA . PRO A 1 294 ? 28.992 12.772 -19.398 1.00 26.38 294 PRO A CA 1
ATOM 2124 C C . PRO A 1 294 ? 30.230 12.199 -18.698 1.00 26.38 294 PRO A C 1
ATOM 2126 O O . PRO A 1 294 ? 31.337 12.196 -19.242 1.00 26.38 294 PRO A O 1
ATOM 2129 N N . VAL A 1 295 ? 30.031 11.672 -17.490 1.00 26.72 295 VAL A N 1
ATOM 2130 C CA . VAL A 1 295 ? 31.055 10.918 -16.763 1.00 26.72 295 VAL A CA 1
ATOM 2131 C C . VAL A 1 295 ? 31.239 9.571 -17.459 1.00 26.72 295 VAL A C 1
ATOM 2133 O O . VAL A 1 295 ? 30.410 8.670 -17.359 1.00 26.72 295 VAL A O 1
ATOM 2136 N N . VAL A 1 296 ? 32.347 9.434 -18.184 1.00 27.25 296 VAL A N 1
ATOM 2137 C CA . VAL A 1 296 ? 32.806 8.158 -18.740 1.00 27.25 296 VAL A CA 1
ATOM 2138 C C . VAL A 1 296 ? 33.256 7.266 -17.581 1.00 27.25 296 VAL A C 1
ATOM 2140 O O . VAL A 1 296 ? 34.283 7.525 -16.953 1.00 27.25 296 VAL A O 1
ATOM 2143 N N . LEU A 1 297 ? 32.498 6.208 -17.288 1.00 27.16 297 LEU A N 1
ATOM 2144 C CA . LEU A 1 297 ? 32.932 5.165 -16.355 1.00 27.16 297 LEU A CA 1
ATOM 2145 C C . LEU A 1 297 ? 34.174 4.449 -16.925 1.00 27.16 297 LEU A C 1
ATOM 2147 O O . LEU A 1 297 ? 34.165 4.063 -18.098 1.00 27.16 297 LEU A O 1
ATOM 2151 N N . PRO A 1 298 ? 35.250 4.243 -16.142 1.00 25.12 298 PRO A N 1
ATOM 2152 C CA . PRO A 1 298 ? 36.421 3.533 -16.628 1.00 25.12 298 PRO A CA 1
ATOM 2153 C C . PRO A 1 298 ? 36.093 2.050 -16.822 1.00 25.12 298 PRO A C 1
ATOM 2155 O O . PRO A 1 298 ? 35.572 1.385 -15.925 1.00 25.12 298 PRO A O 1
ATOM 2158 N N . ALA A 1 299 ? 36.443 1.527 -17.998 1.00 27.59 299 ALA A N 1
ATOM 2159 C CA . ALA A 1 299 ? 36.438 0.100 -18.276 1.00 27.59 299 ALA A CA 1
ATOM 2160 C C . ALA A 1 299 ? 37.308 -0.625 -17.239 1.00 27.59 299 ALA A C 1
ATOM 2162 O O . ALA A 1 299 ? 38.478 -0.285 -17.039 1.00 27.59 299 ALA A O 1
ATOM 2163 N N . SER A 1 300 ? 36.731 -1.623 -16.573 1.00 30.19 300 SER A N 1
ATOM 2164 C CA . SER A 1 300 ? 37.467 -2.482 -15.660 1.00 30.19 300 SER A CA 1
ATOM 2165 C C . SER A 1 300 ? 38.572 -3.219 -16.418 1.00 30.19 300 SER A C 1
ATOM 2167 O O . SER A 1 300 ? 38.403 -3.752 -17.515 1.00 30.19 300 SER A O 1
ATOM 2169 N N . SER A 1 301 ? 39.752 -3.174 -15.816 1.00 27.36 301 SER A N 1
ATOM 2170 C CA . SER A 1 301 ? 41.006 -3.686 -16.334 1.00 27.36 301 SER A CA 1
ATOM 2171 C C . SER A 1 301 ? 40.979 -5.194 -16.586 1.00 27.36 301 SER A C 1
ATOM 2173 O O . SER A 1 301 ? 40.601 -5.985 -15.726 1.00 27.36 301 SER A O 1
ATOM 2175 N N . SER A 1 302 ? 41.483 -5.536 -17.768 1.00 24.84 302 SER A N 1
ATOM 2176 C CA . SER A 1 302 ? 42.060 -6.798 -18.232 1.00 24.84 302 SER A CA 1
ATOM 2177 C C . SER A 1 302 ? 42.372 -7.883 -17.188 1.00 24.84 302 SER A C 1
ATOM 2179 O O . SER A 1 302 ? 43.211 -7.688 -16.306 1.00 24.84 302 SER A O 1
ATOM 2181 N N . VAL A 1 303 ? 41.883 -9.098 -17.452 1.00 26.67 303 VAL A N 1
ATOM 2182 C CA . VAL A 1 303 ? 42.630 -10.335 -17.177 1.00 26.67 303 VAL A CA 1
ATOM 2183 C C . VAL A 1 303 ? 42.722 -11.120 -18.485 1.00 26.67 303 VAL A C 1
ATOM 2185 O O . VAL A 1 303 ? 41.720 -11.395 -19.138 1.00 26.67 303 VAL A O 1
ATOM 2188 N N . SER A 1 304 ? 43.954 -11.409 -18.895 1.00 24.14 304 SER A N 1
ATOM 2189 C CA . SER A 1 304 ? 44.320 -12.084 -20.139 1.00 24.14 304 SER A CA 1
ATOM 2190 C C . SER A 1 304 ? 44.082 -13.594 -20.091 1.00 24.14 304 SER A C 1
ATOM 2192 O O . SER A 1 304 ? 44.464 -14.219 -19.103 1.00 24.14 304 SER A O 1
ATOM 2194 N N . ALA A 1 305 ? 43.651 -14.190 -21.207 1.00 25.50 305 ALA A N 1
ATOM 2195 C CA . ALA A 1 305 ? 44.097 -15.524 -21.625 1.00 25.50 305 ALA A CA 1
ATOM 2196 C C . ALA A 1 305 ? 43.875 -15.750 -23.139 1.00 25.50 305 ALA A C 1
ATOM 2198 O O . ALA A 1 305 ? 42.760 -15.955 -23.598 1.00 25.50 305 ALA A O 1
ATOM 2199 N N . THR A 1 306 ? 44.987 -15.689 -23.880 1.00 25.52 306 THR A N 1
ATOM 2200 C CA . THR A 1 306 ? 45.383 -16.546 -25.022 1.00 25.52 306 THR A CA 1
ATOM 2201 C C . THR A 1 306 ? 44.442 -16.767 -26.221 1.00 25.52 306 THR A C 1
ATOM 2203 O O . THR A 1 306 ? 43.603 -17.659 -26.234 1.00 25.52 306 THR A O 1
ATOM 2206 N N . GLN A 1 307 ? 44.721 -15.980 -27.264 1.00 25.39 307 GLN A N 1
ATOM 2207 C CA . GLN A 1 307 ? 44.955 -16.300 -28.688 1.00 25.39 307 GLN A CA 1
ATOM 2208 C C . GLN A 1 307 ? 44.739 -17.748 -29.199 1.00 25.39 307 GLN A C 1
ATOM 2210 O O . GLN A 1 307 ? 45.360 -18.685 -28.700 1.00 25.39 307 GLN A O 1
ATOM 2215 N N . GLY A 1 308 ? 43.977 -17.872 -30.299 1.00 24.66 308 GLY A N 1
ATOM 2216 C CA . GLY A 1 308 ? 43.925 -19.053 -31.175 1.00 24.66 308 GLY A CA 1
ATOM 2217 C C . GLY A 1 308 ? 42.946 -18.925 -32.362 1.00 24.66 308 GLY A C 1
ATOM 2218 O O . GLY A 1 308 ? 41.782 -19.268 -32.221 1.00 24.66 308 GLY A O 1
ATOM 2219 N N . ASP A 1 309 ? 43.465 -18.430 -33.493 1.00 24.66 309 ASP A N 1
ATOM 2220 C CA . ASP A 1 309 ? 43.192 -18.776 -34.909 1.00 24.66 309 ASP A CA 1
ATOM 2221 C C . ASP A 1 309 ? 41.801 -18.653 -35.599 1.00 24.66 309 ASP A C 1
ATOM 2223 O O . ASP A 1 309 ? 40.921 -19.490 -35.452 1.00 24.66 309 ASP A O 1
ATOM 2227 N N . LEU A 1 310 ? 41.725 -17.630 -36.476 1.00 24.59 310 LEU A N 1
ATOM 2228 C CA . LEU A 1 310 ? 41.545 -17.635 -37.955 1.00 24.59 310 LEU A CA 1
ATOM 2229 C C . LEU A 1 310 ? 40.306 -18.228 -38.690 1.00 24.59 310 LEU A C 1
ATOM 2231 O O . LEU A 1 310 ? 39.840 -19.327 -38.414 1.00 24.59 310 LEU A O 1
ATOM 2235 N N . VAL A 1 311 ? 40.015 -17.527 -39.815 1.00 24.38 311 VAL A N 1
ATOM 2236 C CA . VAL A 1 311 ? 39.292 -17.884 -41.074 1.00 24.38 311 VAL A CA 1
ATOM 2237 C C . VAL A 1 311 ? 37.782 -17.566 -41.092 1.00 24.38 311 VAL A C 1
ATOM 2239 O O . VAL A 1 311 ? 37.098 -17.869 -40.128 1.00 24.38 311 VAL A O 1
ATOM 2242 N N . ASP A 1 312 ? 37.111 -17.074 -42.143 1.00 21.94 312 ASP A N 1
ATOM 2243 C CA . ASP A 1 312 ? 37.321 -16.261 -43.367 1.00 21.94 312 ASP A CA 1
ATOM 2244 C C . ASP A 1 312 ? 35.899 -16.109 -43.992 1.00 21.94 312 ASP A C 1
ATOM 2246 O O . ASP A 1 312 ? 34.978 -16.857 -43.673 1.00 21.94 312 ASP A O 1
ATOM 2250 N N . THR A 1 313 ? 35.763 -15.089 -44.828 1.00 24.39 313 THR A N 1
ATOM 2251 C CA . THR A 1 313 ? 34.679 -14.469 -45.611 1.00 24.39 313 THR A CA 1
ATOM 2252 C C . THR A 1 313 ? 33.596 -15.300 -46.335 1.00 24.39 313 THR A C 1
ATOM 2254 O O . THR A 1 313 ? 33.799 -16.453 -46.706 1.00 24.39 313 THR A O 1
ATOM 2257 N N . SER A 1 314 ? 32.469 -14.610 -46.627 1.00 24.12 314 SER A N 1
ATOM 2258 C CA . SER A 1 314 ? 31.810 -14.378 -47.954 1.00 24.12 314 SER A CA 1
ATOM 2259 C C . SER A 1 314 ? 30.263 -14.488 -47.940 1.00 24.12 314 SER A C 1
ATOM 2261 O O . SER A 1 314 ? 29.719 -15.476 -47.461 1.00 24.12 314 SER A O 1
ATOM 2263 N N . ASP A 1 315 ? 29.576 -13.365 -48.241 1.00 24.30 315 ASP A N 1
ATOM 2264 C CA . ASP A 1 315 ? 28.633 -13.104 -49.375 1.00 24.30 315 ASP A CA 1
ATOM 2265 C C . ASP A 1 315 ? 27.196 -13.675 -49.174 1.00 24.30 315 ASP A C 1
ATOM 2267 O O . ASP A 1 315 ? 27.029 -14.724 -48.575 1.00 24.30 315 ASP A O 1
ATOM 2271 N N . GLU A 1 316 ? 26.058 -13.057 -49.542 1.00 25.53 316 GLU A N 1
ATOM 2272 C CA . GLU A 1 316 ? 25.721 -12.312 -50.764 1.00 25.53 316 GLU A CA 1
ATOM 2273 C C . GLU A 1 316 ? 24.345 -11.564 -50.640 1.00 25.53 316 GLU A C 1
ATOM 2275 O O . GLU A 1 316 ? 23.380 -12.080 -50.081 1.00 25.53 316 GLU A O 1
ATOM 2280 N N . VAL A 1 317 ? 24.304 -10.323 -51.151 1.00 26.72 317 VAL A N 1
ATOM 2281 C CA . VAL A 1 317 ? 23.265 -9.534 -51.882 1.00 26.72 317 VAL A CA 1
ATOM 2282 C C . VAL A 1 317 ? 21.789 -10.012 -51.972 1.00 26.72 317 VAL A C 1
ATOM 2284 O O . VAL A 1 317 ? 21.557 -11.116 -52.427 1.00 26.72 317 VAL A O 1
ATOM 2287 N N . VAL A 1 318 ? 20.800 -9.105 -51.755 1.00 25.16 318 VAL A N 1
ATOM 2288 C CA . VAL A 1 318 ? 19.708 -8.696 -52.707 1.00 25.16 318 VAL A CA 1
ATOM 2289 C C . VAL A 1 318 ? 19.005 -7.398 -52.233 1.00 25.16 318 VAL A C 1
ATOM 2291 O O . VAL A 1 318 ? 18.684 -7.234 -51.059 1.00 25.16 318 VAL A O 1
ATOM 2294 N N . ARG A 1 319 ? 18.780 -6.474 -53.184 1.00 24.80 319 ARG A N 1
ATOM 2295 C CA . ARG A 1 319 ? 18.081 -5.173 -53.094 1.00 24.80 319 ARG A CA 1
ATOM 2296 C C . ARG A 1 319 ? 16.650 -5.228 -53.676 1.00 24.80 319 ARG A C 1
ATOM 2298 O O . ARG A 1 319 ? 16.368 -6.086 -54.504 1.00 24.80 319 ARG A O 1
ATOM 2305 N N . ASP A 1 320 ? 15.884 -4.184 -53.329 1.00 24.88 320 ASP A N 1
ATOM 2306 C CA . ASP A 1 320 ? 14.705 -3.561 -53.980 1.00 24.88 320 ASP A CA 1
ATOM 2307 C C . ASP A 1 320 ? 13.271 -3.944 -53.554 1.00 24.88 320 ASP A C 1
ATOM 2309 O O . ASP A 1 320 ? 12.850 -5.091 -53.658 1.00 24.88 320 ASP A O 1
ATOM 2313 N N . GLY A 1 321 ? 12.481 -2.905 -53.200 1.00 24.09 321 GLY A N 1
ATOM 2314 C CA . GLY A 1 321 ? 11.038 -2.872 -53.502 1.00 24.09 321 GLY A CA 1
ATOM 2315 C C . GLY A 1 321 ? 10.033 -2.328 -52.467 1.00 24.09 321 GLY A C 1
ATOM 2316 O O . GLY A 1 321 ? 9.091 -3.029 -52.137 1.00 24.09 321 GLY A O 1
ATOM 2317 N N . THR A 1 322 ? 10.192 -1.082 -52.002 1.00 24.47 322 THR A N 1
ATOM 2318 C CA . THR A 1 322 ? 9.131 -0.055 -51.785 1.00 24.47 322 THR A CA 1
ATOM 2319 C C . THR A 1 322 ? 7.721 -0.440 -51.271 1.00 24.47 322 THR A C 1
ATOM 2321 O O . THR A 1 322 ? 6.894 -0.951 -52.025 1.00 24.47 322 THR A O 1
ATOM 2324 N N . PHE A 1 323 ? 7.360 0.059 -50.079 1.00 23.86 323 PHE A N 1
ATOM 2325 C CA . PHE A 1 323 ? 6.006 0.562 -49.781 1.00 23.86 323 PHE A CA 1
ATOM 2326 C C . PHE A 1 323 ? 6.098 1.701 -48.742 1.00 23.86 323 PHE A C 1
ATOM 2328 O O . PHE A 1 323 ? 6.198 1.460 -47.543 1.00 23.86 323 PHE A O 1
ATOM 2335 N N . GLU A 1 324 ? 6.124 2.952 -49.209 1.00 24.75 324 GLU A N 1
ATOM 2336 C CA . GLU A 1 324 ? 5.909 4.147 -48.381 1.00 24.75 324 GLU A CA 1
ATOM 2337 C C . GLU A 1 324 ? 4.456 4.607 -48.530 1.00 24.75 324 GLU A C 1
ATOM 2339 O O . GLU A 1 324 ? 3.963 4.706 -49.654 1.00 24.75 324 GLU A O 1
ATOM 2344 N N . ALA A 1 325 ? 3.807 4.936 -47.407 1.00 21.52 325 ALA A N 1
ATOM 2345 C CA . ALA A 1 325 ? 3.246 6.272 -47.157 1.00 21.52 325 ALA A CA 1
ATOM 2346 C C . ALA A 1 325 ? 2.407 6.288 -45.865 1.00 21.52 325 ALA A C 1
ATOM 2348 O O . ALA A 1 325 ? 1.301 5.767 -45.891 1.00 21.52 325 ALA A O 1
ATOM 2349 N N . VAL A 1 326 ? 2.886 6.956 -44.798 1.00 22.30 326 VAL A N 1
ATOM 2350 C CA . VAL A 1 326 ? 2.113 7.922 -43.976 1.00 22.30 326 VAL A CA 1
ATOM 2351 C C . VAL A 1 326 ? 3.087 8.912 -43.293 1.00 22.30 326 VAL A C 1
ATOM 2353 O O . VAL A 1 326 ? 3.781 8.570 -42.347 1.00 22.30 326 VAL A O 1
ATOM 2356 N N . VAL A 1 327 ? 3.122 10.132 -43.840 1.00 23.11 327 VAL A N 1
ATOM 2357 C CA . VAL A 1 327 ? 3.161 11.472 -43.203 1.00 23.11 327 VAL A CA 1
ATOM 2358 C C . VAL A 1 327 ? 4.151 11.776 -42.044 1.00 23.11 327 VAL A C 1
ATOM 2360 O O . VAL A 1 327 ? 3.927 11.452 -40.886 1.00 23.11 327 VAL A O 1
ATOM 2363 N N . SER A 1 328 ? 5.189 12.542 -42.427 1.00 22.08 328 SER A N 1
ATOM 2364 C CA . SER A 1 328 ? 5.991 13.580 -41.724 1.00 22.08 328 SER A CA 1
ATOM 2365 C C . SER A 1 328 ? 5.283 14.294 -40.541 1.00 22.08 328 SER A C 1
ATOM 2367 O O . SER A 1 328 ? 4.109 14.609 -40.659 1.00 22.08 328 SER A O 1
ATOM 2369 N N . ALA A 1 329 ? 5.900 14.658 -39.406 1.00 25.27 329 ALA A N 1
ATOM 2370 C CA . ALA A 1 329 ? 7.133 15.437 -39.277 1.00 25.27 329 ALA A CA 1
ATOM 2371 C C . ALA A 1 329 ? 7.721 15.416 -37.845 1.00 25.27 329 ALA A C 1
ATOM 2373 O O . ALA A 1 329 ? 7.046 15.815 -36.901 1.00 25.27 329 ALA A O 1
ATOM 2374 N N . THR A 1 330 ? 9.005 15.071 -37.701 1.00 25.97 330 THR A N 1
ATOM 2375 C CA . THR A 1 330 ? 10.026 15.822 -36.930 1.00 25.97 330 THR A CA 1
ATOM 2376 C C . THR A 1 330 ? 11.402 15.176 -37.158 1.00 25.97 330 THR A C 1
ATOM 2378 O O . THR A 1 330 ? 11.529 13.964 -37.089 1.00 25.97 330 THR A O 1
ATOM 2381 N N . ALA A 1 331 ? 12.402 16.004 -37.487 1.00 30.28 331 ALA A N 1
ATOM 2382 C CA . ALA A 1 331 ? 13.851 15.739 -37.527 1.00 30.28 331 ALA A CA 1
ATOM 2383 C C . ALA A 1 331 ? 14.353 14.439 -38.210 1.00 30.28 331 ALA A C 1
ATOM 2385 O O . ALA A 1 331 ? 14.331 13.343 -37.661 1.00 30.28 331 ALA A O 1
ATOM 2386 N N . GLY A 1 332 ? 14.903 14.592 -39.420 1.00 32.72 332 GLY A N 1
ATOM 2387 C CA . GLY A 1 332 ? 15.430 13.501 -40.239 1.00 32.72 332 GLY A CA 1
ATOM 2388 C C . GLY A 1 332 ? 16.662 12.789 -39.667 1.00 32.72 332 GLY A C 1
ATOM 2389 O O . GLY A 1 332 ? 17.775 13.303 -39.746 1.00 32.72 332 GLY A O 1
ATOM 2390 N N . ILE A 1 333 ? 16.458 11.543 -39.235 1.00 31.38 333 ILE A N 1
ATOM 2391 C CA . ILE A 1 333 ? 17.460 10.469 -39.224 1.00 31.38 333 ILE A CA 1
ATOM 2392 C C . ILE A 1 333 ? 16.779 9.218 -39.818 1.00 31.38 333 ILE A C 1
ATOM 2394 O O . ILE A 1 333 ? 15.695 8.855 -39.362 1.00 31.38 333 ILE A O 1
ATOM 2398 N N . PRO A 1 334 ? 17.340 8.553 -40.845 1.00 27.61 334 PRO A N 1
ATOM 2399 C CA . PRO A 1 334 ? 16.747 7.336 -41.398 1.00 27.61 334 PRO A CA 1
ATOM 2400 C C . PRO A 1 334 ? 16.799 6.180 -40.381 1.00 27.61 334 PRO A C 1
ATOM 2402 O O . PRO A 1 334 ? 17.861 5.840 -39.865 1.00 27.61 334 PRO A O 1
ATOM 2405 N N . VAL A 1 335 ? 15.651 5.535 -40.139 1.00 35.53 335 VAL A N 1
ATOM 2406 C CA . VAL A 1 335 ? 15.394 4.489 -39.114 1.00 35.53 335 VAL A CA 1
ATOM 2407 C C . VAL A 1 335 ? 16.142 3.156 -39.360 1.00 35.53 335 VAL A C 1
ATOM 2409 O O . VAL A 1 335 ? 15.962 2.185 -38.635 1.00 35.53 335 VAL A O 1
ATOM 2412 N N . ALA A 1 336 ? 17.046 3.075 -40.336 1.00 40.31 336 ALA A N 1
ATOM 2413 C CA . ALA A 1 336 ? 17.737 1.830 -40.689 1.00 40.31 336 ALA A CA 1
ATOM 2414 C C . ALA A 1 336 ? 19.142 1.655 -40.069 1.00 40.31 336 ALA A C 1
ATOM 2416 O O . ALA A 1 336 ? 19.875 0.762 -40.487 1.00 40.31 336 ALA A O 1
ATOM 2417 N N . ALA A 1 337 ? 19.548 2.470 -39.088 1.00 38.62 337 ALA A N 1
ATOM 2418 C CA . ALA A 1 337 ? 20.886 2.361 -38.486 1.00 38.62 337 ALA A CA 1
ATOM 2419 C C . ALA A 1 337 ? 20.950 2.745 -36.995 1.00 38.62 337 ALA A C 1
ATOM 2421 O O . ALA A 1 337 ? 21.912 3.370 -36.554 1.00 38.62 337 ALA A O 1
ATOM 2422 N N . MET A 1 338 ? 19.938 2.392 -36.200 1.00 39.28 338 MET A N 1
ATOM 2423 C CA . MET A 1 338 ? 19.988 2.583 -34.744 1.00 39.28 338 MET A CA 1
ATOM 2424 C C . MET A 1 338 ? 20.329 1.257 -34.064 1.00 39.28 338 MET A C 1
ATOM 2426 O O . MET A 1 338 ? 19.678 0.243 -34.313 1.00 39.28 338 MET A O 1
ATOM 2430 N N . SER A 1 339 ? 21.366 1.251 -33.221 1.00 45.53 339 SER A N 1
ATOM 2431 C CA . SER A 1 339 ? 21.696 0.077 -32.410 1.00 45.53 339 SER A CA 1
ATOM 2432 C C . SER A 1 339 ? 20.570 -0.202 -31.397 1.00 45.53 339 SER A C 1
ATOM 2434 O O . SER A 1 339 ? 19.836 0.723 -31.028 1.00 45.53 339 SER A O 1
ATOM 2436 N N . PRO A 1 340 ? 20.421 -1.448 -30.908 1.00 46.78 340 PRO A N 1
ATOM 2437 C CA . PRO A 1 340 ? 19.426 -1.793 -29.889 1.00 46.78 340 PRO A CA 1
ATOM 2438 C C . PRO A 1 340 ? 19.504 -0.906 -28.639 1.00 46.78 340 PRO A C 1
ATOM 2440 O O . PRO A 1 340 ? 18.476 -0.599 -28.048 1.00 46.78 340 PRO A O 1
ATOM 2443 N N . GLU A 1 341 ? 20.699 -0.426 -28.285 1.00 41.34 341 GLU A N 1
ATOM 2444 C CA . GLU A 1 341 ? 20.912 0.532 -27.195 1.00 41.34 341 GLU A CA 1
ATOM 2445 C C . GLU A 1 341 ? 20.339 1.916 -27.501 1.00 41.34 341 GLU A C 1
ATOM 2447 O O . GLU A 1 341 ? 19.705 2.500 -26.634 1.00 41.34 341 GLU A O 1
ATOM 2452 N N . VAL A 1 342 ? 20.472 2.430 -28.728 1.00 40.59 342 VAL A N 1
ATOM 2453 C CA . VAL A 1 342 ? 19.896 3.734 -29.107 1.00 40.59 342 VAL A CA 1
ATOM 2454 C C . VAL A 1 342 ? 18.374 3.629 -29.262 1.00 40.59 342 VAL A C 1
ATOM 2456 O O . VAL A 1 342 ? 17.657 4.557 -28.901 1.00 40.59 342 VAL A O 1
ATOM 2459 N N . ALA A 1 343 ? 17.850 2.484 -29.712 1.00 39.59 343 ALA A N 1
ATOM 2460 C CA . ALA A 1 343 ? 16.411 2.211 -29.718 1.00 39.59 343 ALA A CA 1
ATOM 2461 C C . ALA A 1 343 ? 15.839 2.035 -28.296 1.00 39.59 343 ALA A C 1
ATOM 2463 O O . ALA A 1 343 ? 14.719 2.470 -28.031 1.00 39.59 343 ALA A O 1
ATOM 2464 N N . ALA A 1 344 ? 16.606 1.449 -27.372 1.00 40.56 344 ALA A N 1
ATOM 2465 C CA . ALA A 1 344 ? 16.257 1.365 -25.957 1.00 40.56 344 ALA A CA 1
ATOM 2466 C C . ALA A 1 344 ? 16.355 2.734 -25.265 1.00 40.56 344 ALA A C 1
ATOM 2468 O O . ALA A 1 344 ? 15.479 3.068 -24.478 1.00 40.56 344 ALA A O 1
ATOM 2469 N N . GLN A 1 345 ? 17.344 3.565 -25.606 1.00 35.34 345 GLN A N 1
ATOM 2470 C CA . GLN A 1 345 ? 17.494 4.934 -25.102 1.00 35.34 345 GLN A CA 1
ATOM 2471 C C . GLN A 1 345 ? 16.371 5.850 -25.617 1.00 35.34 345 GLN A C 1
ATOM 2473 O O . GLN A 1 345 ? 15.785 6.596 -24.843 1.00 35.34 345 GLN A O 1
ATOM 2478 N N . ALA A 1 346 ? 16.001 5.734 -26.897 1.00 33.75 346 ALA A N 1
ATOM 2479 C CA . ALA A 1 346 ? 14.898 6.483 -27.505 1.00 33.75 346 ALA A CA 1
ATOM 2480 C C . ALA A 1 346 ? 13.507 6.032 -27.012 1.00 33.75 346 ALA A C 1
ATOM 2482 O O . ALA A 1 346 ? 12.543 6.778 -27.143 1.00 33.75 346 ALA A O 1
ATOM 2483 N N . ARG A 1 347 ? 13.391 4.827 -26.431 1.00 38.53 347 ARG A N 1
ATOM 2484 C CA . ARG A 1 347 ? 12.162 4.319 -25.784 1.00 38.53 347 ARG A CA 1
ATOM 2485 C C . ARG A 1 347 ? 12.153 4.477 -24.261 1.00 38.53 347 ARG A C 1
ATOM 2487 O O . ARG A 1 347 ? 11.090 4.394 -23.659 1.00 38.53 347 ARG A O 1
ATOM 2494 N N . ARG A 1 348 ? 13.311 4.724 -23.640 1.00 38.53 348 ARG A N 1
ATOM 2495 C CA . ARG A 1 348 ? 13.477 5.017 -22.201 1.00 38.53 348 ARG A CA 1
ATOM 2496 C C . ARG A 1 348 ? 13.034 6.423 -21.810 1.00 38.53 348 ARG A C 1
ATOM 2498 O O . ARG A 1 348 ? 13.061 6.767 -20.638 1.00 38.53 348 ARG A O 1
ATOM 2505 N N . VAL A 1 349 ? 12.624 7.224 -22.783 1.00 37.09 349 VAL A N 1
ATOM 2506 C CA . VAL A 1 349 ? 12.431 8.655 -22.637 1.00 37.09 349 VAL A CA 1
ATOM 2507 C C . VAL A 1 349 ? 11.010 8.988 -23.088 1.00 37.09 349 VAL A C 1
ATOM 2509 O O . VAL A 1 349 ? 10.782 9.458 -24.195 1.00 37.09 349 VAL A O 1
ATOM 2512 N N . ALA A 1 350 ? 10.033 8.764 -22.207 1.00 37.56 350 ALA A N 1
ATOM 2513 C CA . ALA A 1 350 ? 8.864 9.642 -22.148 1.00 37.56 350 ALA A CA 1
ATOM 2514 C C . ALA A 1 350 ? 9.290 10.918 -21.398 1.00 37.56 350 ALA A C 1
ATOM 2516 O O . ALA A 1 350 ? 8.794 11.227 -20.324 1.00 37.56 350 ALA A O 1
ATOM 2517 N N . VAL A 1 351 ? 10.310 11.598 -21.920 1.00 46.03 351 VAL A N 1
ATOM 2518 C CA . VAL A 1 351 ? 10.831 12.860 -21.388 1.00 46.03 351 VAL A CA 1
ATOM 2519 C C . VAL A 1 351 ? 10.360 13.933 -22.357 1.00 46.03 351 VAL A C 1
ATOM 2521 O O . VAL A 1 351 ? 10.502 13.755 -23.566 1.00 46.03 351 VAL A O 1
ATOM 2524 N N . CYS A 1 352 ? 9.806 15.013 -21.801 1.00 45.38 352 CYS A N 1
ATOM 2525 C CA . CYS A 1 352 ? 9.216 16.197 -22.456 1.00 45.38 352 CYS A CA 1
ATOM 2526 C C . CYS A 1 352 ? 7.681 16.259 -22.543 1.00 45.38 352 CYS A C 1
ATOM 2528 O O . CYS A 1 352 ? 7.161 17.021 -23.353 1.00 45.38 352 CYS A O 1
ATOM 2530 N N . ALA A 1 353 ? 6.947 15.532 -21.703 1.00 55.53 353 ALA A N 1
ATOM 2531 C CA . ALA A 1 353 ? 5.555 15.875 -21.419 1.00 55.53 353 ALA A CA 1
ATOM 2532 C C . ALA A 1 353 ? 5.511 16.704 -20.125 1.00 55.53 353 ALA A C 1
ATOM 2534 O O . ALA A 1 353 ? 6.112 16.292 -19.132 1.00 55.53 353 ALA A O 1
ATOM 2535 N N . ASP A 1 354 ? 4.830 17.852 -20.133 1.00 76.31 354 ASP A N 1
ATOM 2536 C CA . ASP A 1 354 ? 4.398 18.499 -18.889 1.00 76.31 354 ASP A CA 1
ATOM 2537 C C . ASP A 1 354 ? 3.544 17.523 -18.051 1.00 76.31 354 ASP A C 1
ATOM 2539 O O . ASP A 1 354 ? 3.065 16.495 -18.552 1.00 76.31 354 ASP A O 1
ATOM 2543 N N . LEU A 1 355 ? 3.384 17.811 -16.756 1.00 84.44 355 LEU A N 1
ATOM 2544 C CA . LEU A 1 355 ? 2.681 16.931 -15.815 1.00 84.44 355 LEU A CA 1
ATOM 2545 C C . LEU A 1 355 ? 1.287 16.518 -16.325 1.00 84.44 355 LEU A C 1
ATOM 2547 O O . LEU A 1 355 ? 0.920 15.342 -16.234 1.00 84.44 355 LEU A O 1
ATOM 2551 N N . GLY A 1 356 ? 0.551 17.449 -16.938 1.00 85.06 356 GLY A N 1
ATOM 2552 C CA . GLY A 1 356 ? -0.761 17.192 -17.525 1.00 85.06 356 GLY A CA 1
ATOM 2553 C C . GLY A 1 356 ? -0.698 16.206 -18.692 1.00 85.06 356 GLY A C 1
ATOM 2554 O O . GLY A 1 356 ? -1.455 15.234 -18.734 1.00 85.06 356 GLY A O 1
ATOM 2555 N N . ALA A 1 357 ? 0.232 16.383 -19.631 1.00 84.19 357 ALA A N 1
ATOM 2556 C CA . ALA A 1 357 ? 0.426 15.443 -20.736 1.00 84.19 357 ALA A CA 1
ATOM 2557 C C . ALA A 1 357 ? 0.807 14.031 -20.248 1.00 84.19 357 ALA A C 1
ATOM 2559 O O . ALA A 1 357 ? 0.331 13.036 -20.803 1.00 84.19 357 ALA A O 1
ATOM 2560 N N . ARG A 1 358 ? 1.596 13.923 -19.171 1.00 84.44 358 ARG A N 1
ATOM 2561 C CA . ARG A 1 358 ? 1.916 12.634 -18.541 1.00 84.44 358 ARG A CA 1
ATOM 2562 C C . ARG A 1 358 ? 0.684 11.974 -17.925 1.00 84.44 358 ARG A C 1
ATOM 2564 O O . ARG A 1 358 ? 0.452 10.792 -18.174 1.00 84.44 358 ARG A O 1
ATOM 2571 N N . ILE A 1 359 ? -0.100 12.716 -17.144 1.00 88.88 359 ILE A N 1
ATOM 2572 C CA . ILE A 1 359 ? -1.322 12.203 -16.508 1.00 88.88 359 ILE A CA 1
ATOM 2573 C C . ILE A 1 359 ? -2.323 11.728 -17.566 1.00 88.88 359 ILE A C 1
ATOM 2575 O O . ILE A 1 359 ? -2.887 10.643 -17.436 1.00 88.88 359 ILE A O 1
ATOM 2579 N N . ASN A 1 360 ? -2.470 12.477 -18.660 1.00 87.44 360 ASN A N 1
ATOM 2580 C CA . ASN A 1 360 ? -3.347 12.117 -19.775 1.00 87.44 360 ASN A CA 1
ATOM 2581 C C . ASN A 1 360 ? -2.890 10.872 -20.554 1.00 87.44 360 ASN A C 1
ATOM 2583 O O . ASN A 1 360 ? -3.711 10.218 -21.197 1.00 87.44 360 ASN A O 1
ATOM 2587 N N . ALA A 1 361 ? -1.600 10.532 -20.510 1.00 87.62 361 ALA A N 1
ATOM 2588 C CA . ALA A 1 361 ? -1.047 9.356 -21.179 1.00 87.62 361 ALA A CA 1
ATOM 2589 C C . ALA A 1 361 ? -1.105 8.072 -20.329 1.00 87.62 361 ALA A C 1
ATOM 2591 O O . ALA A 1 361 ? -0.800 6.994 -20.847 1.00 87.62 361 ALA A O 1
ATOM 2592 N N . MET A 1 362 ? -1.468 8.161 -19.043 1.00 90.25 362 MET A N 1
ATOM 2593 C CA . MET A 1 362 ? -1.535 6.989 -18.167 1.00 90.25 362 MET A CA 1
ATOM 2594 C C . MET A 1 362 ? -2.616 6.009 -18.620 1.00 90.25 362 MET A C 1
ATOM 2596 O O . MET A 1 362 ? -3.740 6.390 -18.944 1.00 90.25 362 MET A O 1
ATOM 2600 N N . GLN A 1 363 ? -2.283 4.724 -18.571 1.00 92.06 363 GLN A N 1
ATOM 2601 C CA . GLN A 1 363 ? -3.212 3.635 -18.871 1.00 92.06 363 GLN A CA 1
ATOM 2602 C C . GLN A 1 363 ? -3.679 2.933 -17.596 1.00 92.06 363 GLN A C 1
ATOM 2604 O O . GLN A 1 363 ? -4.793 2.420 -17.539 1.00 92.06 363 GLN A O 1
ATOM 2609 N N . HIS A 1 364 ? -2.838 2.948 -16.563 1.00 94.94 364 HIS A N 1
ATOM 2610 C CA . HIS A 1 364 ? -3.030 2.230 -15.313 1.00 94.94 364 HIS A CA 1
ATOM 2611 C C . HIS A 1 364 ? -2.925 3.211 -14.142 1.00 94.94 364 HIS A C 1
ATOM 2613 O O . HIS A 1 364 ? -1.838 3.388 -13.592 1.00 94.94 364 HIS A O 1
ATOM 2619 N N . PRO A 1 365 ? -4.035 3.835 -13.703 1.00 95.31 365 PRO A N 1
ATOM 2620 C CA . PRO A 1 365 ? -4.002 4.850 -12.649 1.00 95.31 365 PRO A CA 1
ATOM 2621 C C . PRO A 1 365 ? -3.439 4.358 -11.314 1.00 95.31 365 PRO A C 1
ATOM 2623 O O . PRO A 1 365 ? -2.907 5.161 -10.561 1.00 95.31 365 PRO A O 1
ATOM 2626 N N . LEU A 1 366 ? -3.540 3.057 -11.017 1.00 97.38 366 LEU A N 1
ATOM 2627 C CA . LEU A 1 366 ? -2.955 2.431 -9.824 1.00 97.38 366 LEU A CA 1
ATOM 2628 C C . LEU A 1 366 ? -1.478 2.049 -9.995 1.00 97.38 366 LEU A C 1
ATOM 2630 O O . LEU A 1 366 ? -0.849 1.642 -9.018 1.00 97.38 366 LEU A O 1
ATOM 2634 N N . CYS A 1 367 ? -0.923 2.150 -11.208 1.00 97.56 367 CYS A N 1
ATOM 2635 C CA . CYS A 1 367 ? 0.455 1.768 -11.471 1.00 97.56 367 CYS A CA 1
ATOM 2636 C C . CYS A 1 367 ? 1.419 2.762 -10.828 1.00 97.56 367 CYS A C 1
ATOM 2638 O O . CYS A 1 367 ? 1.544 3.890 -11.297 1.00 97.56 367 CYS A O 1
ATOM 2640 N N . THR A 1 368 ? 2.163 2.330 -9.811 1.00 95.81 368 THR A N 1
ATOM 2641 C CA . THR A 1 368 ? 3.164 3.176 -9.134 1.00 95.81 368 THR A CA 1
ATOM 2642 C C . THR A 1 368 ? 4.277 3.637 -10.067 1.00 95.81 368 THR A C 1
ATOM 2644 O O . THR A 1 368 ? 4.867 4.684 -9.825 1.00 95.81 368 THR A O 1
ATOM 2647 N N . LEU A 1 369 ? 4.563 2.891 -11.142 1.00 93.06 369 LEU A N 1
ATOM 2648 C CA . LEU A 1 369 ? 5.550 3.290 -12.144 1.00 93.06 369 LEU A CA 1
ATOM 2649 C C . LEU A 1 369 ? 5.006 4.353 -13.109 1.00 93.06 369 LEU A C 1
ATOM 2651 O O . LEU A 1 369 ? 5.736 5.292 -13.425 1.00 93.06 369 LEU A O 1
ATOM 2655 N N . GLU A 1 370 ? 3.751 4.250 -13.558 1.00 91.94 370 GLU A N 1
ATOM 2656 C CA . GLU A 1 370 ? 3.153 5.256 -14.452 1.00 91.94 370 GLU A CA 1
ATOM 2657 C C . GLU A 1 370 ? 2.765 6.529 -13.700 1.00 91.94 370 GLU A C 1
ATOM 2659 O O . GLU A 1 370 ? 3.143 7.632 -14.102 1.00 91.94 370 GLU A O 1
ATOM 2664 N N . ASN A 1 371 ? 2.039 6.361 -12.595 1.00 93.88 371 ASN A N 1
ATOM 2665 C CA . ASN A 1 371 ? 1.433 7.452 -11.858 1.00 93.88 371 ASN A CA 1
ATOM 2666 C C . ASN A 1 371 ? 2.479 8.159 -10.975 1.00 93.88 371 ASN A C 1
ATOM 2668 O O . ASN A 1 371 ? 3.082 7.517 -10.104 1.00 93.88 371 ASN A O 1
ATOM 2672 N N . PRO A 1 372 ? 2.732 9.466 -11.180 1.00 91.50 372 PRO A N 1
ATOM 2673 C CA . PRO A 1 372 ? 3.728 10.209 -10.410 1.00 91.50 372 PRO A CA 1
ATOM 2674 C C . PRO A 1 372 ? 3.364 10.401 -8.933 1.00 91.50 372 PRO A C 1
ATOM 2676 O O . PRO A 1 372 ? 4.251 10.718 -8.141 1.00 91.50 372 PRO A O 1
ATOM 2679 N N . LEU A 1 373 ? 2.103 10.173 -8.540 1.00 92.94 373 LEU A N 1
ATOM 2680 C CA . LEU A 1 373 ? 1.641 10.370 -7.162 1.00 92.94 373 LEU A CA 1
ATOM 2681 C C . LEU A 1 373 ? 2.342 9.492 -6.127 1.00 92.94 373 LEU A C 1
ATOM 2683 O O . LEU A 1 373 ? 2.312 9.819 -4.939 1.00 92.94 373 LEU A O 1
ATOM 2687 N N . TRP A 1 374 ? 2.963 8.388 -6.538 1.00 94.44 374 TRP A N 1
ATOM 2688 C CA . TRP A 1 374 ? 3.631 7.474 -5.618 1.00 94.44 374 TRP A CA 1
ATOM 2689 C C . TRP A 1 374 ? 5.109 7.313 -5.913 1.00 94.44 374 TRP A C 1
ATOM 2691 O O . TRP A 1 374 ? 5.594 7.503 -7.032 1.00 94.44 374 TRP A O 1
ATOM 2701 N N . TYR A 1 375 ? 5.810 6.889 -4.866 1.00 93.69 375 TYR A N 1
ATOM 2702 C CA . TYR A 1 375 ? 7.140 6.325 -4.981 1.00 93.69 375 TYR A CA 1
ATOM 2703 C C . TYR A 1 375 ? 7.091 5.000 -5.747 1.00 93.69 375 TYR A C 1
ATOM 2705 O O . TYR A 1 375 ? 6.195 4.173 -5.552 1.00 93.69 375 TYR A O 1
ATOM 2713 N N . SER A 1 376 ? 8.103 4.778 -6.577 1.00 93.38 376 SER A N 1
ATOM 2714 C CA . SER A 1 376 ? 8.312 3.521 -7.286 1.00 93.38 376 SER A CA 1
ATOM 2715 C C . SER A 1 376 ? 9.783 3.160 -7.214 1.00 93.38 376 SER A C 1
ATOM 2717 O O . SER A 1 376 ? 10.641 3.922 -7.658 1.00 93.38 376 SER A O 1
ATOM 2719 N N . HIS A 1 377 ? 10.068 1.976 -6.679 1.00 90.81 377 HIS A N 1
ATOM 2720 C CA . HIS A 1 377 ? 11.429 1.460 -6.632 1.00 90.81 377 HIS A CA 1
ATOM 2721 C C . HIS A 1 377 ? 11.969 1.250 -8.053 1.00 90.81 377 HIS A C 1
ATOM 2723 O O . HIS A 1 377 ? 13.117 1.576 -8.345 1.00 90.81 377 HIS A O 1
ATOM 2729 N N . ARG A 1 378 ? 11.124 0.774 -8.974 1.00 89.56 378 ARG A N 1
ATOM 2730 C CA . ARG A 1 378 ? 11.469 0.613 -10.387 1.00 89.56 378 ARG A CA 1
ATOM 2731 C C . ARG A 1 378 ? 11.829 1.943 -11.039 1.00 89.56 378 ARG A C 1
ATOM 2733 O O . ARG A 1 378 ? 12.801 1.990 -11.789 1.00 89.56 378 ARG A O 1
ATOM 2740 N N . ARG A 1 379 ? 11.070 3.004 -10.752 1.00 88.06 379 ARG A N 1
ATOM 2741 C CA . ARG A 1 379 ? 11.363 4.348 -11.259 1.00 88.06 379 ARG A CA 1
ATOM 2742 C C . ARG A 1 379 ? 12.702 4.852 -10.730 1.00 88.06 379 ARG A C 1
ATOM 2744 O O . ARG A 1 379 ? 13.547 5.235 -11.532 1.00 88.06 379 ARG A O 1
ATOM 2751 N N . SER A 1 380 ? 12.929 4.761 -9.418 1.00 86.56 380 SER A N 1
ATOM 2752 C CA . SER A 1 380 ? 14.214 5.126 -8.810 1.00 86.56 380 SER A CA 1
ATOM 2753 C C . SER A 1 380 ? 15.384 4.360 -9.431 1.00 86.56 380 SER A C 1
ATOM 2755 O O . SER A 1 380 ? 16.393 4.965 -9.776 1.00 86.56 380 SER A O 1
ATOM 2757 N N . ALA A 1 381 ? 15.227 3.054 -9.667 1.00 85.25 381 ALA A N 1
ATOM 2758 C CA . ALA A 1 381 ? 16.251 2.233 -10.311 1.00 85.25 381 ALA A CA 1
ATOM 2759 C C . ALA A 1 381 ? 16.534 2.647 -11.768 1.00 85.25 381 ALA A C 1
ATOM 2761 O O . ALA A 1 381 ? 17.678 2.582 -12.209 1.00 85.25 381 ALA A O 1
ATOM 2762 N N . PHE A 1 382 ? 15.521 3.071 -12.531 1.00 83.38 382 PHE A N 1
ATOM 2763 C CA . PHE A 1 382 ? 15.724 3.590 -13.890 1.00 83.38 382 PHE A CA 1
ATOM 2764 C C . PHE A 1 382 ? 16.401 4.961 -13.914 1.00 83.38 382 PHE A C 1
ATOM 2766 O O . PHE A 1 382 ? 17.127 5.248 -14.864 1.00 83.38 382 PHE A O 1
ATOM 2773 N N . ALA A 1 383 ? 16.192 5.768 -12.875 1.00 81.25 383 ALA A N 1
ATOM 2774 C CA . ALA A 1 383 ? 16.820 7.072 -12.692 1.00 81.25 383 ALA A CA 1
ATOM 2775 C C . ALA A 1 383 ? 18.194 7.005 -11.989 1.00 81.25 383 ALA A C 1
ATOM 2777 O O . ALA A 1 383 ? 18.753 8.048 -11.669 1.00 81.25 383 ALA A O 1
ATOM 2778 N N . ASP A 1 384 ? 18.729 5.801 -11.736 1.00 82.50 384 ASP A N 1
ATOM 2779 C CA . ASP A 1 384 ? 19.990 5.563 -11.008 1.00 82.50 384 ASP A CA 1
ATOM 2780 C C . ASP A 1 384 ? 20.045 6.247 -9.627 1.00 82.50 384 ASP A C 1
ATOM 2782 O O . ASP A 1 384 ? 21.086 6.709 -9.157 1.00 82.50 384 ASP A O 1
ATOM 2786 N N . LYS A 1 385 ? 18.887 6.329 -8.962 1.00 83.12 385 LYS A N 1
ATOM 2787 C CA . LYS A 1 385 ? 18.778 6.927 -7.634 1.00 83.12 385 LYS A CA 1
ATOM 2788 C C . LYS A 1 385 ? 19.227 5.944 -6.555 1.00 83.12 385 LYS A C 1
ATOM 2790 O O . LYS A 1 385 ? 18.784 4.791 -6.560 1.00 83.12 385 LYS A O 1
ATOM 2795 N N . PRO A 1 386 ? 20.047 6.385 -5.586 1.00 82.62 386 PRO A N 1
ATOM 2796 C CA . PRO A 1 386 ? 20.517 5.526 -4.504 1.00 82.62 386 PRO A CA 1
ATOM 2797 C C . PRO A 1 386 ? 19.409 5.153 -3.510 1.00 82.62 386 PRO A C 1
ATOM 2799 O O . PRO A 1 386 ? 19.535 4.142 -2.813 1.00 82.62 386 PRO A O 1
ATOM 2802 N N . HIS A 1 387 ? 18.345 5.958 -3.426 1.00 86.50 387 HIS A N 1
ATOM 2803 C CA . HIS A 1 387 ? 17.291 5.802 -2.432 1.00 86.50 387 HIS A CA 1
ATOM 2804 C C . HIS A 1 387 ? 15.885 5.952 -3.028 1.00 86.50 387 HIS A C 1
ATOM 2806 O O . HIS A 1 387 ? 15.677 6.512 -4.107 1.00 86.50 387 HIS A O 1
ATOM 2812 N N . GLU A 1 388 ? 14.893 5.447 -2.293 1.00 87.25 388 GLU A N 1
ATOM 2813 C CA . GLU A 1 388 ? 13.484 5.692 -2.579 1.00 87.25 388 GLU A CA 1
ATOM 2814 C C . GLU A 1 388 ? 12.680 5.916 -1.294 1.00 87.25 388 GLU A C 1
ATOM 2816 O O . GLU A 1 388 ? 12.873 5.221 -0.291 1.00 87.25 388 GLU A O 1
ATOM 2821 N N . GLY A 1 389 ? 11.748 6.871 -1.327 1.00 91.19 389 GLY A N 1
ATOM 2822 C CA . GLY A 1 389 ? 10.707 6.984 -0.308 1.00 91.19 389 GLY A CA 1
ATOM 2823 C C . GLY A 1 389 ? 9.668 5.862 -0.402 1.00 91.19 389 GLY A C 1
ATOM 2824 O O . GLY A 1 389 ? 9.673 5.039 -1.322 1.00 91.19 389 GLY A O 1
ATOM 2825 N N . ARG A 1 390 ? 8.757 5.801 0.574 1.00 94.31 390 ARG A N 1
ATOM 2826 C CA . ARG A 1 390 ? 7.672 4.805 0.610 1.00 94.31 390 ARG A CA 1
ATOM 2827 C C . ARG A 1 390 ? 6.357 5.437 1.036 1.00 94.31 390 ARG A C 1
ATOM 2829 O O . ARG A 1 390 ? 6.320 6.173 2.021 1.00 94.31 390 ARG A O 1
ATOM 2836 N N . MET A 1 391 ? 5.286 5.084 0.326 1.00 95.00 391 MET A N 1
ATOM 2837 C CA . MET A 1 391 ? 3.915 5.424 0.718 1.00 95.00 391 MET A CA 1
ATOM 2838 C C . MET A 1 391 ? 3.401 4.454 1.789 1.00 95.00 391 MET A C 1
ATOM 2840 O O . MET A 1 391 ? 3.960 3.368 1.964 1.00 95.00 391 MET A O 1
ATOM 2844 N N . LEU A 1 392 ? 2.306 4.814 2.460 1.00 97.31 392 LEU A N 1
ATOM 2845 C CA . LEU A 1 392 ? 1.514 3.914 3.296 1.00 97.31 392 LEU A CA 1
ATOM 2846 C C . LEU A 1 392 ? 0.139 3.671 2.671 1.00 97.31 392 LEU A C 1
ATOM 2848 O O . LEU A 1 392 ? -0.549 4.602 2.253 1.00 97.31 392 LEU A O 1
ATOM 2852 N N . ALA A 1 393 ? -0.281 2.411 2.667 1.00 98.56 393 ALA A N 1
ATOM 2853 C CA . ALA A 1 393 ? -1.681 2.042 2.523 1.00 98.56 393 ALA A CA 1
ATOM 2854 C C . ALA A 1 393 ? -2.204 1.609 3.893 1.00 98.56 393 ALA A C 1
ATOM 2856 O O . ALA A 1 393 ? -1.611 0.740 4.537 1.00 98.56 393 ALA A O 1
ATOM 2857 N N . LEU A 1 394 ? -3.282 2.243 4.344 1.00 98.38 394 LEU A N 1
ATOM 2858 C CA . LEU A 1 394 ? -3.834 2.108 5.689 1.00 98.38 394 LEU A CA 1
ATOM 2859 C C . LEU A 1 394 ? -5.302 1.711 5.622 1.00 98.38 394 LEU A C 1
ATOM 2861 O O . LEU A 1 394 ? -6.025 2.159 4.734 1.00 98.38 394 LEU A O 1
ATOM 2865 N N . ILE A 1 395 ? -5.750 0.936 6.603 1.00 98.81 395 ILE A N 1
ATOM 2866 C CA . ILE A 1 395 ? -7.169 0.704 6.871 1.00 98.81 395 ILE A CA 1
ATOM 2867 C C . ILE A 1 395 ? -7.462 1.026 8.332 1.00 98.81 395 ILE A C 1
ATOM 2869 O O . ILE A 1 395 ? -6.680 0.693 9.224 1.00 98.81 395 ILE A O 1
ATOM 2873 N N . VAL A 1 396 ? -8.585 1.697 8.571 1.00 98.31 396 VAL A N 1
ATOM 2874 C CA . VAL A 1 396 ? -9.058 2.067 9.904 1.00 98.31 396 VAL A CA 1
ATOM 2875 C C . VAL A 1 396 ? -10.562 1.861 9.988 1.00 98.31 396 VAL A C 1
ATOM 2877 O O . VAL A 1 396 ? -11.305 2.194 9.064 1.00 98.31 396 VAL A O 1
ATOM 2880 N N . ARG A 1 397 ? -11.012 1.315 11.116 1.00 97.50 397 ARG A N 1
ATOM 2881 C CA . ARG A 1 397 ? -12.424 1.298 11.493 1.00 97.50 397 ARG A CA 1
ATOM 2882 C C . ARG A 1 397 ? -12.679 2.434 12.472 1.00 97.50 397 ARG A C 1
ATOM 2884 O O . ARG A 1 397 ? -11.995 2.519 13.493 1.00 97.50 397 ARG A O 1
ATOM 2891 N N . GLU A 1 398 ? -13.644 3.285 12.162 1.00 91.94 398 GLU A N 1
ATOM 2892 C CA . GLU A 1 398 ? -14.069 4.382 13.031 1.00 91.94 398 GLU A CA 1
ATOM 2893 C C . GLU A 1 398 ? -14.784 3.864 14.294 1.00 91.94 398 GLU A C 1
ATOM 2895 O O . GLU A 1 398 ? -15.062 2.669 14.421 1.00 91.94 398 GLU A O 1
ATOM 2900 N N . HIS A 1 399 ? -15.002 4.755 15.264 1.00 82.38 399 HIS A N 1
ATOM 2901 C CA . HIS A 1 399 ? -15.593 4.427 16.565 1.00 82.38 399 HIS A CA 1
ATOM 2902 C C . HIS A 1 399 ? -17.090 4.126 16.529 1.00 82.38 399 HIS A C 1
ATOM 2904 O O . HIS A 1 399 ? -17.810 4.777 15.740 1.00 82.38 399 HIS A O 1
#

Foldseek 3Di:
DDDDPDPPDPDLDFDDLADPVRQFQWDWQWDCLDVLKIKIWTFQTRFPWDFQSHGLFCDLPFPTDLVRNLSSLLNVLVVVVAAEAEAQEDLALAEDECVVVFDQPGNRGQDQNQNPCPDPVVSVVSHHYGFKYKYLDFRYKYKDWDFQFKKKKKDLVVLSMIMIGGQDLSNLVNLNLLNGLVVRVVSPGDLARMAMEIFFHAAQQGAADADVSLVVSCVVQPPQWDQHPLRGIGGGSVSSSQVSSVVSPHHPVSYDYCQVSLLVSLLSCLPNPSLQVLCVSLVNADPPDDPDDDDDDDDDDDDDDDDDDDDDDDDDDDDDDDDDDDDDDDDDDDPPDDDPVNVSVVVLDPYHDGSNSLSVPDPGSSRSCSRSRHKHPSSCVSSVHSGHGIMMIIMHRHD

Organism: NCBI:txid1437606

Sequence (399 aa):
MNAQYDDMIVDSSALDPVDAQGNPIPVTIPIELAPHVKVVYTTRLGGSSCGDWASCNLGGKAGDDPNVVTANRIALSKAVGAPLSLVAQVHSGRAIDADEDADFNAPYGCDRSGADAVDDRLSADRRLEADGQVTARAGLAVGVFAADCLPVLVTDPQAGVIGVAHCGRRGLERGIVSSTIDAMERKGASVERIVATLGPCICGDCYEVGDQVAAAFDARFPGTRTTTRFGGAGIDIAEAALQELSRSGVDREHVVDSTPRVAAATQYLEYDDELEAVCRTDGDGGADDHAGEPVVLPASSSVSATQGDLVDTSDEVVRDGTFEAVVSATAGIPVAAMSPEVAAQARRVAVCADLGARINAMQHPLCTLENPLWYSHRRSAFADKPHEGRMLALIVREH

pLDDT: mean 79.71, std 26.18, range [21.52, 98.88]

Radius of gyration: 24.59 Å; chains: 1; bounding box: 70×60×76 Å